Protein AF-A0A1F8S248-F1 (afdb_monomer)

Secondary structure (DSSP, 8-state):
-------------PPPPPP---SSHHHHHHHHHHHHHTT-HHHHHHH--TT-EEEPGGG-EEESHHHHHHHHHHHTSBTTTS-BT-EEEEEEEEEETTEEEEEEEEE-TTBSS-EEEEEEEEEETTEEEEEEE---GGG--B-TTHHHHTT---BEEETTEEE-HHHH-EEEEEE-SB--SS-S-HHHHHH--HHHHHHHHHHHHHHHHHTTEEEEEE---BTTT--HHHHHHHHHHHT--EE-EEEE--TTTSBTTBSTHHHH--HHHHHHHHHHHHSSSS-GGGSSPPPSEEEEE--TT---HHHHHHHHHHHHHHHHH-PPEEEE---HHHHHHHHHHHHHHT--HHHH-EEEETHHHHHHHSS--SSS--SSS--HHHHHHHHHHTTT-EEEE---S-TTTHHHH--HHHHHHHHHHHHHHT-GGGEEE------B-TTS-STT-SPTT---SSHHHHHHHHHHHTT--HHHHHIIIIIHHHHHH-B-

Nearest PDB structures (foldseek):
  4j2m-assembly1_A  TM=8.335E-01  e=1.604E-18  Deinococcus radiodurans
  3tn6-assembly1_A  TM=8.202E-01  e=1.517E-18  Geobacillus kaustophilus HTA426
  6jss-assembly2_D  TM=8.053E-01  e=1.356E-18  Geobacillus kaustophilus HTA426
  3ojg-assembly1_A-2  TM=8.164E-01  e=3.501E-18  Geobacillus kaustophilus
  6jsu-assembly1_B  TM=8.196E-01  e=6.116E-18  Geobacillus kaustophilus HTA426

Mean predicted aligned error: 8.14 Å

pLDDT: mean 87.9, std 15.24, range [23.33, 98.62]

Radius of gyration: 25.92 Å; Cα contacts (8 Å, |Δi|>4): 1021; chains: 1; bounding box: 71×53×78 Å

Solvent-accessible surface area (backbone atoms only — not comparable to full-atom values): 25308 Å² total; per-residue (Å²): 122,72,90,66,76,77,78,77,81,74,89,62,93,72,80,81,64,69,72,55,68,31,97,39,62,67,50,36,52,51,50,41,47,52,19,56,45,66,52,34,57,63,61,39,47,14,29,42,47,73,81,22,39,40,36,42,60,96,80,43,71,43,61,27,50,71,53,47,47,52,53,44,54,46,42,42,28,57,63,82,69,24,49,42,66,41,40,69,42,82,74,48,74,50,75,60,94,48,32,39,39,35,34,32,38,35,41,40,56,48,36,63,54,72,46,79,37,44,35,41,40,32,40,52,92,29,22,43,42,32,36,39,42,58,69,54,81,90,73,62,48,67,28,82,59,19,52,66,66,55,66,54,65,51,29,38,30,21,70,79,44,72,32,43,80,97,65,35,51,32,42,44,60,33,26,37,64,46,39,36,90,80,71,39,51,75,63,41,53,70,62,63,47,46,66,62,52,31,67,72,42,45,66,35,54,53,49,18,45,74,66,50,51,36,23,36,32,38,66,44,20,44,41,33,54,52,48,58,72,36,50,47,47,35,26,65,76,67,72,36,40,29,23,41,37,26,42,45,46,30,77,76,42,42,33,80,88,38,57,34,62,64,78,78,47,53,44,66,59,50,24,52,52,43,52,34,14,49,28,60,70,44,6,32,92,61,69,42,36,28,21,28,32,35,29,38,30,51,40,62,90,43,71,49,75,66,47,49,42,52,50,52,14,49,41,59,41,18,58,75,59,50,27,20,42,34,31,44,35,54,25,46,72,32,49,53,53,50,52,53,48,36,36,65,77,59,41,48,32,72,75,35,40,34,33,42,28,41,46,64,45,12,35,58,66,77,44,71,73,103,69,91,78,84,88,91,71,91,49,64,18,50,56,41,54,51,58,39,42,78,56,41,30,27,42,21,43,28,40,38,59,25,69,64,31,31,92,81,51,42,54,65,70,57,51,50,49,56,53,51,53,38,40,74,73,69,45,57,76,33,35,32,44,16,28,65,25,26,32,39,31,46,54,33,74,68,103,47,21,40,65,87,51,31,51,50,59,39,35,49,49,54,45,49,56,47,40,50,73,76,64,50,54,69,68,58,49,44,29,40,35,31,52,22,46,45,70,56,40,30,26,110

Sequence (492 aa):
MAMVLAIATAAGAVAKTEQVRQPTPAAVVAEHLDALNACDVDRLMAQYPDEIKILLPGGVTVEGRDDVRALFEGFCQPFPAGLAGLQFTELSSSKVQKTVNAQWKAEACFLAEPYLGADAYETWSGLMAAQVTTFDGAELKINPDWRQDCGVELWFQTTAGPLGADEIGNVLAHHHMFVELGDATPEDFLSSTPEEVYEALAPWLAEAKALGAGSFIEFTPFGVGRRPDIVKYVADQADLPTMMVTGIYREPFVTDDMPGWVYGASVDEIADFFRGELSNDPGVGGTGVPAGFIKLSQNDTGMTLTELKILEAACTVAQETDATIASHITSGPTALSVIEALEAFGCDLDRYRFVWIHTQVTARADGAKLEGTWGSGHDPGFDYLLAAAERGAYLSLDGIGSQFWTDFYGGFDLNLGWIMDLVTAGYEDQIIVGSDTGWYDPGYPGEEASWPGSQDYNSILEFADWMAAEGVSPALIEKLMHDNPFAAFSRP

Foldseek 3Di:
DDPPVPLPPPPDPDDQQAADFDPALVRQVVQCLVCLLVLPLSSNSNQEDQFEWEQEPPRDIQGGSVSVSSVSVQQCDPPPSHPHFWHWDWPDWDDDPQKIKTWTWIDGLQAPDIDTWIKIFGDDRRHGRYMYIHDDPVPTHTDLCSCVSVVPFWFQFWLVGTDGQVQQKFEQQAAALAWADPLFDPCLLVVDDLVQSLVLQQVQLLVQVVLIHRAYEHQDEWLTSDDVVSVSSSCVVSVHTYAYEYEYEAPPSCDCVTPVVLVVDALVRLLVRLLCQQALVCHDVRPSGHHLAYEYEADQVAHDPSRLSRLLSRLVNLSVFLHEYEYEYLALVRLVVSLVSSVVSPNQCSRNEYEYAPLLNNLVPVADDPDDDDDDDDRPSLVSVLVCVVSNYAYEAAQAQFPVCCVPRNYLVSSVVSQVVCVVVVSLLRYEYHRHAQYQYSSQPDPPSDPPRRNHSCRVSVSLVVCVVVPNDPVSSCSHRRVSSSVRRITD

Structure (mmCIF, N/CA/C/O backbone):
data_AF-A0A1F8S248-F1
#
_entry.id   AF-A0A1F8S248-F1
#
loop_
_atom_site.group_PDB
_atom_site.id
_atom_site.type_symbol
_atom_site.label_atom_id
_atom_site.label_alt_id
_atom_site.label_comp_id
_atom_site.label_asym_id
_atom_site.label_entity_id
_atom_site.label_seq_id
_atom_site.pdbx_PDB_ins_code
_atom_site.Cartn_x
_atom_site.Cartn_y
_atom_site.Cartn_z
_atom_site.occupancy
_atom_site.B_iso_or_equiv
_atom_site.auth_seq_id
_atom_site.auth_comp_id
_atom_site.auth_asym_id
_atom_site.auth_atom_id
_atom_site.pdbx_PDB_model_num
ATOM 1 N N . MET A 1 1 ? 4.580 6.131 17.767 1.00 37.09 1 MET A N 1
ATOM 2 C CA . MET A 1 1 ? 3.586 5.687 18.780 1.00 37.09 1 MET A CA 1
ATOM 3 C C . MET A 1 1 ? 3.128 6.853 19.662 1.00 37.09 1 MET A C 1
ATOM 5 O O . MET A 1 1 ? 3.627 7.075 20.757 1.00 37.09 1 MET A O 1
ATOM 9 N N . ALA A 1 2 ? 2.189 7.620 19.122 1.00 23.33 2 ALA A N 1
ATOM 10 C CA . ALA A 1 2 ? 1.201 8.438 19.807 1.00 23.33 2 ALA A CA 1
ATOM 11 C C . ALA A 1 2 ? 0.140 8.631 18.726 1.00 23.33 2 ALA A C 1
ATOM 13 O O . ALA A 1 2 ? 0.316 9.470 17.850 1.00 23.33 2 ALA A O 1
ATOM 14 N N . MET A 1 3 ? -0.897 7.793 18.701 1.00 30.84 3 MET A N 1
ATOM 15 C CA . MET A 1 3 ? -2.060 8.079 17.864 1.00 30.84 3 MET A CA 1
ATOM 16 C C . MET A 1 3 ? -2.804 9.215 18.571 1.00 30.84 3 MET A C 1
ATOM 18 O O . MET A 1 3 ? -3.810 9.024 19.245 1.00 30.84 3 MET A O 1
ATOM 22 N N . VAL A 1 4 ? -2.218 10.413 18.529 1.00 29.66 4 VAL A N 1
ATOM 23 C CA . VAL A 1 4 ? -2.975 11.634 18.742 1.00 29.66 4 VAL A CA 1
ATOM 24 C C . VAL A 1 4 ? -3.930 11.625 17.565 1.00 29.66 4 VAL A C 1
ATOM 26 O O . VAL A 1 4 ? -3.486 11.840 16.442 1.00 29.66 4 VAL A O 1
ATOM 29 N N . LEU A 1 5 ? -5.205 11.294 17.796 1.00 35.91 5 LEU A N 1
ATOM 30 C CA . LEU A 1 5 ? -6.259 11.671 16.861 1.00 35.91 5 LEU A CA 1
ATOM 31 C C . LEU A 1 5 ? -5.997 13.145 16.553 1.00 35.91 5 LEU A C 1
ATOM 33 O O . LEU A 1 5 ? -6.164 13.997 17.430 1.00 35.91 5 LEU A O 1
ATOM 37 N N . ALA A 1 6 ? -5.478 13.437 15.364 1.00 31.58 6 ALA A N 1
ATOM 38 C CA . ALA A 1 6 ? -5.320 14.801 14.923 1.00 31.58 6 ALA A CA 1
ATOM 39 C C . ALA A 1 6 ? -6.743 15.346 14.840 1.00 31.58 6 ALA A C 1
ATOM 41 O O . ALA A 1 6 ? -7.520 14.966 13.968 1.00 31.58 6 ALA A O 1
ATOM 42 N N . ILE A 1 7 ? -7.119 16.164 15.824 1.00 36.03 7 ILE A N 1
ATOM 43 C CA . ILE A 1 7 ? -8.403 16.852 15.841 1.00 36.03 7 ILE A CA 1
ATOM 44 C C . ILE A 1 7 ? -8.332 17.864 14.699 1.00 36.03 7 ILE A C 1
ATOM 46 O O . ILE A 1 7 ? -7.877 18.998 14.871 1.00 36.03 7 ILE A O 1
ATOM 50 N N . ALA A 1 8 ? -8.734 17.438 13.504 1.00 33.75 8 ALA A N 1
ATOM 51 C CA . ALA A 1 8 ? -8.985 18.336 12.398 1.00 33.75 8 ALA A CA 1
ATOM 52 C C . ALA A 1 8 ? -10.141 19.247 12.825 1.00 33.75 8 ALA A C 1
ATOM 54 O O . ALA A 1 8 ? -11.296 18.837 12.923 1.00 33.75 8 ALA A O 1
ATOM 55 N N . THR A 1 9 ? -9.818 20.501 13.136 1.00 33.12 9 THR A N 1
ATOM 56 C CA . THR A 1 9 ? -10.803 21.523 13.501 1.00 33.12 9 THR A CA 1
ATOM 57 C C . THR A 1 9 ? -11.507 22.029 12.244 1.00 33.12 9 THR A C 1
ATOM 59 O O . THR A 1 9 ? -11.315 23.157 11.795 1.00 33.12 9 THR A O 1
ATOM 62 N N . ALA A 1 10 ? -12.362 21.193 11.659 1.00 36.62 10 ALA A N 1
ATOM 63 C CA . ALA A 1 10 ? -13.321 21.640 10.662 1.00 36.62 10 ALA A CA 1
ATOM 64 C C . ALA A 1 10 ? -14.457 22.389 11.380 1.00 36.62 10 ALA A C 1
ATOM 66 O O . ALA A 1 10 ? -15.458 21.813 11.800 1.00 36.62 10 ALA A O 1
ATOM 67 N N . ALA A 1 11 ? -14.287 23.702 11.554 1.00 34.62 11 ALA A N 1
ATOM 68 C CA . ALA A 1 11 ? -15.294 24.596 12.120 1.00 34.62 11 ALA A CA 1
ATOM 69 C C . ALA A 1 11 ? -16.473 24.806 11.146 1.00 34.62 11 ALA A C 1
ATOM 71 O O . ALA A 1 11 ? -16.626 25.862 10.531 1.00 34.62 11 ALA A O 1
ATOM 72 N N . GLY A 1 12 ? -17.327 23.791 11.019 1.00 36.47 12 GLY A N 1
ATOM 73 C CA . GLY A 1 12 ? -18.696 23.906 10.526 1.00 36.47 12 GLY A CA 1
ATOM 74 C C . GLY A 1 12 ? -19.661 23.784 11.704 1.00 36.47 12 GLY A C 1
ATOM 75 O O . GLY A 1 12 ? -19.503 22.907 12.545 1.00 36.47 12 GLY A O 1
ATOM 76 N N . ALA A 1 13 ? -20.657 24.666 11.808 1.00 40.47 13 ALA A N 1
ATOM 77 C CA . ALA A 1 13 ? -21.654 24.586 12.875 1.00 40.47 13 ALA A CA 1
ATOM 78 C C . ALA A 1 13 ? -22.553 23.349 12.676 1.00 40.47 13 ALA A C 1
ATOM 80 O O . ALA A 1 13 ? -23.577 23.421 11.995 1.00 40.47 13 ALA A O 1
ATOM 81 N N . VAL A 1 14 ? -22.166 22.214 13.262 1.00 55.53 14 VAL A N 1
ATOM 82 C CA . VAL A 1 14 ? -23.002 21.012 13.342 1.00 55.53 14 VAL A CA 1
ATOM 83 C C . VAL A 1 14 ? -24.202 21.328 14.239 1.00 55.53 14 VAL A C 1
ATOM 85 O O . VAL A 1 14 ? -24.068 21.923 15.312 1.00 55.53 14 VAL A O 1
ATOM 88 N N . ALA A 1 15 ? -25.409 20.982 13.790 1.00 58.75 15 ALA A N 1
ATOM 89 C CA . ALA A 1 15 ? -26.611 21.163 14.595 1.00 58.75 15 ALA A CA 1
ATOM 90 C C . ALA A 1 15 ? -26.490 20.355 15.901 1.00 58.75 15 ALA A C 1
ATOM 92 O O . ALA A 1 15 ? -26.171 19.169 15.877 1.00 58.75 15 ALA A O 1
ATOM 93 N N . LYS A 1 16 ? -26.741 20.988 17.055 1.00 66.94 16 LYS A N 1
ATOM 94 C CA . LYS A 1 16 ? -26.631 20.313 18.357 1.00 66.94 16 LYS A CA 1
ATOM 95 C C . LYS A 1 16 ? -27.653 19.177 18.467 1.00 66.94 16 LYS A C 1
ATOM 97 O O . LYS A 1 16 ? -28.854 19.439 18.484 1.00 66.94 16 LYS A O 1
ATOM 102 N N . THR A 1 17 ? -27.171 17.942 18.607 1.00 81.69 17 THR A N 1
ATOM 103 C CA . THR A 1 17 ? -28.001 16.760 18.889 1.00 81.69 17 THR A CA 1
ATOM 104 C C . THR A 1 17 ? -28.783 16.940 20.193 1.00 81.69 17 THR A C 1
ATOM 106 O O . THR A 1 17 ? -28.201 17.293 21.224 1.00 81.69 17 THR A O 1
ATOM 109 N N . GLU A 1 18 ? -30.094 16.697 20.162 1.00 90.44 18 GLU A N 1
ATOM 110 C CA . GLU A 1 18 ? -30.961 16.783 21.342 1.00 90.44 18 GLU A CA 1
ATOM 111 C C . GLU A 1 18 ? -30.614 15.692 22.373 1.00 90.44 18 GLU A C 1
ATOM 113 O O . GLU A 1 18 ? -30.317 14.554 22.019 1.00 90.44 18 GLU A O 1
ATOM 118 N N . GLN A 1 19 ? -30.644 16.036 23.665 1.00 94.19 19 GLN A N 1
ATOM 119 C CA . GLN A 1 19 ? -30.312 15.100 24.743 1.00 94.19 19 GLN A CA 1
ATOM 120 C C . GLN A 1 19 ? -31.480 14.159 25.064 1.00 94.19 19 GLN A C 1
ATOM 122 O O . GLN A 1 19 ? -32.589 14.610 25.360 1.00 94.19 19 GLN A O 1
ATOM 127 N N . VAL A 1 20 ? -31.206 12.857 25.135 1.00 96.00 20 VAL A N 1
ATOM 128 C CA . VAL A 1 20 ? -32.182 11.813 25.468 1.00 96.00 20 VAL A CA 1
ATOM 129 C C . VAL A 1 20 ? -31.840 11.212 26.827 1.00 96.00 20 VAL A C 1
ATOM 131 O O . VAL A 1 20 ? -30.805 10.577 27.003 1.00 96.00 20 VAL A O 1
ATOM 134 N N . ARG A 1 21 ? -32.719 11.407 27.815 1.00 97.00 21 ARG A N 1
ATOM 135 C CA . ARG A 1 21 ? -32.483 10.956 29.195 1.00 97.00 21 ARG A CA 1
ATOM 136 C C . ARG A 1 21 ? -32.940 9.519 29.406 1.00 97.00 21 ARG A C 1
ATOM 138 O O . ARG A 1 21 ? -34.080 9.180 29.098 1.00 97.00 21 ARG A O 1
ATOM 145 N N . GLN A 1 22 ? -32.094 8.726 30.050 1.00 97.62 22 GLN A N 1
ATOM 146 C CA . GLN A 1 22 ? -32.389 7.343 30.405 1.00 97.62 22 GLN A CA 1
ATOM 147 C C . GLN A 1 22 ? -32.943 7.217 31.834 1.00 97.62 22 GLN A C 1
ATOM 149 O O . GLN A 1 22 ? -32.595 8.004 32.723 1.00 97.62 22 GLN A O 1
ATOM 154 N N . PRO A 1 23 ? -33.800 6.213 32.101 1.00 96.62 23 PRO A N 1
ATOM 155 C CA . PRO A 1 23 ? -34.494 6.083 33.383 1.00 96.62 23 PRO A CA 1
ATOM 156 C C . PRO A 1 23 ? -33.590 5.621 34.534 1.00 96.62 23 PRO A C 1
ATOM 158 O O . PRO A 1 23 ? -33.939 5.802 35.701 1.00 96.62 23 PRO A O 1
ATOM 161 N N . THR A 1 24 ? -32.445 4.996 34.239 1.00 96.38 24 THR A N 1
ATOM 162 C CA . THR A 1 24 ? -31.521 4.465 35.251 1.00 96.38 24 THR A CA 1
ATOM 163 C C . THR A 1 24 ? -30.062 4.620 34.812 1.00 96.38 24 THR A C 1
ATOM 165 O O . THR A 1 24 ? -29.811 4.648 33.611 1.00 96.38 24 THR A O 1
ATOM 168 N N . PRO A 1 25 ? -29.088 4.641 35.747 1.00 96.31 25 PRO A N 1
ATOM 169 C CA . PRO A 1 25 ? -27.667 4.645 35.392 1.00 96.31 25 PRO A CA 1
ATOM 170 C C . PRO A 1 25 ? -27.256 3.476 34.488 1.00 96.31 25 PRO A C 1
ATOM 172 O O . PRO A 1 25 ? -26.505 3.669 33.545 1.00 96.31 25 PRO A O 1
ATOM 175 N N . ALA A 1 26 ? -27.801 2.279 34.729 1.00 95.31 26 ALA A N 1
ATOM 176 C CA . ALA A 1 26 ? -27.528 1.111 33.891 1.00 95.31 26 ALA A CA 1
ATOM 177 C C . ALA A 1 26 ? -28.059 1.287 32.458 1.00 95.31 26 ALA A C 1
ATOM 179 O O . ALA A 1 26 ? -27.410 0.865 31.513 1.00 95.31 26 ALA A O 1
ATOM 180 N N . ALA A 1 27 ? -29.207 1.954 32.290 1.00 96.56 27 ALA A N 1
ATOM 181 C CA . ALA A 1 27 ? -29.752 2.256 30.968 1.00 96.56 27 ALA A CA 1
ATOM 182 C C . ALA A 1 27 ? -28.926 3.313 30.209 1.00 96.56 27 ALA A C 1
ATOM 184 O O . ALA A 1 27 ? -28.857 3.238 28.991 1.00 96.56 27 ALA A O 1
ATOM 185 N N . VAL A 1 28 ? -28.270 4.253 30.909 1.00 97.06 28 VAL A N 1
ATOM 186 C CA . VAL A 1 28 ? -27.297 5.178 30.285 1.00 97.06 28 VAL A CA 1
ATOM 187 C C . VAL A 1 28 ? -26.114 4.400 29.709 1.00 97.06 28 VAL A C 1
ATOM 189 O O . VAL A 1 28 ? -25.748 4.614 28.560 1.00 97.06 28 VAL A O 1
ATOM 192 N N . VAL A 1 29 ? -25.533 3.480 30.488 1.00 96.56 29 VAL A N 1
ATOM 193 C CA . VAL A 1 29 ? -24.384 2.672 30.040 1.00 96.56 29 VAL A CA 1
ATOM 194 C C . VAL A 1 29 ? -24.773 1.718 28.914 1.00 96.56 29 VAL A C 1
ATOM 196 O O . VAL A 1 29 ? -24.043 1.611 27.937 1.00 96.56 29 VAL A O 1
ATOM 199 N N . ALA A 1 30 ? -25.936 1.069 29.011 1.00 96.44 30 ALA A N 1
ATOM 200 C CA . ALA A 1 30 ? -26.423 0.184 27.957 1.00 96.44 30 ALA A CA 1
ATOM 201 C C . ALA A 1 30 ? -26.633 0.931 26.630 1.00 96.44 30 ALA A C 1
ATOM 203 O O . ALA A 1 30 ? -26.204 0.439 25.594 1.00 96.44 30 ALA A O 1
ATOM 204 N N . GLU A 1 31 ? -27.235 2.127 26.664 1.00 97.94 31 GLU A N 1
ATOM 205 C CA . GLU A 1 31 ? -27.380 2.969 25.469 1.00 97.94 31 GLU A CA 1
ATOM 206 C C . GLU A 1 31 ? -26.022 3.418 24.922 1.00 97.94 31 GLU A C 1
ATOM 208 O O . GLU A 1 31 ? -25.826 3.415 23.713 1.00 97.94 31 GLU A O 1
ATOM 213 N N . HIS A 1 32 ? -25.077 3.775 25.797 1.00 97.38 32 HIS A N 1
ATOM 214 C CA . HIS A 1 32 ? -23.724 4.149 25.391 1.00 97.38 32 HIS A CA 1
ATOM 215 C C . HIS A 1 32 ? -23.009 3.008 24.654 1.00 97.38 32 HIS A C 1
ATOM 217 O O . HIS A 1 32 ? -22.505 3.232 23.559 1.00 97.38 32 HIS A O 1
ATOM 223 N N . LEU A 1 33 ? -22.997 1.794 25.214 1.00 96.94 33 LEU A N 1
ATOM 224 C CA . LEU A 1 33 ? -22.349 0.641 24.581 1.00 96.94 33 LEU A CA 1
ATOM 225 C C . LEU A 1 33 ? -23.048 0.232 23.280 1.00 96.94 33 LEU A C 1
ATOM 227 O O . LEU A 1 33 ? -22.374 -0.073 22.303 1.00 96.94 33 LEU A O 1
ATOM 231 N N . ASP A 1 34 ? -24.383 0.260 23.241 1.00 97.88 34 ASP A N 1
ATOM 232 C CA . ASP A 1 34 ? -25.141 -0.056 22.026 1.00 97.88 34 ASP A CA 1
ATOM 233 C C . ASP A 1 34 ? -24.875 0.964 20.908 1.00 97.88 34 ASP A C 1
ATOM 235 O O . ASP A 1 34 ? -24.610 0.582 19.771 1.00 97.88 34 ASP A O 1
ATOM 239 N N . ALA A 1 35 ? -24.872 2.261 21.232 1.00 97.69 35 ALA A N 1
ATOM 240 C CA . ALA A 1 35 ? -24.555 3.317 20.275 1.00 97.69 35 ALA A CA 1
ATOM 241 C C . ALA A 1 35 ? -23.087 3.269 19.813 1.00 97.69 35 ALA A C 1
ATOM 243 O O . ALA A 1 35 ? -22.823 3.473 18.630 1.00 97.69 35 ALA A O 1
ATOM 244 N N . LEU A 1 36 ? -22.146 2.948 20.710 1.00 97.06 36 LEU A N 1
ATOM 245 C CA . LEU A 1 36 ? -20.729 2.770 20.379 1.00 97.06 36 LEU A CA 1
ATOM 246 C C . LEU A 1 36 ? -20.516 1.582 19.430 1.00 97.06 36 LEU A C 1
ATOM 248 O O . LEU A 1 36 ? -19.886 1.739 18.388 1.00 97.06 36 LEU A O 1
ATOM 252 N N . ASN A 1 37 ? -21.109 0.426 19.739 1.00 97.56 37 ASN A N 1
ATOM 253 C CA . ASN A 1 37 ? -21.048 -0.777 18.900 1.00 97.56 37 ASN A CA 1
ATOM 254 C C . ASN A 1 37 ? -21.692 -0.576 17.523 1.00 97.56 37 ASN A C 1
ATOM 256 O O . ASN A 1 37 ? -21.274 -1.201 16.550 1.00 97.56 37 ASN A O 1
ATOM 260 N N . ALA A 1 38 ? -22.715 0.280 17.446 1.00 97.31 38 ALA A N 1
ATOM 261 C CA . ALA A 1 38 ? -23.378 0.658 16.203 1.00 97.31 38 ALA A CA 1
ATOM 262 C C . ALA A 1 38 ? -22.662 1.791 15.445 1.00 97.31 38 ALA A C 1
ATOM 264 O O . ALA A 1 38 ? -23.096 2.134 14.347 1.00 97.31 38 ALA A O 1
ATOM 265 N N . CYS A 1 39 ? -21.608 2.385 16.021 1.00 97.31 39 CYS A N 1
ATOM 266 C CA . CYS A 1 39 ? -20.958 3.593 15.507 1.00 97.31 39 CYS A CA 1
ATOM 267 C C . CYS A 1 39 ? -21.945 4.753 15.247 1.00 97.31 39 CYS A C 1
ATOM 269 O O . CYS A 1 39 ? -21.782 5.544 14.318 1.00 97.31 39 CYS A O 1
ATOM 271 N N . ASP A 1 40 ? -22.983 4.870 16.082 1.00 97.19 40 ASP A N 1
ATOM 272 C CA . ASP A 1 40 ? -23.996 5.923 15.997 1.00 97.19 40 ASP A CA 1
ATOM 273 C C . ASP A 1 40 ? -23.604 7.101 16.899 1.00 97.19 40 ASP A C 1
ATOM 275 O O . ASP A 1 40 ? -23.981 7.200 18.074 1.00 97.19 40 ASP A O 1
ATOM 279 N N . VAL A 1 41 ? -22.806 8.007 16.327 1.00 96.75 41 VAL A N 1
ATOM 280 C CA . VAL A 1 41 ? -22.302 9.202 17.019 1.00 96.75 41 VAL A CA 1
ATOM 281 C C . VAL A 1 41 ? -23.447 10.091 17.506 1.00 96.75 41 VAL A C 1
ATOM 283 O O . VAL A 1 41 ? -23.349 10.686 18.579 1.00 96.75 41 VAL A O 1
ATOM 286 N N . ASP A 1 42 ? -24.561 10.179 16.781 1.00 96.50 42 ASP A N 1
ATOM 287 C CA . ASP A 1 42 ? -25.693 10.998 17.213 1.00 96.50 42 ASP A CA 1
ATOM 288 C C . ASP A 1 42 ? -26.361 10.416 18.464 1.00 96.50 42 ASP A C 1
ATOM 290 O O . ASP A 1 42 ? -26.630 11.155 19.417 1.00 96.50 42 ASP A O 1
ATOM 294 N N . ARG A 1 43 ? -26.558 9.095 18.532 1.00 97.06 43 ARG A N 1
ATOM 295 C CA . ARG A 1 43 ? -27.056 8.431 19.747 1.00 97.06 43 ARG A CA 1
ATOM 296 C C . A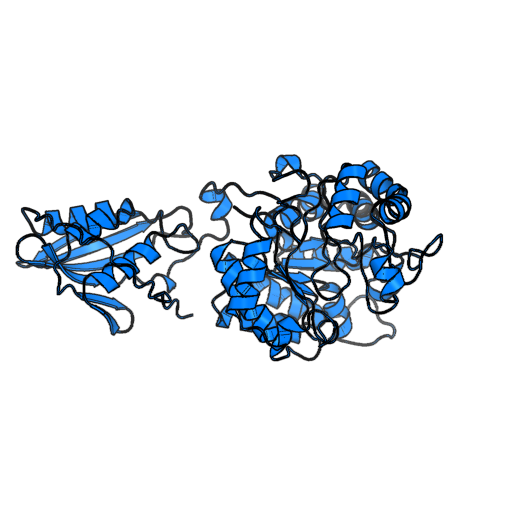RG A 1 43 ? -26.099 8.577 20.923 1.00 97.06 43 ARG A C 1
ATOM 298 O O . ARG A 1 43 ? -26.553 8.880 22.029 1.00 97.06 43 ARG A O 1
ATOM 305 N N . LEU A 1 44 ? -24.790 8.456 20.689 1.00 96.50 44 LEU A N 1
ATOM 306 C CA . LEU A 1 44 ? -23.773 8.744 21.704 1.00 96.50 44 LEU A CA 1
ATOM 307 C C . LEU A 1 44 ? -23.929 10.178 22.219 1.00 96.50 44 LEU A C 1
ATOM 309 O O . LEU A 1 44 ? -24.134 10.401 23.413 1.00 96.50 44 LEU A O 1
ATOM 313 N N . MET A 1 45 ? -23.937 11.163 21.321 1.00 96.69 45 MET A N 1
ATOM 314 C CA . MET A 1 45 ? -24.037 12.578 21.678 1.00 96.69 45 MET A CA 1
ATOM 315 C C . MET A 1 45 ? -25.388 12.967 22.287 1.00 96.69 45 MET A C 1
ATOM 317 O O . MET A 1 45 ? -25.465 13.962 23.014 1.00 96.69 45 MET A O 1
ATOM 321 N N . ALA A 1 46 ? -26.446 12.182 22.089 1.00 96.75 46 ALA A N 1
ATOM 322 C CA . ALA A 1 46 ? -27.703 12.340 22.814 1.00 96.75 46 ALA A CA 1
ATOM 323 C C . ALA A 1 46 ? -27.579 11.986 24.313 1.00 96.75 46 ALA A C 1
ATOM 325 O O . ALA A 1 46 ? -28.371 12.481 25.118 1.00 96.75 46 ALA A O 1
ATOM 326 N N . GLN A 1 47 ? -26.586 11.182 24.715 1.00 95.94 47 GLN A N 1
ATOM 327 C CA . GLN A 1 47 ? -26.365 10.773 26.110 1.00 95.94 47 GLN A CA 1
ATOM 328 C C . GLN A 1 47 ? -25.464 11.722 26.918 1.00 95.94 47 GLN A C 1
ATOM 330 O O . GLN A 1 47 ? -25.462 11.633 28.146 1.00 95.94 47 GLN A O 1
ATOM 335 N N . TYR A 1 48 ? -24.730 12.646 26.289 1.00 96.25 48 TYR A N 1
ATOM 336 C CA . TYR A 1 48 ? -23.735 13.490 26.971 1.00 96.25 48 TYR A CA 1
ATOM 337 C C . TYR A 1 48 ? -24.250 14.910 27.297 1.00 96.25 48 TYR A C 1
ATOM 339 O O . TYR A 1 48 ? -24.858 15.549 26.446 1.00 96.25 48 TYR A O 1
ATOM 347 N N . PRO A 1 49 ? -24.035 15.480 28.495 1.00 95.56 49 PRO A N 1
ATOM 348 C CA . PRO A 1 49 ? -24.314 16.887 28.783 1.00 95.56 49 PRO A CA 1
ATOM 349 C C . PRO A 1 49 ? -23.238 17.812 28.190 1.00 95.56 49 PRO A C 1
ATOM 351 O O . PRO A 1 49 ? -22.188 17.350 27.760 1.00 95.56 49 PRO A O 1
ATOM 354 N N . ASP A 1 50 ? -23.478 19.129 28.206 1.00 93.31 50 ASP A N 1
ATOM 355 C CA . ASP A 1 50 ? -22.523 20.132 27.696 1.00 93.31 50 ASP A CA 1
ATOM 356 C C . ASP A 1 50 ? -21.163 20.097 28.427 1.00 93.31 50 ASP A C 1
ATOM 358 O O . ASP A 1 50 ? -20.133 20.325 27.803 1.00 93.31 50 ASP A O 1
ATOM 362 N N . GLU A 1 51 ? -21.155 19.762 29.722 1.00 93.31 51 GLU A N 1
ATOM 363 C CA . GLU A 1 51 ? -19.965 19.734 30.595 1.00 93.31 51 GLU A CA 1
ATOM 364 C C . GLU A 1 51 ? -19.334 18.327 30.739 1.00 93.31 51 GLU A C 1
ATOM 366 O O . GLU A 1 51 ? -18.710 18.030 31.758 1.00 93.31 51 GLU A O 1
ATOM 371 N N . ILE A 1 52 ? -19.526 17.432 29.760 1.00 96.12 52 ILE A N 1
ATOM 372 C CA . ILE A 1 52 ? -18.950 16.074 29.769 1.00 96.12 52 ILE A CA 1
ATOM 373 C C . ILE A 1 52 ? -17.418 16.089 29.892 1.00 96.12 52 ILE A C 1
ATOM 375 O O . ILE A 1 52 ? -16.743 16.926 29.294 1.00 96.12 52 ILE A O 1
ATOM 379 N N . LYS A 1 53 ? -16.876 15.112 30.627 1.00 96.62 53 LYS A N 1
ATOM 380 C CA . LYS A 1 53 ? -15.453 14.759 30.636 1.00 96.62 53 LYS A CA 1
ATOM 381 C C . LYS A 1 53 ? -15.250 13.265 30.405 1.00 96.62 53 LYS A C 1
ATOM 383 O O . LYS A 1 53 ? -15.859 12.452 31.104 1.00 96.62 53 LYS A O 1
ATOM 388 N N . ILE A 1 54 ? -14.366 12.915 29.478 1.00 97.69 54 ILE A N 1
ATOM 389 C CA . ILE A 1 54 ? -13.867 11.549 29.288 1.00 97.69 54 ILE A CA 1
ATOM 390 C C . ILE A 1 54 ? -12.380 11.543 29.635 1.00 97.69 54 ILE A C 1
ATOM 392 O O . ILE A 1 54 ? -11.587 12.258 29.024 1.00 97.69 54 ILE A O 1
ATOM 396 N N . LEU A 1 55 ? -12.011 10.762 30.647 1.00 97.75 55 LEU A N 1
ATOM 397 C CA . LEU A 1 55 ? -10.633 10.569 31.078 1.00 97.75 55 LEU A CA 1
ATOM 398 C C . LEU A 1 55 ? -10.094 9.306 30.408 1.00 97.75 55 LEU A C 1
ATOM 400 O O . LEU A 1 55 ? -10.614 8.209 30.630 1.00 97.75 55 LEU A O 1
ATOM 404 N N . LEU A 1 56 ? -9.053 9.491 29.606 1.00 96.12 56 LEU A N 1
ATOM 405 C CA . LEU A 1 56 ? -8.363 8.452 28.852 1.00 96.12 56 LEU A CA 1
ATOM 406 C C . LEU A 1 56 ? -7.050 8.061 29.565 1.00 96.12 56 LEU A C 1
ATOM 408 O O . LEU A 1 56 ? -6.583 8.785 30.460 1.00 96.12 56 LEU A O 1
ATOM 412 N N . PRO A 1 57 ? -6.417 6.938 29.178 1.00 93.44 57 PRO A N 1
ATOM 413 C CA . PRO A 1 57 ? -5.075 6.584 29.633 1.00 93.44 57 PRO A CA 1
ATOM 414 C C . PRO A 1 57 ? -4.040 7.708 29.438 1.00 93.44 57 PRO A C 1
ATOM 416 O O . PRO A 1 57 ? -4.227 8.663 28.683 1.00 93.44 57 PRO A O 1
ATOM 419 N N . GLY A 1 58 ? -2.934 7.637 30.185 1.00 91.44 58 GLY A N 1
ATOM 420 C CA . GLY A 1 58 ? -1.849 8.626 30.092 1.00 91.44 58 GLY A CA 1
ATOM 421 C C . GLY A 1 58 ? -2.166 10.016 30.668 1.00 91.44 58 GLY A C 1
ATOM 422 O O . GLY A 1 58 ? -1.355 10.928 30.535 1.00 91.44 58 GLY A O 1
ATOM 423 N N . GLY A 1 59 ? -3.312 10.189 31.339 1.00 91.38 59 GLY A N 1
ATOM 424 C CA . GLY A 1 59 ? -3.725 11.469 31.928 1.00 91.38 59 GLY A CA 1
ATOM 425 C C . GLY A 1 59 ? -4.375 12.432 30.931 1.00 91.38 59 GLY A C 1
ATOM 426 O O . GLY A 1 59 ? -4.531 13.614 31.240 1.00 91.38 59 GLY A O 1
ATOM 427 N N . VAL A 1 60 ? -4.757 11.941 29.750 1.00 93.69 60 VAL A N 1
ATOM 428 C CA . VAL A 1 60 ? -5.474 12.715 28.735 1.00 93.69 60 VAL A CA 1
ATOM 429 C C . VAL A 1 60 ? -6.933 12.890 29.158 1.00 93.69 60 VAL A C 1
ATOM 431 O O . VAL A 1 60 ? -7.566 11.971 29.676 1.00 93.69 60 VAL A O 1
ATOM 434 N N . THR A 1 61 ? -7.480 14.088 28.961 1.00 96.44 61 THR A N 1
ATOM 435 C CA . THR A 1 61 ? -8.895 14.382 29.223 1.00 96.44 61 THR A CA 1
ATOM 436 C C . THR A 1 61 ? -9.503 15.066 28.008 1.00 96.44 61 THR A C 1
ATOM 438 O O . THR A 1 61 ? -8.960 16.060 27.532 1.00 96.44 61 THR A O 1
ATOM 441 N N . VAL A 1 62 ? -10.632 14.541 27.536 1.00 96.44 62 VAL A N 1
ATOM 442 C CA . VAL A 1 62 ? -11.469 15.145 26.495 1.00 96.44 62 VAL A CA 1
ATOM 443 C C . VAL A 1 62 ? -12.647 15.821 27.188 1.00 96.44 62 VAL A C 1
ATOM 445 O O . VAL A 1 62 ? -13.375 15.171 27.945 1.00 96.44 62 VAL A O 1
ATOM 448 N N . GLU A 1 63 ? -12.811 17.128 26.989 1.00 96.06 63 GLU A N 1
ATOM 449 C CA . GLU A 1 63 ? -13.797 17.935 27.713 1.00 96.06 63 GLU A CA 1
ATOM 450 C C . GLU A 1 63 ? -14.754 18.649 26.761 1.00 96.06 63 GLU A C 1
ATOM 452 O O . GLU A 1 63 ? -14.351 19.273 25.788 1.00 96.06 63 GLU A O 1
ATOM 457 N N . GLY A 1 64 ? -16.040 18.624 27.099 1.00 95.31 64 GLY A N 1
ATOM 458 C CA . GLY A 1 64 ? -17.076 19.269 26.306 1.00 95.31 64 GLY A CA 1
ATOM 459 C C . GLY A 1 64 ? -17.563 18.417 25.136 1.00 95.31 64 GLY A C 1
ATOM 460 O O . GLY A 1 64 ? -16.932 17.462 24.689 1.00 95.31 64 GLY A O 1
ATOM 461 N N . ARG A 1 65 ? -18.764 18.745 24.658 1.00 94.00 65 ARG A N 1
ATOM 462 C CA . ARG A 1 65 ? -19.460 17.927 23.655 1.00 94.00 65 ARG A CA 1
ATOM 463 C C . ARG A 1 65 ? -18.786 17.904 22.292 1.00 94.00 65 ARG A C 1
ATOM 465 O O . ARG A 1 65 ? -18.866 16.877 21.634 1.00 94.00 65 ARG A O 1
ATOM 472 N N . ASP A 1 66 ? -18.196 19.012 21.865 1.00 94.06 66 ASP A N 1
ATOM 473 C CA . ASP A 1 66 ? -17.637 19.109 20.515 1.00 94.06 66 ASP A CA 1
ATOM 474 C C . ASP A 1 66 ? -16.385 18.222 20.397 1.00 94.06 66 ASP A C 1
ATOM 476 O O . ASP A 1 66 ? -16.296 17.412 19.477 1.00 94.06 66 ASP A O 1
ATOM 480 N N . ASP A 1 67 ? -15.504 18.250 21.402 1.00 95.38 67 ASP A N 1
ATOM 481 C CA . ASP A 1 67 ? -14.309 17.398 21.444 1.00 95.38 67 ASP A CA 1
ATOM 482 C C . ASP A 1 67 ? -14.665 15.916 21.659 1.00 95.38 67 ASP A C 1
ATOM 484 O O . ASP A 1 67 ? -14.070 15.033 21.043 1.00 95.38 67 ASP A O 1
ATOM 488 N N . VAL A 1 68 ? -15.676 15.616 22.488 1.00 96.12 68 VAL A N 1
ATOM 489 C CA . VAL A 1 68 ? -16.180 14.239 22.661 1.00 96.12 68 VAL A CA 1
ATOM 490 C C . VAL A 1 68 ? -16.832 13.711 21.379 1.00 96.12 68 VAL A C 1
ATOM 492 O O . VAL A 1 68 ? -16.665 12.539 21.049 1.00 96.12 68 VAL A O 1
ATOM 495 N N . ARG A 1 69 ? -17.541 14.559 20.625 1.00 96.81 69 ARG A N 1
ATOM 496 C CA . ARG A 1 69 ? -18.058 14.191 19.303 1.00 96.81 69 ARG A CA 1
ATOM 497 C C . ARG A 1 69 ? -16.907 13.866 18.357 1.00 96.81 69 ARG A C 1
ATOM 499 O O . ARG A 1 69 ? -16.938 12.795 17.767 1.00 96.81 69 ARG A O 1
ATOM 506 N N . ALA A 1 70 ? -15.897 14.731 18.262 1.00 95.62 70 ALA A N 1
ATOM 507 C CA . ALA A 1 70 ? -14.738 14.502 17.400 1.00 95.62 70 ALA A CA 1
ATOM 508 C C . ALA A 1 70 ? -14.002 13.195 17.753 1.00 95.62 70 ALA A C 1
ATOM 510 O O . ALA A 1 70 ? -13.625 12.438 16.860 1.00 95.62 70 ALA A O 1
ATOM 511 N N . LEU A 1 71 ? -13.868 12.883 19.051 1.00 95.62 71 LEU A N 1
ATOM 512 C CA . LEU A 1 71 ? -13.332 11.602 19.523 1.00 95.62 71 LEU A CA 1
ATOM 513 C C . LEU A 1 71 ? -14.123 10.414 18.954 1.00 95.62 71 LEU A C 1
ATOM 515 O O . LEU A 1 71 ? -13.525 9.482 18.421 1.00 95.62 71 LEU A O 1
ATOM 519 N N . PHE A 1 72 ? -15.456 10.439 19.055 1.00 96.81 72 PHE A N 1
ATOM 520 C CA . PHE A 1 72 ? -16.289 9.347 18.548 1.00 96.81 72 PHE A CA 1
ATOM 521 C C . PHE A 1 72 ? -16.379 9.314 17.023 1.00 96.81 72 PHE A C 1
ATOM 523 O O . PHE A 1 72 ? -16.431 8.226 16.465 1.00 96.81 72 PHE A O 1
ATOM 530 N N . GLU A 1 73 ? -16.351 10.454 16.336 1.00 96.31 73 GLU A N 1
ATOM 531 C CA . GLU A 1 73 ? -16.298 10.510 14.870 1.00 96.31 73 GLU A CA 1
ATOM 532 C C . GLU A 1 73 ? -15.006 9.893 14.335 1.00 96.31 73 GLU A C 1
ATOM 534 O O . GLU A 1 73 ? -15.058 9.169 13.344 1.00 96.31 73 GLU A O 1
ATOM 539 N N . GLY A 1 74 ? -13.875 10.113 15.015 1.00 93.38 74 GLY A N 1
ATOM 540 C CA . GLY A 1 74 ? -12.616 9.434 14.713 1.00 93.38 74 GLY A CA 1
ATOM 541 C C . GLY A 1 74 ? -12.659 7.941 15.051 1.00 93.38 74 GLY A C 1
ATOM 542 O O . GLY A 1 74 ? -12.289 7.114 14.224 1.00 93.38 74 GLY A O 1
ATOM 543 N N . PHE A 1 75 ? -13.185 7.572 16.225 1.00 95.12 75 PHE A N 1
ATOM 544 C CA . PHE A 1 75 ? -13.374 6.164 16.603 1.00 95.12 75 PHE A CA 1
ATOM 545 C C . PHE A 1 75 ? -14.241 5.404 15.586 1.00 95.12 75 PHE A C 1
ATOM 547 O O . PHE A 1 75 ? -13.932 4.269 15.237 1.00 95.12 75 PHE A O 1
ATOM 554 N N . CYS A 1 76 ? -15.308 6.035 15.095 1.00 95.69 76 CYS A N 1
ATOM 555 C CA . CYS A 1 76 ? -16.286 5.439 14.187 1.00 95.69 76 CYS A CA 1
ATOM 556 C C . CYS A 1 76 ? -15.876 5.494 12.706 1.00 95.69 76 CYS A C 1
ATOM 558 O O . CYS A 1 76 ? -16.677 5.104 11.855 1.00 95.69 76 CYS A O 1
ATOM 560 N N . GLN A 1 77 ? -14.669 5.961 12.367 1.00 90.81 77 GLN A N 1
ATOM 561 C CA . GLN A 1 77 ? -14.153 5.769 11.011 1.00 90.81 77 GLN A CA 1
ATOM 562 C C . GLN A 1 77 ? -13.913 4.272 10.740 1.00 90.81 77 GLN A C 1
ATOM 564 O O . GLN A 1 77 ? -13.588 3.524 11.673 1.00 90.81 77 GLN A O 1
ATOM 569 N N . PRO A 1 78 ? -14.053 3.816 9.481 1.00 87.38 78 PRO A N 1
ATOM 570 C CA . PRO A 1 78 ? -13.677 2.461 9.091 1.00 87.38 78 PRO A CA 1
ATOM 571 C C . PRO A 1 78 ? -12.244 2.140 9.517 1.00 87.38 78 PRO A C 1
ATOM 573 O O . PRO A 1 78 ? -11.359 2.990 9.411 1.00 87.38 78 PRO A O 1
ATOM 576 N N . PHE A 1 79 ? -11.994 0.919 9.984 1.00 85.56 79 PHE A N 1
ATOM 577 C CA . PHE A 1 79 ? -10.620 0.447 10.138 1.00 85.56 79 PHE A CA 1
ATOM 578 C C . PHE A 1 79 ? -9.944 0.428 8.749 1.00 85.56 79 PHE A C 1
ATOM 580 O O . PHE A 1 79 ? -10.574 -0.048 7.805 1.00 85.56 79 PHE A O 1
ATOM 587 N N . PRO A 1 80 ? -8.708 0.937 8.583 1.00 78.81 80 PRO A N 1
ATOM 588 C CA . PRO A 1 80 ? -7.771 1.347 9.628 1.00 78.81 80 PRO A CA 1
ATOM 589 C C . PRO A 1 80 ? -7.832 2.820 10.098 1.00 78.81 80 PRO A C 1
ATOM 591 O O . PRO A 1 80 ? -7.232 3.167 11.118 1.00 78.81 80 PRO A O 1
ATOM 594 N N . ALA A 1 81 ? -8.554 3.708 9.426 1.00 79.06 81 ALA A N 1
ATOM 595 C CA . ALA A 1 81 ? -8.626 5.114 9.844 1.00 79.06 81 ALA A CA 1
ATOM 596 C C . ALA A 1 81 ? -9.262 5.301 11.242 1.00 79.06 81 ALA A C 1
ATOM 598 O O . ALA A 1 81 ? -8.912 6.225 11.976 1.00 79.06 81 ALA A O 1
ATOM 599 N N . GLY A 1 82 ? -10.162 4.395 11.631 1.00 89.12 82 GLY A N 1
ATOM 600 C CA . GLY A 1 82 ? -10.747 4.304 12.966 1.00 89.12 82 GLY A CA 1
ATOM 601 C C . GLY A 1 82 ? -10.859 2.861 13.448 1.00 89.12 82 GLY A C 1
ATOM 602 O O . GLY A 1 82 ? -10.045 2.003 13.109 1.00 89.12 82 GLY A O 1
ATOM 603 N N . LEU A 1 83 ? -11.860 2.601 14.283 1.00 93.94 83 LEU A N 1
ATOM 604 C CA . LEU A 1 83 ? -12.092 1.319 14.949 1.00 93.94 83 LEU A CA 1
ATOM 605 C C . LEU A 1 83 ? -13.545 0.843 14.803 1.00 93.94 83 LEU A C 1
ATOM 607 O O . LEU A 1 83 ? -14.018 0.012 15.589 1.00 93.94 83 LEU A O 1
ATOM 611 N N . ALA A 1 84 ? -14.259 1.355 13.794 1.00 93.31 84 ALA A N 1
ATOM 612 C CA . ALA A 1 84 ? -15.592 0.877 13.470 1.00 93.31 84 ALA A CA 1
ATOM 613 C C . ALA A 1 84 ? -15.571 -0.637 13.229 1.00 93.31 84 ALA A C 1
ATOM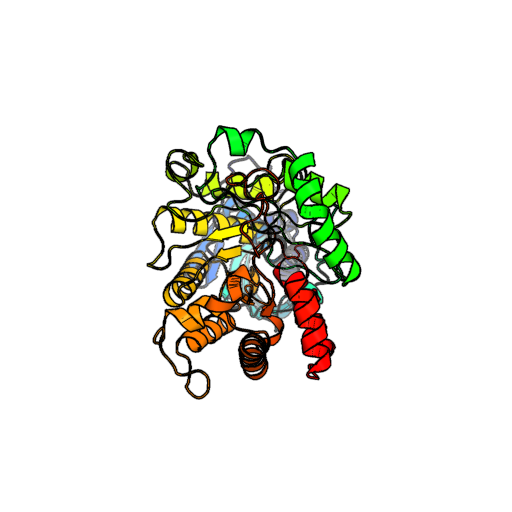 615 O O . ALA A 1 84 ? -14.744 -1.152 12.479 1.00 93.31 84 ALA A O 1
ATOM 616 N N . GLY A 1 85 ? -16.483 -1.349 13.891 1.00 92.75 85 GLY A N 1
ATOM 617 C CA . GLY A 1 85 ? -16.517 -2.811 13.914 1.00 92.75 85 GLY A CA 1
ATOM 618 C C . GLY A 1 85 ? -16.118 -3.427 15.257 1.00 92.75 85 GLY A C 1
ATOM 619 O O . GLY A 1 85 ? -16.490 -4.575 15.498 1.00 92.75 85 GLY A O 1
ATOM 620 N N . LEU A 1 86 ? -15.469 -2.684 16.169 1.00 96.44 86 LEU A N 1
ATOM 621 C CA . LEU A 1 86 ? -15.295 -3.142 17.554 1.00 96.44 86 LEU A CA 1
ATOM 622 C C . LEU A 1 86 ? -16.646 -3.364 18.239 1.00 96.44 86 LEU A C 1
ATOM 624 O O . LEU A 1 86 ? -17.516 -2.495 18.242 1.00 96.44 86 LEU A O 1
ATOM 628 N N . GLN A 1 87 ? -16.788 -4.531 18.860 1.00 97.56 87 GLN A N 1
ATOM 629 C CA . GLN A 1 87 ? -17.955 -4.929 19.633 1.00 97.56 87 GLN A CA 1
ATOM 630 C C . GLN A 1 87 ? -17.590 -5.054 21.108 1.00 97.56 87 GLN A C 1
ATOM 632 O O . GLN A 1 87 ? -16.939 -6.010 21.532 1.00 97.56 87 GLN A O 1
ATOM 637 N N . PHE A 1 88 ? -18.047 -4.095 21.905 1.00 97.69 88 PHE A N 1
ATOM 638 C CA . PHE A 1 88 ? -17.924 -4.087 23.353 1.00 97.69 88 PHE A CA 1
ATOM 639 C C . PHE A 1 88 ? -19.031 -4.937 23.977 1.00 97.69 88 PHE A C 1
ATOM 641 O O . PHE A 1 88 ? -20.223 -4.673 23.807 1.00 97.69 88 PHE A O 1
ATOM 648 N N . THR A 1 89 ? -18.636 -5.951 24.740 1.00 97.62 89 THR A N 1
ATOM 649 C CA . THR A 1 89 ? -19.532 -6.816 25.511 1.00 97.62 89 THR A CA 1
ATOM 650 C C . THR A 1 89 ? -19.242 -6.657 26.998 1.00 97.62 89 THR A C 1
ATOM 652 O O . THR A 1 89 ? -18.131 -6.941 27.449 1.00 97.62 89 THR A O 1
ATOM 655 N N . GLU A 1 90 ? -20.245 -6.249 27.780 1.00 97.06 90 GLU A N 1
ATOM 656 C CA . GLU A 1 90 ? -20.134 -6.206 29.241 1.00 97.06 90 GLU A CA 1
ATOM 657 C C . GLU A 1 90 ? -19.900 -7.621 29.800 1.00 97.06 90 GLU A C 1
ATOM 659 O O . GLU A 1 90 ? -20.670 -8.549 29.549 1.00 97.06 90 GLU A O 1
ATOM 664 N N . LEU A 1 91 ? -18.837 -7.777 30.587 1.00 97.31 91 LEU A N 1
ATOM 665 C CA . LEU A 1 91 ? -18.519 -9.004 31.316 1.00 97.31 91 LEU A CA 1
ATOM 666 C C . LEU A 1 91 ? -19.103 -8.974 32.727 1.00 97.31 91 LEU A C 1
ATOM 668 O O . LEU A 1 91 ? -19.629 -9.973 33.219 1.00 97.31 91 LEU A O 1
ATOM 672 N N . SER A 1 92 ? -18.988 -7.829 33.401 1.00 96.75 92 SER A N 1
ATOM 673 C CA . SER A 1 92 ? -19.609 -7.599 34.700 1.00 96.75 92 SER A CA 1
ATOM 674 C C . SER A 1 92 ? -19.780 -6.109 34.964 1.00 96.75 92 SER A C 1
ATOM 676 O O . SER A 1 92 ? -18.970 -5.301 34.516 1.00 96.75 92 SER A O 1
ATOM 678 N N . SER A 1 93 ? -20.796 -5.740 35.740 1.00 96.50 93 SER A N 1
ATOM 679 C CA . SER A 1 93 ? -20.970 -4.367 36.199 1.00 96.50 93 SER A CA 1
ATOM 680 C C . SER A 1 93 ? -21.426 -4.290 37.651 1.00 96.50 93 SER A C 1
ATOM 682 O O . SER A 1 93 ? -22.052 -5.195 38.210 1.00 96.50 93 SER A O 1
ATOM 684 N N . SER A 1 94 ? -21.089 -3.180 38.300 1.00 96.19 94 SER A N 1
ATOM 685 C CA . SER A 1 94 ? -21.534 -2.859 39.650 1.00 96.19 94 SER A CA 1
ATOM 686 C C . SER A 1 94 ? -21.862 -1.377 39.770 1.00 96.19 94 SER A C 1
ATOM 688 O O . SER A 1 94 ? -21.153 -0.510 39.263 1.00 96.19 94 SER A O 1
ATOM 690 N N . LYS A 1 95 ? -22.956 -1.071 40.469 1.00 96.31 95 LYS A N 1
ATOM 691 C CA . LYS A 1 95 ? -23.411 0.306 40.667 1.00 96.31 95 LYS A CA 1
ATOM 692 C C . LYS A 1 95 ? -23.108 0.783 42.079 1.00 96.31 95 LYS A C 1
ATOM 694 O O . LYS A 1 95 ? -23.567 0.180 43.050 1.00 96.31 95 LYS A O 1
ATOM 699 N N . VAL A 1 96 ? -22.465 1.941 42.184 1.00 94.06 96 VAL A N 1
ATOM 700 C CA . VAL A 1 96 ? -22.282 2.679 43.435 1.00 94.06 96 VAL A CA 1
ATOM 701 C C . VAL A 1 96 ? -22.940 4.046 43.284 1.00 94.06 96 VAL A C 1
ATOM 703 O O . VAL A 1 96 ? -22.438 4.930 42.601 1.00 94.06 96 VAL A O 1
ATOM 706 N N . GLN A 1 97 ? -24.107 4.218 43.912 1.00 93.38 97 GLN A N 1
ATOM 707 C CA . GLN A 1 97 ? -24.958 5.404 43.749 1.00 93.38 97 GLN A CA 1
ATOM 708 C C . GLN A 1 97 ? -25.285 5.705 42.273 1.00 93.38 97 GLN A C 1
ATOM 710 O O . GLN A 1 97 ? -26.153 5.045 41.697 1.00 93.38 97 GLN A O 1
ATOM 715 N N . LYS A 1 98 ? -24.626 6.717 41.698 1.00 92.94 98 LYS A N 1
ATOM 716 C CA . LYS A 1 98 ? -24.815 7.211 40.330 1.00 92.94 98 LYS A CA 1
ATOM 717 C C . LYS A 1 98 ? -23.695 6.790 39.375 1.00 92.94 98 LYS A C 1
ATOM 719 O O . LYS A 1 98 ? -23.778 7.112 38.194 1.00 92.94 98 LYS A O 1
ATOM 724 N N . THR A 1 99 ? -22.704 6.060 39.874 1.00 96.75 99 THR A N 1
ATOM 725 C CA . THR A 1 99 ? -21.584 5.542 39.090 1.00 96.75 99 THR A CA 1
ATOM 726 C C . THR A 1 99 ? -21.805 4.066 38.791 1.00 96.75 99 THR A C 1
ATOM 728 O O . THR A 1 99 ? -22.196 3.298 39.679 1.00 96.75 99 THR A O 1
ATOM 731 N N . VAL A 1 100 ? -21.563 3.666 37.548 1.00 97.88 100 VAL A N 1
ATOM 732 C CA . VAL A 1 100 ? -21.532 2.271 37.104 1.00 97.88 100 VAL A CA 1
ATOM 733 C C . VAL A 1 100 ? -20.088 1.933 36.762 1.00 97.88 100 VAL A C 1
ATOM 735 O O . VAL A 1 100 ? -19.500 2.581 35.911 1.00 97.88 100 VAL A O 1
ATOM 738 N N . ASN A 1 101 ? -19.522 0.937 37.434 1.00 98.12 101 ASN A N 1
ATOM 739 C CA . ASN A 1 101 ? -18.213 0.389 37.096 1.00 98.12 101 ASN A CA 1
ATOM 740 C C . ASN A 1 101 ? -18.453 -0.885 36.295 1.00 98.12 101 ASN A C 1
ATOM 742 O O . ASN A 1 101 ? -19.133 -1.778 36.809 1.00 98.12 101 ASN A O 1
ATOM 746 N N . ALA A 1 102 ? -17.926 -0.967 35.082 1.00 97.38 102 ALA A N 1
ATOM 747 C CA . ALA A 1 102 ? -18.092 -2.113 34.203 1.00 97.38 102 ALA A CA 1
ATOM 748 C C . ALA A 1 102 ? -16.731 -2.662 33.778 1.00 97.38 102 ALA A C 1
ATOM 750 O O . ALA A 1 102 ? -15.801 -1.905 33.528 1.00 97.38 102 ALA A O 1
ATOM 751 N N . GLN A 1 103 ? -16.632 -3.981 33.689 1.00 97.94 103 GLN A N 1
ATOM 752 C CA . GLN A 1 103 ? -15.600 -4.668 32.926 1.00 97.94 103 GLN A CA 1
ATOM 753 C C . GLN A 1 103 ? -16.227 -5.153 31.631 1.00 97.94 103 GLN A C 1
ATOM 755 O O . GLN A 1 103 ? -17.355 -5.653 31.636 1.00 97.94 103 GLN A O 1
ATOM 760 N N . TRP A 1 104 ? -15.491 -5.049 30.541 1.00 97.94 104 TRP A N 1
ATOM 761 C CA . TRP A 1 104 ? -15.961 -5.411 29.216 1.00 97.94 104 TRP A CA 1
ATOM 762 C C . TRP A 1 104 ? -14.831 -6.068 28.424 1.00 97.94 104 TRP A C 1
ATOM 764 O O . TRP A 1 104 ? -13.651 -5.951 28.762 1.00 97.94 104 TRP A O 1
ATOM 774 N N . LYS A 1 105 ? -15.208 -6.796 27.378 1.00 98.06 105 LYS A N 1
ATOM 775 C CA . LYS A 1 105 ? -14.291 -7.220 26.321 1.00 98.06 105 LYS A CA 1
ATOM 776 C C . LYS A 1 105 ? -14.664 -6.518 25.023 1.00 98.06 105 LYS A C 1
ATOM 778 O O . LYS A 1 105 ? -15.853 -6.312 24.792 1.00 98.06 105 LYS A O 1
ATOM 783 N N . ALA A 1 106 ? -13.681 -6.161 24.212 1.00 98.12 106 ALA A N 1
ATOM 784 C CA . ALA A 1 106 ? -13.881 -5.675 22.857 1.00 98.12 106 ALA A CA 1
ATOM 785 C C . ALA A 1 106 ? -13.325 -6.697 21.862 1.00 98.12 106 ALA A C 1
ATOM 787 O O . ALA A 1 106 ? -12.229 -7.226 22.048 1.00 98.12 106 ALA A O 1
ATOM 788 N N . GLU A 1 107 ? -14.104 -6.992 20.829 1.00 97.75 107 GLU A N 1
ATOM 789 C CA . GLU A 1 107 ? -13.778 -7.970 19.790 1.00 97.75 107 GLU A CA 1
ATOM 790 C C . GLU A 1 107 ? -14.052 -7.362 18.411 1.00 97.75 107 GLU A C 1
ATOM 792 O O . GLU A 1 107 ? -15.021 -6.625 18.244 1.00 97.75 107 GLU A O 1
ATOM 797 N N . ALA A 1 108 ? -13.216 -7.677 17.424 1.00 96.12 108 ALA A N 1
ATOM 798 C CA . ALA A 1 108 ? -13.435 -7.369 16.011 1.00 96.12 108 ALA A CA 1
ATOM 799 C C . ALA A 1 108 ?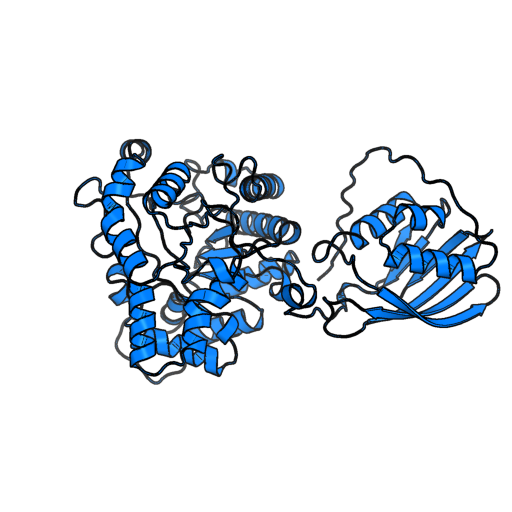 -12.671 -8.381 15.148 1.00 96.12 108 ALA A C 1
ATOM 801 O O . ALA A 1 108 ? -11.730 -9.007 15.630 1.00 96.12 108 ALA A O 1
ATOM 802 N N . CYS A 1 109 ? -13.037 -8.505 13.872 1.00 94.19 109 CYS A N 1
ATOM 803 C CA . CYS A 1 109 ? -12.312 -9.339 12.903 1.00 94.19 109 CYS A CA 1
ATOM 804 C C . CYS A 1 109 ? -10.851 -8.890 12.698 1.00 94.19 109 CYS A C 1
ATOM 806 O O . CYS A 1 109 ? -9.987 -9.711 12.408 1.00 94.19 109 CYS A O 1
ATOM 808 N N . PHE A 1 110 ? -10.564 -7.599 12.906 1.00 91.75 110 PHE A N 1
ATOM 809 C CA . PHE A 1 110 ? -9.219 -7.037 12.785 1.00 91.75 110 PHE A CA 1
ATOM 810 C C . PHE A 1 110 ? -8.365 -7.169 14.051 1.00 91.75 110 PHE A C 1
ATOM 812 O O . PHE A 1 110 ? -7.240 -6.677 14.075 1.00 91.75 110 PHE A O 1
ATOM 819 N N . LEU A 1 111 ? -8.865 -7.819 15.107 1.00 94.44 111 LEU A N 1
ATOM 820 C CA . LEU A 1 111 ? -8.081 -8.108 16.305 1.00 94.44 111 LEU A CA 1
ATOM 821 C C . LEU A 1 111 ? -7.603 -9.560 16.312 1.00 94.44 111 LEU A C 1
ATOM 823 O O . LEU A 1 111 ? -8.396 -10.481 16.140 1.00 94.44 111 LEU A O 1
ATOM 827 N N . ALA A 1 112 ? -6.318 -9.758 16.600 1.00 92.94 112 ALA A N 1
ATOM 828 C CA . ALA A 1 112 ? -5.723 -11.075 16.814 1.00 92.94 112 ALA A CA 1
ATOM 829 C C . ALA A 1 112 ? -6.232 -11.736 18.110 1.00 92.94 112 ALA A C 1
ATOM 831 O O . ALA A 1 112 ? -6.276 -12.961 18.220 1.00 92.94 112 ALA A O 1
ATOM 832 N N . GLU A 1 113 ? -6.634 -10.931 19.099 1.00 95.44 113 GLU A N 1
ATOM 833 C CA . GLU A 1 113 ? -7.228 -11.396 20.353 1.00 95.44 113 GLU A CA 1
ATOM 834 C C . GLU A 1 113 ? -8.210 -10.368 20.951 1.00 95.44 113 GLU A C 1
ATOM 836 O O . GLU A 1 113 ? -8.095 -9.171 20.677 1.00 95.44 113 GLU A O 1
ATOM 841 N N . PRO A 1 114 ? -9.179 -10.797 21.787 1.00 97.44 114 PRO A N 1
ATOM 842 C CA . PRO A 1 114 ? -10.074 -9.873 22.478 1.00 97.44 114 PRO A CA 1
ATOM 843 C C . PRO A 1 114 ? -9.322 -8.914 23.411 1.00 97.44 114 PRO A C 1
ATOM 845 O O . PRO A 1 114 ? -8.526 -9.349 24.244 1.00 97.44 114 PRO A O 1
ATOM 848 N N . TYR A 1 115 ? -9.654 -7.624 23.360 1.00 98.06 115 TYR A N 1
ATOM 849 C CA . TYR A 1 115 ? -9.141 -6.629 24.304 1.00 98.06 115 TYR A CA 1
ATOM 850 C C . TYR A 1 115 ? -9.997 -6.605 25.573 1.00 98.06 115 TYR A C 1
ATOM 852 O O . TYR A 1 115 ? -11.226 -6.576 25.498 1.00 98.06 115 TYR A O 1
ATOM 860 N N . LEU A 1 116 ? -9.373 -6.588 26.751 1.00 98.06 116 LEU A N 1
ATOM 861 C CA . LEU A 1 116 ? -10.074 -6.520 28.035 1.00 98.06 116 LEU A CA 1
ATOM 862 C C . LEU A 1 116 ? -9.909 -5.138 28.657 1.00 98.06 116 LEU A C 1
ATOM 864 O O . LEU A 1 116 ? -8.790 -4.689 28.882 1.00 98.06 116 LEU A O 1
ATOM 868 N N . GLY A 1 117 ? -11.026 -4.504 29.004 1.00 97.38 117 GLY A N 1
ATOM 869 C CA . GLY A 1 117 ? -11.025 -3.175 29.600 1.00 97.38 117 GLY A CA 1
ATOM 870 C C . GLY A 1 117 ? -12.003 -3.027 30.757 1.00 97.38 117 GLY A C 1
ATOM 871 O O . GLY A 1 117 ? -12.797 -3.919 31.082 1.00 97.38 117 GLY A O 1
ATOM 872 N N . ALA A 1 118 ? -11.911 -1.879 31.416 1.00 97.88 118 ALA A N 1
ATOM 873 C CA . ALA A 1 118 ? -12.816 -1.480 32.470 1.00 97.88 118 ALA A CA 1
ATOM 874 C C . ALA A 1 118 ? -13.080 0.023 32.421 1.00 97.88 118 ALA A C 1
ATOM 876 O O . ALA A 1 118 ? -12.171 0.828 32.226 1.00 97.88 118 ALA A O 1
ATOM 877 N N . ASP A 1 119 ? -14.324 0.389 32.697 1.00 98.19 119 ASP A N 1
ATOM 878 C CA . ASP A 1 119 ? -14.781 1.768 32.681 1.00 98.19 119 ASP A CA 1
ATOM 879 C C . ASP A 1 119 ? -15.544 2.105 33.962 1.00 98.19 119 ASP A C 1
ATOM 881 O O . ASP A 1 119 ? -16.240 1.269 34.549 1.00 98.19 119 ASP A O 1
ATOM 885 N N . ALA A 1 120 ? -15.452 3.366 34.372 1.00 98.12 120 ALA A N 1
ATOM 886 C CA . ALA A 1 120 ? -16.343 3.977 35.344 1.00 98.12 120 ALA A CA 1
ATOM 887 C C . ALA A 1 120 ? -17.179 5.057 34.650 1.00 98.12 120 ALA A C 1
ATOM 889 O O . ALA A 1 120 ? -16.652 6.053 34.162 1.00 98.12 120 ALA A O 1
ATOM 890 N N . TYR A 1 121 ? -18.493 4.865 34.649 1.00 97.88 121 TYR A N 1
ATOM 891 C CA . TYR A 1 121 ? -19.477 5.758 34.050 1.00 97.88 121 TYR A CA 1
ATOM 892 C C . TYR A 1 121 ? -20.223 6.513 35.148 1.00 97.88 121 TYR A C 1
ATOM 894 O O . TYR A 1 121 ? -21.006 5.924 35.902 1.00 97.88 121 TYR A O 1
ATOM 902 N N . GLU A 1 122 ? -20.007 7.818 35.264 1.00 97.81 122 GLU A N 1
ATOM 903 C CA . GLU A 1 122 ? -20.749 8.673 36.184 1.00 97.81 122 GLU A CA 1
ATOM 904 C C . GLU A 1 122 ? -21.980 9.243 35.494 1.00 97.81 122 GLU A C 1
ATOM 906 O O . GLU A 1 122 ? -21.890 9.877 34.447 1.00 97.81 122 GLU A O 1
ATOM 911 N N . THR A 1 123 ? -23.153 9.059 36.097 1.00 96.50 123 THR A N 1
ATOM 912 C CA . THR A 1 123 ? -24.415 9.512 35.504 1.00 96.50 123 THR A CA 1
ATOM 913 C C . THR A 1 123 ? -25.058 10.635 36.311 1.00 96.50 123 THR A C 1
ATOM 915 O O . THR A 1 123 ? -25.064 10.639 37.545 1.00 96.50 123 THR A O 1
ATOM 918 N N . TRP A 1 124 ? -25.679 11.596 35.630 1.00 95.12 124 TRP A N 1
ATOM 919 C CA . TRP A 1 124 ? -26.453 12.649 36.283 1.00 95.12 124 TRP A CA 1
ATOM 920 C C . TRP A 1 124 ? -27.707 12.991 35.487 1.00 95.12 124 TRP A C 1
ATOM 922 O O . TRP A 1 124 ? -27.658 13.271 34.295 1.00 95.12 124 TRP A O 1
ATOM 932 N N . SER A 1 125 ? -28.860 12.989 36.163 1.00 95.00 125 SER A N 1
ATOM 933 C CA . SER A 1 125 ? -30.161 13.313 35.554 1.00 95.00 125 SER A CA 1
ATOM 934 C C . SER A 1 125 ? -30.470 12.503 34.281 1.00 95.00 125 SER A C 1
ATOM 936 O O . SER A 1 125 ? -31.054 13.031 33.337 1.00 95.00 125 SER A O 1
ATOM 938 N N . GLY A 1 126 ? -30.073 11.225 34.258 1.00 95.56 126 GLY A N 1
ATOM 939 C CA . GLY A 1 126 ? -30.305 10.317 33.129 1.00 95.56 126 GLY A CA 1
ATOM 940 C C . GLY A 1 126 ? -29.359 10.503 31.940 1.00 95.56 126 GLY A C 1
ATOM 941 O O . GLY A 1 126 ? -29.701 10.047 30.860 1.00 95.56 126 GLY A O 1
ATOM 942 N N . LEU A 1 127 ? -28.222 11.181 32.121 1.00 97.31 127 LEU A N 1
ATOM 943 C CA . LEU A 1 127 ? -27.177 11.387 31.110 1.00 97.31 127 LEU A CA 1
ATOM 944 C C . LEU A 1 127 ? -25.817 10.895 31.627 1.00 97.31 127 LEU A C 1
ATOM 946 O O . LEU A 1 127 ? -25.633 10.775 32.843 1.00 97.31 127 LEU A O 1
ATOM 950 N N . MET A 1 128 ? -24.877 10.658 30.714 1.00 97.19 128 MET A N 1
ATOM 951 C CA . MET A 1 128 ? -23.479 10.315 30.980 1.00 97.19 128 MET A CA 1
ATOM 952 C C . MET A 1 128 ? -22.706 11.584 31.348 1.00 97.19 128 MET A C 1
ATOM 954 O O . MET A 1 128 ? -22.373 12.364 30.472 1.00 97.19 128 MET A O 1
ATOM 958 N N . ALA A 1 129 ? -22.475 11.841 32.633 1.00 95.94 129 ALA A N 1
ATOM 959 C CA . ALA A 1 129 ? -21.853 13.075 33.120 1.00 95.94 129 ALA A CA 1
ATOM 960 C C . ALA A 1 129 ? -20.319 13.047 33.068 1.00 95.94 129 ALA A C 1
ATOM 962 O O . ALA A 1 129 ? -19.705 14.077 32.800 1.00 95.94 129 ALA A O 1
ATOM 963 N N . ALA A 1 130 ? -19.715 11.884 33.311 1.00 97.44 130 ALA A N 1
ATOM 964 C CA . ALA A 1 130 ? -18.285 11.655 33.148 1.00 97.44 130 ALA A CA 1
ATOM 965 C C . ALA A 1 130 ? -18.006 10.179 32.844 1.00 97.44 130 ALA A C 1
ATOM 967 O O . ALA A 1 130 ? -18.798 9.305 33.201 1.00 97.44 130 ALA A O 1
ATOM 968 N N . GLN A 1 131 ? -16.868 9.910 32.216 1.00 97.81 131 GLN A N 1
ATOM 969 C CA . GLN A 1 131 ? -16.366 8.564 31.963 1.00 97.81 131 GLN A CA 1
ATOM 970 C C . GLN A 1 131 ? -14.874 8.514 32.281 1.00 97.81 131 GLN A C 1
ATOM 972 O O . GLN A 1 131 ? -14.128 9.432 31.948 1.00 97.81 131 GLN A O 1
ATOM 977 N N . VAL A 1 132 ? -14.439 7.432 32.911 1.00 97.88 132 VAL A N 1
ATOM 978 C CA . VAL A 1 132 ? -13.029 7.042 32.986 1.00 97.88 132 VAL A CA 1
ATOM 979 C C . VAL A 1 132 ? -12.925 5.693 32.302 1.00 97.88 132 VAL A C 1
ATOM 981 O O . VAL A 1 132 ? -13.666 4.786 32.675 1.00 97.88 132 VAL A O 1
ATOM 984 N N . THR A 1 133 ? -12.039 5.558 31.323 1.00 97.50 133 THR A N 1
ATOM 985 C CA . THR A 1 133 ? -11.839 4.300 30.597 1.00 97.50 133 THR A CA 1
ATOM 986 C C . THR A 1 133 ? -10.390 3.849 30.684 1.00 97.50 133 THR A C 1
ATOM 988 O O . THR A 1 133 ? -9.470 4.669 30.710 1.00 97.50 133 THR A O 1
ATOM 991 N N . THR A 1 134 ? -10.183 2.535 30.748 1.00 97.38 134 THR A N 1
ATOM 992 C CA . THR A 1 134 ? -8.857 1.937 30.558 1.00 97.38 134 THR A CA 1
ATOM 993 C C . THR A 1 134 ? -8.560 1.621 29.096 1.00 97.38 134 THR A C 1
ATOM 995 O O . THR A 1 134 ? -7.488 1.093 28.839 1.00 97.38 134 THR A O 1
ATOM 998 N N . PHE A 1 135 ? -9.483 1.866 28.160 1.00 96.69 135 PHE A N 1
ATOM 999 C CA . PHE A 1 135 ? -9.267 1.554 26.750 1.00 96.69 135 PHE A CA 1
ATOM 1000 C C . PHE A 1 135 ? -8.094 2.355 26.186 1.00 96.69 135 PHE A C 1
ATOM 1002 O O . PHE A 1 135 ? -8.142 3.586 26.136 1.00 96.69 135 PHE A O 1
ATOM 1009 N N . ASP A 1 136 ? -7.072 1.638 25.732 1.00 93.62 136 ASP A N 1
ATOM 1010 C CA . ASP A 1 136 ? -5.958 2.184 24.972 1.00 93.62 136 ASP A CA 1
ATOM 1011 C C . ASP A 1 136 ? -5.909 1.515 23.594 1.00 93.62 136 ASP A C 1
ATOM 1013 O O . ASP A 1 136 ? -5.550 0.344 23.461 1.00 93.62 136 ASP A O 1
ATOM 1017 N N . GLY A 1 137 ? -6.277 2.268 22.555 1.00 88.88 137 GLY A N 1
ATOM 1018 C CA . GLY A 1 137 ? -6.241 1.779 21.176 1.00 88.88 137 GLY A CA 1
ATOM 1019 C C . GLY A 1 137 ? -4.835 1.370 20.719 1.00 88.88 137 GLY A C 1
ATOM 1020 O O . GLY A 1 137 ? -4.712 0.520 19.843 1.00 88.88 137 GLY A O 1
ATOM 1021 N N . ALA A 1 138 ? -3.778 1.915 21.332 1.00 85.00 138 ALA A N 1
ATOM 1022 C CA . ALA A 1 138 ? -2.395 1.572 21.006 1.00 85.00 138 ALA A CA 1
ATOM 1023 C C . ALA A 1 138 ? -1.961 0.203 21.561 1.00 85.00 138 ALA A C 1
ATOM 1025 O O . ALA A 1 138 ? -0.913 -0.312 21.175 1.00 85.00 138 ALA A O 1
ATOM 1026 N N . GLU A 1 139 ? -2.742 -0.392 22.465 1.00 90.50 139 GLU A N 1
ATOM 1027 C CA . GLU A 1 139 ? -2.485 -1.726 23.014 1.00 90.50 139 GLU A CA 1
ATOM 1028 C C . GLU A 1 139 ? -3.200 -2.844 22.238 1.00 90.50 139 GLU A C 1
ATOM 1030 O O . GLU A 1 139 ? -2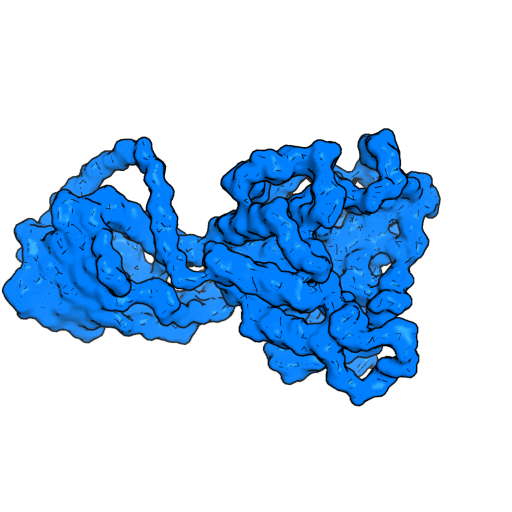.973 -4.025 22.522 1.00 90.50 139 GLU A O 1
ATOM 1035 N N . LEU A 1 140 ? -4.042 -2.498 21.255 1.00 91.62 140 LEU A N 1
ATOM 1036 C CA . LEU A 1 140 ? -4.725 -3.472 20.409 1.00 91.62 140 LEU A CA 1
ATOM 1037 C C . LEU A 1 140 ? -3.714 -4.344 19.656 1.00 91.62 140 LEU A C 1
ATOM 1039 O O . LEU A 1 140 ? -2.746 -3.857 19.074 1.00 91.62 140 LEU A O 1
ATOM 1043 N N . LYS A 1 141 ? -3.961 -5.654 19.651 1.00 90.19 141 LYS A N 1
ATOM 1044 C CA . LYS A 1 141 ? -3.208 -6.614 18.841 1.00 90.19 141 LYS A CA 1
ATOM 1045 C C . LYS A 1 141 ? -3.942 -6.807 17.530 1.00 90.19 141 LYS A C 1
ATOM 1047 O O . LYS A 1 141 ? -4.977 -7.469 17.503 1.00 90.19 141 LYS A O 1
ATOM 1052 N N . ILE A 1 142 ? -3.440 -6.176 16.475 1.00 86.62 142 ILE A N 1
ATOM 1053 C CA . ILE A 1 142 ? -4.046 -6.247 15.148 1.00 86.62 142 ILE A CA 1
ATOM 1054 C C . ILE A 1 142 ? -3.764 -7.621 14.537 1.00 86.62 142 ILE A C 1
ATOM 1056 O O . ILE A 1 142 ? -2.668 -8.159 14.672 1.00 86.62 142 ILE A O 1
ATOM 1060 N N . ASN A 1 143 ? -4.786 -8.204 13.917 1.00 85.00 143 ASN A N 1
ATOM 1061 C CA . ASN A 1 143 ? -4.648 -9.405 13.107 1.00 85.00 143 ASN A CA 1
ATOM 1062 C C . ASN A 1 143 ? -3.930 -9.029 11.797 1.00 85.00 143 ASN A C 1
ATOM 1064 O O . ASN A 1 143 ? -4.473 -8.190 11.078 1.00 85.00 143 ASN A O 1
ATOM 1068 N N . PRO A 1 144 ? -2.759 -9.598 11.460 1.00 74.12 144 PRO A N 1
ATOM 1069 C CA . PRO A 1 144 ? -2.079 -9.284 10.198 1.00 74.12 144 PRO A CA 1
ATOM 1070 C C . PRO A 1 144 ? -2.949 -9.605 8.970 1.00 74.12 144 PRO A C 1
ATOM 1072 O O . PRO A 1 144 ? -2.927 -8.864 7.989 1.00 74.12 144 PRO A O 1
ATOM 1075 N N . ASP A 1 145 ? -3.823 -10.610 9.075 1.00 76.69 145 ASP A N 1
ATOM 1076 C CA . ASP A 1 145 ? -4.705 -11.068 7.996 1.00 76.69 145 ASP A CA 1
ATOM 1077 C C . ASP A 1 145 ? -6.091 -10.399 8.030 1.00 76.69 145 ASP A C 1
ATOM 1079 O O . ASP A 1 145 ? -7.053 -10.865 7.412 1.00 76.69 145 ASP A O 1
ATOM 1083 N N . TRP A 1 146 ? -6.228 -9.277 8.749 1.00 84.44 146 TRP A N 1
ATOM 1084 C CA . TRP A 1 146 ? -7.524 -8.642 8.996 1.00 84.44 146 TRP A CA 1
ATOM 1085 C C . TRP A 1 146 ? -8.305 -8.306 7.725 1.00 84.44 146 TRP A C 1
ATOM 1087 O O . TRP A 1 146 ? -9.527 -8.347 7.761 1.00 84.44 146 TRP A O 1
ATOM 1097 N N . ARG A 1 147 ? -7.647 -7.969 6.608 1.00 81.69 147 ARG A N 1
ATOM 1098 C CA . ARG A 1 147 ? -8.344 -7.656 5.347 1.00 81.69 147 ARG A CA 1
ATOM 1099 C C . ARG A 1 147 ? -9.154 -8.858 4.876 1.00 81.69 147 ARG A C 1
ATOM 1101 O O . ARG A 1 147 ? -10.345 -8.730 4.603 1.00 81.69 147 ARG A O 1
ATOM 1108 N N . GLN A 1 148 ? -8.528 -10.031 4.872 1.00 80.88 148 GLN A N 1
ATOM 1109 C CA . GLN A 1 148 ? -9.180 -11.283 4.517 1.00 80.88 148 GLN A CA 1
ATOM 1110 C C . GLN A 1 148 ? -10.243 -11.664 5.554 1.00 80.88 148 GLN A C 1
ATOM 1112 O O . GLN A 1 148 ? -11.394 -11.918 5.196 1.00 80.88 148 GLN A O 1
ATOM 1117 N N . ASP A 1 149 ? -9.889 -11.649 6.840 1.00 85.12 149 ASP A N 1
ATOM 1118 C CA . ASP A 1 149 ? -10.770 -12.111 7.919 1.00 85.12 149 ASP A CA 1
ATOM 1119 C C . ASP A 1 149 ? -11.964 -11.179 8.178 1.00 85.12 149 ASP A C 1
ATOM 1121 O O . ASP A 1 149 ? -13.025 -11.622 8.630 1.00 85.12 149 ASP A O 1
ATOM 1125 N N . CYS A 1 150 ? -11.829 -9.890 7.864 1.00 87.94 150 CYS A N 1
ATOM 1126 C CA . CYS A 1 150 ? -12.925 -8.925 7.870 1.00 87.94 150 CYS A CA 1
ATOM 1127 C C . CYS A 1 150 ? -13.757 -8.940 6.582 1.00 87.94 150 CYS A C 1
ATOM 1129 O O . CYS A 1 150 ? -14.764 -8.234 6.520 1.00 87.94 150 CYS A O 1
ATOM 1131 N N . GLY A 1 151 ? -13.374 -9.723 5.568 1.00 86.12 151 GLY A N 1
ATOM 1132 C CA . GLY A 1 151 ? -14.055 -9.753 4.274 1.00 86.12 151 GLY A CA 1
ATOM 1133 C C . GLY A 1 151 ? -13.946 -8.432 3.510 1.00 86.12 151 GLY A C 1
ATOM 1134 O O . GLY A 1 151 ? -14.894 -8.045 2.830 1.00 86.12 151 GLY A O 1
ATOM 1135 N N . VAL A 1 152 ? -12.824 -7.723 3.658 1.00 84.44 152 VAL A N 1
ATOM 1136 C CA . VAL A 1 152 ? -12.503 -6.550 2.844 1.00 84.44 152 VAL A CA 1
ATOM 1137 C C . VAL A 1 152 ? -12.201 -7.040 1.436 1.00 84.44 152 VAL A C 1
ATOM 1139 O O . VAL A 1 152 ? -11.266 -7.811 1.225 1.00 84.44 152 VAL A O 1
ATOM 1142 N N . GLU A 1 153 ? -13.010 -6.611 0.475 1.00 88.25 153 GLU A N 1
ATOM 1143 C CA . GLU A 1 153 ? -12.709 -6.848 -0.932 1.00 88.25 153 GLU A CA 1
ATOM 1144 C C . GLU A 1 153 ? -11.491 -6.012 -1.310 1.00 88.25 153 GLU A C 1
ATOM 1146 O O . GLU A 1 153 ? -11.459 -4.814 -1.050 1.00 88.25 153 GLU A O 1
ATOM 1151 N N . LEU A 1 154 ? -10.481 -6.655 -1.889 1.00 90.56 154 LEU A N 1
ATOM 1152 C CA . LEU A 1 154 ? -9.282 -5.983 -2.362 1.00 90.56 154 LEU A CA 1
ATOM 1153 C C . LEU A 1 154 ? -9.283 -5.959 -3.881 1.00 90.56 154 LEU A C 1
ATOM 1155 O O . LEU A 1 154 ? -9.588 -6.956 -4.536 1.00 90.56 154 LEU A O 1
ATOM 1159 N N . TRP A 1 155 ? -8.906 -4.811 -4.424 1.00 95.00 155 TRP A N 1
ATOM 1160 C CA . TRP A 1 155 ? -8.955 -4.532 -5.845 1.00 95.00 155 TRP A CA 1
ATOM 1161 C C . TRP A 1 155 ? -7.593 -4.093 -6.351 1.00 95.00 155 TRP A C 1
ATOM 1163 O O . TRP A 1 155 ? -6.990 -3.133 -5.859 1.00 95.00 155 TRP A O 1
ATOM 1173 N N . PHE A 1 156 ? -7.128 -4.777 -7.386 1.00 96.69 156 PHE A N 1
ATOM 1174 C CA . PHE A 1 156 ? -5.962 -4.389 -8.156 1.00 96.69 156 PHE A CA 1
ATOM 1175 C C . PHE A 1 156 ? -6.391 -3.326 -9.174 1.00 96.69 156 PHE A C 1
ATOM 1177 O O . PHE A 1 156 ? -7.084 -3.619 -10.148 1.00 96.69 156 PHE A O 1
ATOM 1184 N N . GLN A 1 157 ? -6.064 -2.062 -8.906 1.00 97.44 157 GLN A N 1
ATOM 1185 C CA . GLN A 1 157 ? -6.512 -0.932 -9.724 1.00 97.44 157 GLN A CA 1
ATOM 1186 C C . GLN A 1 157 ? -5.744 -0.889 -11.050 1.00 97.44 157 GLN A C 1
ATOM 1188 O O . GLN A 1 157 ? -4.522 -0.742 -11.043 1.00 97.44 157 GLN A O 1
ATOM 1193 N N . THR A 1 158 ? -6.440 -0.996 -12.188 1.00 98.31 158 THR A N 1
ATOM 1194 C CA . THR A 1 158 ? -5.802 -1.007 -13.516 1.00 98.31 158 THR A CA 1
ATOM 1195 C C . THR A 1 158 ? -6.483 -0.094 -14.535 1.00 98.31 158 THR A C 1
ATOM 1197 O O . THR A 1 158 ? -7.605 0.379 -14.342 1.00 98.31 158 THR A O 1
ATOM 1200 N N . THR A 1 159 ? -5.828 0.096 -15.681 1.00 98.12 159 THR A N 1
ATOM 1201 C CA . THR A 1 159 ? -6.373 0.730 -16.893 1.00 98.12 159 THR A CA 1
ATOM 1202 C C . THR A 1 159 ? -7.660 0.087 -17.416 1.00 98.12 159 THR A C 1
ATOM 1204 O O . THR A 1 159 ? -8.442 0.780 -18.071 1.00 98.12 159 THR A O 1
ATOM 1207 N N . ALA A 1 160 ? -7.902 -1.195 -17.116 1.00 97.19 160 ALA A N 1
ATOM 1208 C CA . ALA A 1 160 ? -9.106 -1.941 -17.487 1.00 97.19 160 ALA A CA 1
ATOM 1209 C C . ALA A 1 160 ? -10.215 -1.887 -16.413 1.00 97.19 160 ALA A C 1
ATOM 1211 O O . ALA A 1 160 ? -11.296 -2.442 -16.613 1.00 97.19 160 ALA A O 1
ATOM 1212 N N . GLY A 1 161 ? -9.969 -1.195 -15.295 1.00 96.75 161 GLY A N 1
ATOM 1213 C CA . GLY A 1 161 ? -10.807 -1.207 -14.098 1.00 96.75 161 GLY A CA 1
ATOM 1214 C C . GLY A 1 161 ? -10.193 -2.030 -12.957 1.00 96.75 161 GLY A C 1
ATOM 1215 O O . GLY A 1 161 ? -9.091 -2.566 -13.099 1.00 96.75 161 GLY A O 1
ATOM 1216 N N . PRO A 1 162 ? -10.867 -2.095 -11.798 1.00 96.88 162 PRO A N 1
ATOM 1217 C CA . PRO A 1 162 ? -10.431 -2.932 -10.686 1.00 96.88 162 PRO A CA 1
ATOM 1218 C C . PRO A 1 162 ? -10.547 -4.417 -11.051 1.00 96.88 162 PRO A C 1
ATOM 1220 O O . PRO A 1 162 ? -11.567 -4.834 -11.597 1.00 96.88 162 PRO A O 1
ATOM 1223 N N . LEU A 1 163 ? -9.517 -5.196 -10.724 1.00 98.00 163 LEU A N 1
ATOM 1224 C CA . LEU A 1 163 ? -9.487 -6.652 -10.877 1.00 98.00 163 LEU A CA 1
ATOM 1225 C C . LEU A 1 163 ? -9.366 -7.319 -9.503 1.00 98.00 163 LEU A C 1
ATOM 1227 O O . LEU A 1 163 ? -8.577 -6.873 -8.664 1.00 98.00 163 LEU A O 1
ATOM 1231 N N . GLY A 1 164 ? -10.147 -8.370 -9.266 1.00 96.31 164 GLY A N 1
ATOM 1232 C CA . GLY A 1 164 ? -9.990 -9.237 -8.100 1.00 96.31 164 GLY A CA 1
ATOM 1233 C C . GLY A 1 164 ? -8.833 -10.227 -8.269 1.00 96.31 164 GLY A C 1
ATOM 1234 O O . GLY A 1 164 ? -8.278 -10.368 -9.358 1.00 96.31 164 GLY A O 1
ATOM 1235 N N . ALA A 1 165 ? -8.497 -10.951 -7.197 1.00 94.38 165 ALA A N 1
ATOM 1236 C CA . ALA A 1 165 ? -7.417 -11.945 -7.210 1.00 94.38 165 ALA A CA 1
ATOM 1237 C C . ALA A 1 165 ? -7.581 -12.958 -8.360 1.00 94.38 165 ALA A C 1
ATOM 1239 O O . ALA A 1 165 ? -6.674 -13.147 -9.153 1.00 94.38 165 ALA A O 1
ATOM 1240 N N . ASP A 1 166 ? -8.783 -13.506 -8.556 1.00 95.50 166 ASP A N 1
ATOM 1241 C CA . ASP A 1 166 ? -9.041 -14.503 -9.607 1.00 95.50 166 ASP A CA 1
ATOM 1242 C C . ASP A 1 166 ? -8.941 -13.954 -11.054 1.00 95.50 166 ASP A C 1
ATOM 1244 O O . ASP A 1 166 ? -9.057 -14.719 -12.016 1.00 95.50 166 ASP A O 1
ATOM 1248 N N . GLU A 1 167 ? -8.767 -12.639 -11.235 1.00 97.06 167 GLU A N 1
ATOM 1249 C CA . GLU A 1 167 ? -8.794 -11.959 -12.538 1.00 97.06 167 GLU A CA 1
ATOM 1250 C C . GLU A 1 167 ? -7.421 -11.437 -12.996 1.00 97.06 167 GLU A C 1
ATOM 1252 O O . GLU A 1 167 ? -7.234 -11.214 -14.193 1.00 97.06 167 GLU A O 1
ATOM 1257 N N . ILE A 1 168 ? -6.459 -11.236 -12.088 1.00 96.88 168 ILE A N 1
ATOM 1258 C CA . ILE A 1 168 ? -5.195 -10.534 -12.392 1.00 96.88 168 ILE A CA 1
ATOM 1259 C C . ILE A 1 168 ? -4.153 -11.375 -13.146 1.00 96.88 168 ILE A C 1
ATOM 1261 O O . ILE A 1 168 ? -3.296 -10.804 -13.826 1.00 96.88 168 ILE A O 1
ATOM 1265 N N . GLY A 1 169 ? -4.208 -12.709 -13.040 1.00 97.06 169 GLY A N 1
ATOM 1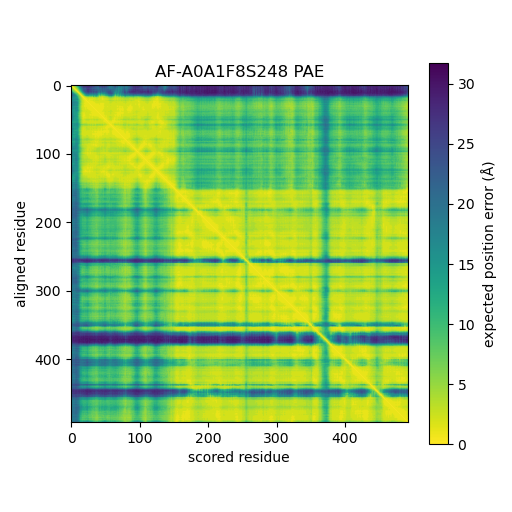266 C CA . GLY A 1 169 ? -3.199 -13.621 -13.599 1.00 97.06 169 GLY A CA 1
ATOM 1267 C C . GLY A 1 169 ? -1.768 -13.330 -13.114 1.00 97.06 169 GLY A C 1
ATOM 1268 O O . GLY A 1 169 ? -1.576 -12.677 -12.092 1.00 97.06 169 GLY A O 1
ATOM 1269 N N . ASN A 1 170 ? -0.747 -13.800 -13.844 1.00 98.00 170 ASN A N 1
ATOM 1270 C CA . ASN A 1 170 ? 0.644 -13.511 -13.471 1.00 98.00 170 ASN A CA 1
ATOM 1271 C C . ASN A 1 170 ? 0.930 -12.009 -13.600 1.00 98.00 170 ASN A C 1
ATOM 1273 O O . ASN A 1 170 ? 0.674 -11.408 -14.650 1.00 98.00 170 ASN A O 1
ATOM 1277 N N . VAL A 1 171 ? 1.496 -11.427 -12.550 1.00 98.19 171 VAL A N 1
ATOM 1278 C CA . VAL A 1 171 ? 1.762 -9.997 -12.423 1.00 98.19 171 VAL A CA 1
ATOM 1279 C C . VAL A 1 171 ? 3.209 -9.703 -12.802 1.00 98.19 171 VAL A C 1
ATOM 1281 O O . VAL A 1 171 ? 4.151 -10.200 -12.187 1.00 98.19 171 VAL A O 1
ATOM 1284 N N . LEU A 1 172 ? 3.403 -8.821 -13.779 1.00 96.94 172 LEU A N 1
ATOM 1285 C CA . LEU A 1 172 ? 4.704 -8.219 -14.063 1.00 96.94 172 LEU A CA 1
ATOM 1286 C C . LEU A 1 172 ? 4.966 -7.100 -13.041 1.00 96.94 172 LEU A C 1
ATOM 1288 O O . LEU A 1 172 ? 4.700 -5.928 -13.300 1.00 96.94 172 LEU A O 1
ATOM 1292 N N . ALA A 1 173 ? 5.442 -7.485 -11.853 1.00 94.75 173 ALA A N 1
ATOM 1293 C CA . ALA A 1 173 ? 5.330 -6.690 -10.626 1.00 94.75 173 ALA A CA 1
ATOM 1294 C C . ALA A 1 173 ? 6.384 -5.587 -10.412 1.00 94.75 173 ALA A C 1
ATOM 1296 O O . ALA A 1 173 ? 6.319 -4.912 -9.392 1.00 94.75 173 ALA A O 1
ATOM 1297 N N . HIS A 1 174 ? 7.322 -5.384 -11.344 1.00 95.31 174 HIS A N 1
ATOM 1298 C CA . HIS A 1 174 ? 8.142 -4.168 -11.448 1.00 95.31 174 HIS A CA 1
ATOM 1299 C C . HIS A 1 174 ? 8.739 -4.060 -12.857 1.00 95.31 174 HIS A C 1
ATOM 1301 O O . HIS A 1 174 ? 9.730 -4.723 -13.165 1.00 95.31 174 HIS A O 1
ATOM 1307 N N . HIS A 1 175 ? 8.089 -3.277 -13.718 1.00 92.75 175 HIS A N 1
ATOM 1308 C CA . HIS A 1 175 ? 8.501 -3.015 -15.097 1.00 92.75 175 HIS A CA 1
ATOM 1309 C C . HIS A 1 175 ? 8.106 -1.592 -15.507 1.00 92.75 175 HIS A C 1
ATOM 1311 O O . HIS A 1 175 ? 7.429 -0.865 -14.771 1.00 92.75 175 HIS A O 1
ATOM 1317 N N . HIS A 1 176 ? 8.532 -1.217 -16.709 1.00 94.06 176 HIS A N 1
ATOM 1318 C CA . HIS A 1 176 ? 8.341 0.110 -17.262 1.00 94.06 176 HIS A CA 1
ATOM 1319 C C . HIS A 1 176 ? 7.937 0.054 -18.740 1.00 94.06 176 HIS A C 1
ATOM 1321 O O . HIS A 1 176 ? 8.447 -0.751 -19.516 1.00 94.06 176 HIS A O 1
ATOM 1327 N N . MET A 1 177 ? 7.029 0.932 -19.152 1.00 93.38 177 MET A N 1
ATOM 1328 C CA . MET A 1 177 ? 6.648 1.167 -20.546 1.00 93.38 177 MET A CA 1
ATOM 1329 C C . MET A 1 177 ? 7.309 2.432 -21.089 1.00 93.38 177 MET A C 1
ATOM 1331 O O . MET A 1 177 ? 7.718 2.470 -22.244 1.00 93.38 177 MET A O 1
ATOM 1335 N N . PHE A 1 178 ? 7.448 3.475 -20.271 1.00 92.38 178 PHE A N 1
ATOM 1336 C CA . PHE A 1 178 ? 8.015 4.747 -20.708 1.00 92.38 178 PHE A CA 1
ATOM 1337 C C . PHE A 1 178 ? 8.765 5.416 -19.562 1.00 92.38 178 PHE A C 1
ATOM 1339 O O . PHE A 1 178 ? 8.157 5.771 -18.553 1.00 92.38 178 PHE A O 1
ATOM 1346 N N . VAL A 1 179 ? 10.070 5.611 -19.735 1.00 89.19 179 VAL A N 1
ATOM 1347 C CA . VAL A 1 179 ? 10.962 6.195 -18.728 1.00 89.19 179 VAL A CA 1
ATOM 1348 C C . VAL A 1 179 ? 11.894 7.187 -19.411 1.00 89.19 179 VAL A C 1
ATOM 1350 O O . VAL A 1 179 ? 12.334 6.966 -20.533 1.00 89.19 179 VAL A O 1
ATOM 1353 N N . GLU A 1 180 ? 12.207 8.276 -18.715 1.00 86.44 180 GLU A N 1
ATOM 1354 C CA . GLU A 1 180 ? 13.210 9.255 -19.131 1.00 86.44 180 GLU A CA 1
ATOM 1355 C C . GLU A 1 180 ? 14.130 9.541 -17.935 1.00 86.44 180 GLU A C 1
ATOM 1357 O O . GLU A 1 180 ? 13.655 9.938 -16.870 1.00 86.44 180 GLU A O 1
ATOM 1362 N N . LEU A 1 181 ? 15.434 9.275 -18.087 1.00 82.62 181 LEU A N 1
ATOM 1363 C CA . LEU A 1 181 ? 16.437 9.385 -17.012 1.00 82.62 181 LEU A CA 1
ATOM 1364 C C . LEU A 1 181 ? 17.478 10.495 -17.252 1.00 82.62 181 LEU A C 1
ATOM 1366 O O . LEU A 1 181 ? 18.551 10.478 -16.647 1.00 82.62 181 LEU A O 1
ATOM 1370 N N . GLY A 1 182 ? 17.160 11.481 -18.090 1.00 78.19 182 GLY A N 1
ATOM 1371 C CA . GLY A 1 182 ? 17.977 12.662 -18.381 1.00 78.19 182 GLY A CA 1
ATOM 1372 C C . GLY A 1 182 ? 18.701 12.647 -19.733 1.00 78.19 182 GLY A C 1
ATOM 1373 O O . GLY A 1 182 ? 19.449 13.586 -20.015 1.00 78.19 182 GLY A O 1
ATOM 1374 N N . ASP A 1 183 ? 18.504 11.614 -20.554 1.00 78.75 183 ASP A N 1
ATOM 1375 C CA . ASP A 1 183 ? 19.141 11.475 -21.870 1.00 78.75 183 ASP A CA 1
ATOM 1376 C C . ASP A 1 183 ? 18.349 12.176 -22.991 1.00 78.75 183 ASP A C 1
ATOM 1378 O O . ASP A 1 183 ? 18.923 12.524 -24.029 1.00 78.75 183 ASP A O 1
ATOM 1382 N N . ALA A 1 184 ? 17.051 12.433 -22.799 1.00 82.31 184 ALA A N 1
ATOM 1383 C CA . ALA A 1 184 ? 16.202 13.020 -23.829 1.00 82.31 184 ALA A CA 1
ATOM 1384 C C . ALA A 1 184 ? 16.256 14.550 -23.837 1.00 82.31 184 ALA A C 1
ATOM 1386 O O . ALA A 1 184 ? 16.257 15.219 -22.800 1.00 82.31 184 ALA A O 1
ATOM 1387 N N . THR A 1 185 ? 16.210 15.152 -25.030 1.00 85.25 185 THR A N 1
ATOM 1388 C CA . THR A 1 185 ? 15.903 16.584 -25.105 1.00 85.25 185 THR A CA 1
ATOM 1389 C C . THR A 1 185 ? 14.425 16.819 -24.759 1.00 85.25 185 THR A C 1
ATOM 1391 O O . THR A 1 185 ? 13.588 15.943 -24.990 1.00 85.25 185 THR A O 1
ATOM 1394 N N . PRO A 1 186 ? 14.039 18.020 -24.279 1.00 84.38 186 PRO A N 1
ATOM 1395 C CA . PRO A 1 186 ? 12.626 18.337 -24.075 1.00 84.38 186 PRO A CA 1
ATOM 1396 C C . PRO A 1 186 ? 11.771 18.169 -25.340 1.00 84.38 186 PRO A C 1
ATOM 1398 O O . PRO A 1 186 ? 10.584 17.881 -25.237 1.00 84.38 186 PRO A O 1
ATOM 1401 N N . GLU A 1 187 ? 12.352 18.355 -26.530 1.00 87.06 187 GLU A N 1
ATOM 1402 C CA . GLU A 1 187 ? 11.656 18.145 -27.802 1.00 87.06 187 GLU A CA 1
ATOM 1403 C C . GLU A 1 187 ? 11.398 16.655 -28.060 1.00 87.06 187 GLU A C 1
ATOM 1405 O O . GLU A 1 187 ? 10.269 16.294 -28.390 1.00 87.06 187 GLU A O 1
ATOM 1410 N N . ASP A 1 188 ? 12.386 15.787 -27.837 1.00 85.44 188 ASP A N 1
ATOM 1411 C CA . ASP A 1 188 ? 12.242 14.335 -28.027 1.00 85.44 188 ASP A CA 1
ATOM 1412 C C . ASP A 1 188 ? 11.245 13.732 -27.020 1.00 85.44 188 ASP A C 1
ATOM 1414 O O . ASP A 1 188 ? 10.340 12.975 -27.384 1.00 85.44 188 ASP A O 1
ATOM 1418 N N . PHE A 1 189 ? 11.320 14.164 -25.757 1.00 87.50 189 PHE A N 1
ATOM 1419 C CA . PHE A 1 189 ? 10.359 13.771 -24.726 1.00 87.50 189 PHE A CA 1
ATOM 1420 C C . PHE A 1 189 ? 8.918 14.179 -25.083 1.00 87.50 189 PHE A C 1
ATOM 1422 O O . PHE A 1 189 ? 7.990 13.373 -24.982 1.00 87.50 189 PHE A O 1
ATOM 1429 N N . LEU A 1 190 ? 8.711 15.433 -25.507 1.00 87.44 190 LEU A N 1
ATOM 1430 C CA . LEU A 1 190 ? 7.377 15.959 -25.822 1.00 87.44 190 LEU A CA 1
ATOM 1431 C C . LEU A 1 190 ? 6.822 15.450 -27.156 1.00 87.44 190 LEU A C 1
ATOM 1433 O O . LEU A 1 190 ? 5.603 15.433 -27.330 1.00 87.44 190 LEU A O 1
ATOM 1437 N N . SER A 1 191 ? 7.688 15.077 -28.097 1.00 89.88 191 SER A N 1
ATOM 1438 C CA . SER A 1 191 ? 7.278 14.585 -29.415 1.00 89.88 191 SER A CA 1
ATOM 1439 C C . SER A 1 191 ? 6.946 13.096 -29.434 1.00 89.88 191 SER A C 1
ATOM 1441 O O . SER A 1 191 ? 6.231 12.678 -30.340 1.00 89.88 191 SER A O 1
ATOM 1443 N N . SER A 1 192 ? 7.374 12.330 -28.425 1.00 90.19 192 SER A N 1
ATOM 1444 C CA . SER A 1 192 ? 7.042 10.908 -28.296 1.00 90.19 192 SER A CA 1
ATOM 1445 C C . SER A 1 192 ? 5.526 10.685 -28.267 1.00 90.19 192 SER A C 1
ATOM 1447 O O . SER A 1 192 ? 4.822 11.184 -27.372 1.00 90.19 192 SER A O 1
ATOM 1449 N N . THR A 1 193 ? 5.029 9.937 -29.255 1.00 93.50 193 THR A N 1
ATOM 1450 C CA . THR A 1 193 ? 3.601 9.635 -29.419 1.00 93.50 193 THR A CA 1
ATOM 1451 C C . THR A 1 193 ? 3.221 8.274 -28.822 1.00 93.50 193 THR A C 1
ATOM 1453 O O . THR A 1 193 ? 4.043 7.356 -28.813 1.00 93.50 193 THR A O 1
ATOM 1456 N N . PRO A 1 194 ? 1.974 8.097 -28.339 1.00 95.50 194 PRO A N 1
ATOM 1457 C CA . PRO A 1 194 ? 1.506 6.798 -27.858 1.00 95.50 194 PRO A CA 1
ATOM 1458 C C . PRO A 1 194 ? 1.628 5.668 -28.893 1.00 95.50 194 PRO A C 1
ATOM 1460 O O . PRO A 1 194 ? 1.948 4.535 -28.534 1.00 95.50 194 PRO A O 1
ATOM 1463 N N . GLU A 1 195 ? 1.396 5.968 -30.172 1.00 94.94 195 GLU A N 1
ATOM 1464 C CA . GLU A 1 195 ? 1.488 5.012 -31.274 1.00 94.94 195 GLU A CA 1
ATOM 1465 C C . GLU A 1 195 ? 2.918 4.507 -31.492 1.00 94.94 195 GLU A C 1
ATOM 1467 O O . GLU A 1 195 ? 3.116 3.298 -31.571 1.00 94.94 195 GLU A O 1
ATOM 1472 N N . GLU A 1 196 ? 3.907 5.405 -31.542 1.00 91.94 196 GLU A N 1
ATOM 1473 C CA . GLU A 1 196 ? 5.321 5.033 -31.713 1.00 91.94 196 GLU A CA 1
ATOM 1474 C C . GLU A 1 196 ? 5.816 4.162 -30.559 1.00 91.94 196 GLU A C 1
ATOM 1476 O O . GLU A 1 196 ? 6.481 3.148 -30.779 1.00 91.94 196 GLU A O 1
ATOM 1481 N N . VAL A 1 197 ? 5.450 4.524 -29.326 1.00 91.81 197 VAL A N 1
ATOM 1482 C CA . VAL A 1 197 ? 5.820 3.745 -28.141 1.00 91.81 197 VAL A CA 1
ATOM 1483 C C . VAL A 1 197 ? 5.176 2.361 -28.191 1.00 91.81 197 VAL A C 1
ATOM 1485 O O . VAL A 1 197 ? 5.856 1.362 -27.967 1.00 91.81 197 VAL A O 1
ATOM 1488 N N . TYR A 1 198 ? 3.890 2.264 -28.542 1.00 93.50 198 TYR A N 1
ATOM 1489 C CA . TYR A 1 198 ? 3.247 0.961 -28.704 1.00 93.50 198 TYR A CA 1
ATOM 1490 C C . TYR A 1 198 ? 3.915 0.120 -29.798 1.00 93.50 198 TYR A C 1
ATOM 1492 O O . TYR A 1 198 ? 4.171 -1.057 -29.570 1.00 93.50 198 TYR A O 1
ATOM 1500 N N . GLU A 1 199 ? 4.233 0.692 -30.961 1.00 91.50 199 GLU A N 1
ATOM 1501 C CA . GLU A 1 199 ? 4.899 -0.038 -32.048 1.00 91.50 199 GLU A CA 1
ATOM 1502 C C . GLU A 1 199 ? 6.253 -0.622 -31.616 1.00 91.50 199 GLU A C 1
ATOM 1504 O O . GLU A 1 199 ? 6.576 -1.750 -31.997 1.00 91.50 199 GLU A O 1
ATOM 1509 N N . ALA A 1 200 ? 7.009 0.100 -30.784 1.00 88.62 200 ALA A N 1
ATOM 1510 C CA . ALA A 1 200 ? 8.280 -0.370 -30.237 1.00 88.62 200 ALA A CA 1
ATOM 1511 C C . ALA A 1 200 ? 8.109 -1.515 -29.220 1.00 88.62 200 ALA A C 1
ATOM 1513 O O . ALA A 1 200 ? 8.884 -2.472 -29.223 1.00 88.62 200 ALA A O 1
ATOM 1514 N N . LEU A 1 201 ? 7.089 -1.437 -28.361 1.00 90.81 201 LEU A N 1
ATOM 1515 C CA . LEU A 1 201 ? 6.896 -2.373 -27.247 1.00 90.81 201 LEU A CA 1
ATOM 1516 C C . LEU A 1 201 ? 6.021 -3.585 -27.595 1.00 90.81 201 LEU A C 1
ATOM 1518 O O . LEU A 1 201 ? 6.101 -4.619 -26.930 1.00 90.81 201 LEU A O 1
ATOM 1522 N N . ALA A 1 202 ? 5.188 -3.488 -28.634 1.00 92.12 202 ALA A N 1
ATOM 1523 C CA . ALA A 1 202 ? 4.178 -4.489 -28.971 1.00 92.12 202 ALA A CA 1
ATOM 1524 C C . ALA A 1 202 ? 4.720 -5.925 -29.120 1.00 92.12 202 ALA A C 1
ATOM 1526 O O . ALA A 1 202 ? 4.054 -6.834 -28.619 1.00 92.12 202 ALA A O 1
ATOM 1527 N N . PRO A 1 203 ? 5.884 -6.185 -29.756 1.00 91.00 203 PRO A N 1
ATOM 1528 C CA . PRO A 1 203 ? 6.419 -7.544 -29.854 1.00 91.00 203 PRO A CA 1
ATOM 1529 C C . PRO A 1 203 ? 6.694 -8.173 -28.484 1.00 91.00 203 PRO A C 1
ATOM 1531 O O . PRO A 1 203 ? 6.310 -9.317 -28.248 1.00 91.00 203 PRO A O 1
ATOM 1534 N N . TRP A 1 204 ? 7.284 -7.400 -27.573 1.00 90.81 204 TRP A N 1
ATOM 1535 C CA . TRP A 1 204 ? 7.672 -7.838 -26.235 1.00 90.81 204 TRP A CA 1
ATOM 1536 C C . TRP A 1 204 ? 6.457 -8.039 -25.326 1.00 90.81 204 TRP A C 1
ATOM 1538 O O . TRP A 1 204 ? 6.363 -9.033 -24.610 1.00 90.81 204 TRP A O 1
ATOM 1548 N N . LEU A 1 205 ? 5.470 -7.142 -25.407 1.00 93.19 205 LEU A N 1
ATOM 1549 C CA . LEU A 1 205 ? 4.202 -7.285 -24.684 1.00 93.19 205 LEU A CA 1
ATOM 1550 C C . LEU A 1 205 ? 3.406 -8.503 -25.177 1.00 93.19 205 LEU A C 1
ATOM 1552 O O . LEU A 1 205 ? 2.825 -9.238 -24.377 1.00 93.19 205 LEU A O 1
ATOM 1556 N N . ALA A 1 206 ? 3.391 -8.747 -26.492 1.00 94.12 206 ALA A N 1
ATOM 1557 C CA . ALA A 1 206 ? 2.743 -9.921 -27.069 1.00 94.12 206 ALA A CA 1
ATOM 1558 C C . ALA A 1 206 ? 3.425 -11.226 -26.630 1.00 94.12 206 ALA A C 1
ATOM 1560 O O . ALA A 1 206 ? 2.739 -12.216 -26.367 1.00 94.12 206 ALA A O 1
ATOM 1561 N N . GLU A 1 207 ? 4.754 -11.225 -26.528 1.00 93.19 207 GLU A N 1
ATOM 1562 C CA . GLU A 1 207 ? 5.530 -12.349 -26.010 1.00 93.19 207 GLU A CA 1
ATOM 1563 C C . GLU A 1 207 ? 5.235 -12.614 -24.530 1.00 93.19 207 GLU A C 1
ATOM 1565 O O . GLU A 1 207 ? 4.890 -13.742 -24.175 1.00 93.19 207 GLU A O 1
ATOM 1570 N N . ALA A 1 208 ? 5.253 -11.582 -23.683 1.00 93.94 208 ALA A N 1
ATOM 1571 C CA . ALA A 1 208 ? 4.906 -11.716 -22.271 1.00 93.94 208 ALA A CA 1
ATOM 1572 C C . ALA A 1 208 ? 3.485 -12.274 -22.076 1.00 93.94 208 ALA A C 1
ATOM 1574 O O . ALA A 1 208 ? 3.274 -13.199 -21.291 1.00 93.94 208 ALA A O 1
ATOM 1575 N N . LYS A 1 209 ? 2.501 -11.798 -22.853 1.00 95.50 209 LYS A N 1
ATOM 1576 C CA . LYS A 1 209 ? 1.140 -12.367 -22.845 1.00 95.50 209 LYS A CA 1
ATOM 1577 C C . LYS A 1 209 ? 1.116 -13.832 -23.278 1.00 95.50 209 LYS A C 1
ATOM 1579 O O . LYS A 1 209 ? 0.394 -14.631 -22.687 1.00 95.50 209 LYS A O 1
ATOM 1584 N N . ALA A 1 210 ? 1.895 -14.207 -24.294 1.00 95.19 210 ALA A N 1
ATOM 1585 C CA . ALA A 1 210 ? 1.987 -15.596 -24.744 1.00 95.19 210 ALA A CA 1
ATOM 1586 C C . ALA A 1 210 ? 2.602 -16.526 -23.681 1.00 95.19 210 ALA A C 1
ATOM 1588 O O . ALA A 1 210 ? 2.256 -17.707 -23.642 1.00 95.19 210 ALA A O 1
ATOM 1589 N N . LEU A 1 211 ? 3.458 -15.984 -22.811 1.00 94.81 211 LEU A N 1
ATOM 1590 C CA . LEU A 1 211 ? 4.056 -16.659 -21.655 1.00 94.81 211 LEU A CA 1
ATOM 1591 C C . LEU A 1 211 ? 3.201 -16.565 -20.378 1.00 94.81 211 LEU A C 1
ATOM 1593 O O . LEU A 1 211 ? 3.591 -17.070 -19.329 1.00 94.81 211 LEU A O 1
ATOM 1597 N N . GLY A 1 212 ? 2.008 -15.972 -20.462 1.00 95.00 212 GLY A N 1
ATOM 1598 C CA . GLY A 1 212 ? 1.019 -15.994 -19.386 1.00 95.00 212 GLY A CA 1
ATOM 1599 C C . GLY A 1 212 ? 0.968 -14.748 -18.506 1.00 95.00 212 GLY A C 1
ATOM 1600 O O . GLY A 1 212 ? 0.339 -14.816 -17.452 1.00 95.00 212 GLY A O 1
ATOM 1601 N N . ALA A 1 213 ? 1.570 -13.621 -18.907 1.00 97.19 213 ALA A N 1
ATOM 1602 C CA . ALA A 1 213 ? 1.315 -12.338 -18.247 1.00 97.19 213 ALA A CA 1
ATOM 1603 C C . ALA A 1 213 ? -0.189 -12.016 -18.261 1.00 97.19 213 ALA A C 1
ATOM 1605 O O . ALA A 1 213 ? -0.811 -11.974 -19.327 1.00 97.19 213 ALA A O 1
ATOM 1606 N N . GLY A 1 214 ? -0.759 -11.790 -17.077 1.00 97.69 214 GLY A N 1
ATOM 1607 C CA . GLY A 1 214 ? -2.155 -11.397 -16.890 1.00 97.69 214 GLY A CA 1
ATOM 1608 C C . GLY A 1 214 ? -2.314 -9.907 -16.609 1.00 97.69 214 GLY A C 1
ATOM 1609 O O . GLY A 1 214 ? -3.268 -9.292 -17.081 1.00 97.69 214 GLY A O 1
ATOM 1610 N N . SER A 1 215 ? -1.355 -9.308 -15.904 1.00 98.12 215 SER A N 1
ATOM 1611 C CA . SER A 1 215 ? -1.367 -7.886 -15.572 1.00 98.12 215 SER A CA 1
ATOM 1612 C C . SER A 1 215 ? 0.044 -7.315 -15.438 1.00 98.12 215 SER A C 1
ATOM 1614 O O . SER A 1 215 ? 1.040 -8.034 -15.333 1.00 98.12 215 SER A O 1
ATOM 1616 N N . PHE A 1 216 ? 0.125 -5.990 -15.486 1.00 97.94 216 PHE A N 1
ATOM 1617 C CA . PHE A 1 216 ? 1.368 -5.232 -15.490 1.00 97.94 216 PHE A CA 1
ATOM 1618 C C . PHE A 1 216 ? 1.330 -4.140 -14.430 1.00 97.94 216 PHE A C 1
ATOM 1620 O O . PHE A 1 216 ? 0.293 -3.501 -14.244 1.00 97.94 216 PHE A O 1
ATOM 1627 N N . ILE A 1 217 ? 2.457 -3.873 -13.779 1.00 97.94 217 ILE A N 1
ATOM 1628 C CA . ILE A 1 217 ? 2.595 -2.707 -12.913 1.00 97.94 217 ILE A CA 1
ATOM 1629 C C . ILE A 1 217 ? 3.612 -1.742 -13.519 1.00 97.94 217 ILE A C 1
ATOM 1631 O O . ILE A 1 217 ? 4.783 -2.079 -13.665 1.00 97.94 217 ILE A O 1
ATOM 1635 N N . GLU A 1 218 ? 3.151 -0.534 -13.842 1.00 96.50 218 GLU A N 1
ATOM 1636 C CA . GLU A 1 218 ? 3.970 0.558 -14.361 1.00 96.50 218 GLU A CA 1
ATOM 1637 C C . GLU A 1 218 ? 4.557 1.376 -13.212 1.00 96.50 218 GLU A C 1
ATOM 1639 O O . GLU A 1 218 ? 3.840 2.113 -12.533 1.00 96.50 218 GLU A O 1
ATOM 1644 N N . PHE A 1 219 ? 5.869 1.279 -13.010 1.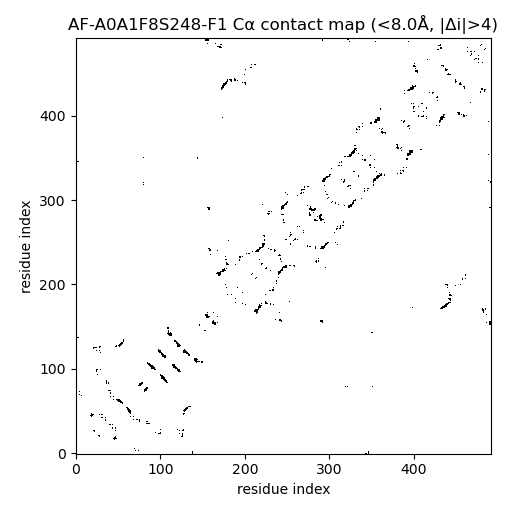00 95.62 219 PHE A N 1
ATOM 1645 C CA . PHE A 1 219 ? 6.538 1.822 -11.827 1.00 95.62 219 PHE A CA 1
ATOM 1646 C C . PHE A 1 219 ? 7.081 3.243 -11.970 1.00 95.62 219 PHE A C 1
ATOM 1648 O O . PHE A 1 219 ? 7.805 3.684 -11.082 1.00 95.62 219 PHE A O 1
ATOM 1655 N N . THR A 1 220 ? 6.775 3.974 -13.042 1.00 95.50 220 THR A N 1
ATOM 1656 C CA . THR A 1 220 ? 7.355 5.306 -13.295 1.00 95.50 220 THR A CA 1
ATOM 1657 C C . THR A 1 220 ? 6.607 6.417 -12.535 1.00 95.50 220 THR A C 1
ATOM 1659 O O . THR A 1 220 ? 5.489 6.757 -12.930 1.00 95.50 220 THR A O 1
ATOM 1662 N N . PRO A 1 221 ? 7.173 7.038 -11.472 1.00 94.94 221 PRO A N 1
ATOM 1663 C CA . PRO A 1 221 ? 6.574 8.188 -10.785 1.00 94.94 221 PRO A CA 1
ATOM 1664 C C . PRO A 1 221 ? 6.944 9.521 -11.462 1.00 94.94 221 PRO A C 1
ATOM 1666 O O . PRO A 1 221 ? 7.704 9.570 -12.431 1.00 94.94 221 PRO A O 1
ATOM 1669 N N . PHE A 1 222 ? 6.464 10.645 -10.920 1.00 91.50 222 PHE A N 1
ATOM 1670 C CA . PHE A 1 222 ? 6.984 11.960 -11.315 1.00 91.50 222 PHE A CA 1
ATOM 1671 C C . PHE A 1 222 ? 8.503 12.066 -11.087 1.00 91.50 222 PHE A C 1
ATOM 1673 O O . PHE A 1 222 ? 9.012 11.609 -10.067 1.00 91.50 222 PHE A O 1
ATOM 1680 N N . GLY A 1 223 ? 9.206 12.731 -12.009 1.00 88.44 223 GLY A N 1
ATOM 1681 C CA . GLY A 1 223 ? 10.658 12.970 -11.954 1.00 88.44 223 GLY A CA 1
ATOM 1682 C C . GLY A 1 223 ? 11.477 12.126 -12.937 1.00 88.44 223 GLY A C 1
ATOM 1683 O O . GLY A 1 223 ? 12.579 12.521 -13.283 1.00 88.44 223 GLY A O 1
ATOM 1684 N N . VAL A 1 224 ? 10.925 11.018 -13.444 1.00 89.62 224 VAL A N 1
ATOM 1685 C CA . VAL A 1 224 ? 11.621 10.101 -14.374 1.00 89.62 224 VAL A CA 1
ATOM 1686 C C . VAL A 1 224 ? 10.812 9.837 -15.652 1.00 89.62 224 VAL A C 1
ATOM 1688 O O . VAL A 1 224 ? 10.674 8.712 -16.123 1.00 89.62 224 VAL A O 1
ATOM 1691 N N . GLY A 1 225 ? 10.209 10.898 -16.197 1.00 87.88 225 GLY A N 1
ATOM 1692 C CA . GLY A 1 225 ? 9.570 10.853 -17.516 1.00 87.88 225 GLY A CA 1
ATOM 1693 C C . GLY A 1 225 ? 8.134 10.323 -17.582 1.00 87.88 225 GLY A C 1
ATOM 1694 O O . GLY A 1 225 ? 7.667 9.999 -18.668 1.00 87.88 225 GLY A O 1
ATOM 1695 N N . ARG A 1 226 ? 7.400 10.246 -16.464 1.00 92.69 226 ARG A N 1
ATOM 1696 C CA . ARG A 1 226 ? 6.042 9.664 -16.421 1.00 92.69 226 ARG A CA 1
ATOM 1697 C C . ARG A 1 226 ? 5.079 10.234 -17.479 1.00 92.69 226 ARG A C 1
ATOM 1699 O O . ARG A 1 226 ? 4.756 11.424 -17.458 1.00 92.69 226 ARG A O 1
ATOM 1706 N N . ARG A 1 227 ? 4.539 9.350 -18.331 1.00 94.88 227 ARG A N 1
ATOM 1707 C CA . ARG A 1 227 ? 3.555 9.642 -19.396 1.00 94.88 227 ARG A CA 1
ATOM 1708 C C . ARG A 1 227 ? 2.321 8.729 -19.301 1.00 94.88 227 ARG A C 1
ATOM 1710 O O . ARG A 1 227 ? 2.230 7.737 -20.023 1.00 94.88 227 ARG A O 1
ATOM 1717 N N . PRO A 1 228 ? 1.353 9.032 -18.412 1.00 96.75 228 PRO A N 1
ATOM 1718 C CA . PRO A 1 228 ? 0.200 8.156 -18.182 1.00 96.75 228 PRO A CA 1
ATOM 1719 C C . PRO A 1 228 ? -0.745 8.071 -19.390 1.00 96.75 228 PRO A C 1
ATOM 1721 O O . PRO A 1 228 ? -1.458 7.085 -19.548 1.00 96.75 228 PRO A O 1
ATOM 1724 N N . ASP A 1 229 ? -0.728 9.073 -20.271 1.00 96.69 229 ASP A N 1
ATOM 1725 C CA . ASP A 1 229 ? -1.424 9.050 -21.558 1.00 96.69 229 ASP A CA 1
ATOM 1726 C C . ASP A 1 229 ? -0.880 7.954 -22.488 1.00 96.69 229 ASP A C 1
ATOM 1728 O O . ASP A 1 229 ? -1.661 7.216 -23.089 1.00 96.69 229 ASP A O 1
ATOM 1732 N N . ILE A 1 230 ? 0.448 7.806 -22.550 1.00 97.12 230 ILE A N 1
ATOM 1733 C CA . ILE A 1 230 ? 1.121 6.754 -23.321 1.00 97.12 230 ILE A CA 1
ATOM 1734 C C . ILE A 1 230 ? 0.894 5.395 -22.665 1.00 97.12 230 ILE A C 1
ATOM 1736 O O . ILE A 1 230 ? 0.452 4.470 -23.338 1.00 97.12 230 ILE A O 1
ATOM 1740 N N . VAL A 1 231 ? 1.135 5.279 -21.355 1.00 97.62 231 VAL A N 1
ATOM 1741 C CA . VAL A 1 231 ? 0.962 4.017 -20.611 1.00 97.62 231 VAL A CA 1
ATOM 1742 C C . VAL A 1 231 ? -0.454 3.477 -20.787 1.00 97.62 231 VAL A C 1
ATOM 1744 O O . VAL A 1 231 ? -0.632 2.311 -21.131 1.00 97.62 231 VAL A O 1
ATOM 1747 N N . LYS A 1 232 ? -1.476 4.329 -20.623 1.00 98.12 232 LYS A N 1
ATOM 1748 C CA . LYS A 1 232 ? -2.865 3.914 -20.825 1.00 98.12 232 LYS A CA 1
ATOM 1749 C C . LYS A 1 232 ? -3.112 3.429 -22.253 1.00 98.12 232 LYS A C 1
ATOM 1751 O O . LYS A 1 232 ? -3.759 2.402 -22.437 1.00 98.12 232 LYS A O 1
ATOM 1756 N N . TYR A 1 233 ? -2.613 4.152 -23.253 1.00 98.44 233 TYR A N 1
ATOM 1757 C CA . TYR A 1 233 ? -2.769 3.757 -24.649 1.00 98.44 233 TYR A CA 1
ATOM 1758 C C . TYR A 1 233 ? -2.105 2.405 -24.939 1.00 98.44 233 TYR A C 1
ATOM 1760 O O . TYR A 1 233 ? -2.737 1.532 -25.531 1.00 98.44 233 TYR A O 1
ATOM 1768 N N . VAL A 1 234 ? -0.863 2.209 -24.487 1.00 97.56 234 VAL A N 1
ATOM 1769 C CA . VAL A 1 234 ? -0.113 0.956 -24.657 1.00 97.56 234 VAL A CA 1
ATOM 1770 C C . VAL A 1 234 ? -0.844 -0.203 -23.982 1.00 97.56 234 VAL A C 1
ATOM 1772 O O . VAL A 1 234 ? -1.047 -1.232 -24.622 1.00 97.56 234 VAL A O 1
ATOM 1775 N N . ALA A 1 235 ? -1.310 -0.022 -22.743 1.00 98.06 235 ALA A N 1
ATOM 1776 C CA . ALA A 1 235 ? -2.093 -1.020 -22.018 1.00 98.06 235 ALA A CA 1
ATOM 1777 C C . ALA A 1 235 ? -3.377 -1.415 -22.772 1.00 98.06 235 ALA A C 1
ATOM 1779 O O . ALA A 1 235 ? -3.660 -2.603 -22.945 1.00 98.06 235 ALA A O 1
ATOM 1780 N N . ASP A 1 236 ? -4.120 -0.424 -23.282 1.00 98.12 236 ASP A N 1
ATOM 1781 C CA . ASP A 1 236 ? -5.355 -0.641 -24.041 1.00 98.12 236 ASP A CA 1
ATOM 1782 C C . ASP A 1 236 ? -5.086 -1.374 -25.374 1.00 98.12 236 ASP A C 1
ATOM 1784 O O . ASP A 1 236 ? -5.839 -2.273 -25.748 1.00 98.12 236 ASP A O 1
ATOM 1788 N N . GLN A 1 237 ? -4.015 -1.023 -26.101 1.00 98.38 237 GLN A N 1
ATOM 1789 C CA . GLN A 1 237 ? -3.658 -1.673 -27.373 1.00 98.38 237 GLN A CA 1
ATOM 1790 C C . GLN A 1 237 ? -3.062 -3.075 -27.186 1.00 98.38 237 GLN A C 1
ATOM 1792 O O . GLN A 1 237 ? -3.263 -3.956 -28.025 1.00 98.38 237 GLN A O 1
ATOM 1797 N N . ALA A 1 238 ? -2.315 -3.296 -26.104 1.00 96.75 238 ALA A N 1
ATOM 1798 C CA . ALA A 1 238 ? -1.757 -4.599 -25.761 1.00 96.75 238 ALA A CA 1
ATOM 1799 C C . ALA A 1 238 ? -2.802 -5.541 -25.145 1.00 96.75 238 ALA A C 1
ATOM 1801 O O . ALA A 1 238 ? -2.560 -6.750 -25.078 1.00 96.75 238 ALA A O 1
ATOM 1802 N N . ASP A 1 239 ? -3.961 -5.015 -24.724 1.00 97.25 239 ASP A N 1
ATOM 1803 C CA . ASP A 1 239 ? -4.971 -5.747 -23.953 1.00 97.25 239 ASP A CA 1
ATOM 1804 C C . ASP A 1 239 ? -4.331 -6.374 -22.698 1.00 97.25 239 ASP A C 1
ATOM 1806 O O . ASP A 1 239 ? -4.482 -7.557 -22.402 1.00 97.25 239 ASP A O 1
ATOM 1810 N N . LEU A 1 240 ? -3.503 -5.585 -22.011 1.00 97.56 240 LEU A N 1
ATOM 1811 C CA . LEU A 1 240 ? -2.795 -5.980 -20.798 1.00 97.56 240 LEU A CA 1
ATOM 1812 C C . LEU A 1 240 ? -3.187 -4.996 -19.691 1.00 97.56 240 LEU A C 1
ATOM 1814 O O . LEU A 1 240 ? -2.734 -3.851 -19.725 1.00 97.56 240 LEU A O 1
ATOM 1818 N N . PRO A 1 241 ? -4.044 -5.393 -18.735 1.00 98.38 241 PRO A N 1
ATOM 1819 C CA . PRO A 1 241 ? -4.410 -4.549 -17.606 1.00 98.38 241 PRO A CA 1
ATOM 1820 C C . PRO A 1 241 ? -3.170 -4.019 -16.882 1.00 98.38 241 PRO A C 1
ATOM 1822 O O . PRO A 1 241 ? -2.332 -4.790 -16.415 1.00 98.38 241 PRO A O 1
ATOM 1825 N N . THR A 1 242 ? -3.045 -2.694 -16.800 1.00 98.50 242 THR A N 1
ATOM 1826 C CA . THR A 1 242 ? -1.867 -2.033 -16.229 1.00 98.50 242 THR A CA 1
ATOM 1827 C C . THR A 1 242 ? -2.243 -1.194 -15.021 1.00 98.50 242 THR A C 1
ATOM 1829 O O . THR A 1 242 ? -3.072 -0.289 -15.118 1.00 98.50 242 THR A O 1
ATOM 1832 N N . MET A 1 243 ? -1.614 -1.465 -13.885 1.00 98.62 243 MET A N 1
ATOM 1833 C CA . MET A 1 243 ? -1.636 -0.594 -12.717 1.00 98.62 243 MET A CA 1
ATOM 1834 C C . MET A 1 243 ? -0.669 0.571 -12.928 1.00 98.62 243 MET A C 1
ATOM 1836 O O . MET A 1 243 ? 0.502 0.358 -13.226 1.00 98.62 243 MET A O 1
ATOM 1840 N N . MET A 1 244 ? -1.158 1.799 -12.756 1.00 98.19 244 MET A N 1
ATOM 1841 C CA . MET A 1 244 ? -0.340 3.016 -12.775 1.00 98.19 244 MET A CA 1
ATOM 1842 C C . MET A 1 244 ? -0.049 3.511 -11.357 1.00 98.19 244 MET A C 1
ATOM 1844 O O . MET A 1 244 ? -0.745 3.158 -10.401 1.00 98.19 244 MET A O 1
ATOM 1848 N N . VAL A 1 245 ? 0.960 4.374 -11.235 1.00 97.06 245 VAL A N 1
ATOM 1849 C CA . VAL A 1 245 ? 1.423 4.914 -9.952 1.00 97.06 245 VAL A CA 1
ATOM 1850 C C . VAL A 1 245 ? 1.230 6.413 -9.839 1.00 97.06 245 VAL A C 1
ATOM 1852 O O . VAL A 1 245 ? 1.394 7.166 -10.804 1.00 97.06 245 VAL A O 1
ATOM 1855 N N . THR A 1 246 ? 0.968 6.851 -8.612 1.00 98.00 246 THR A N 1
ATOM 1856 C CA . THR A 1 246 ? 1.316 8.205 -8.181 1.00 98.00 246 THR A CA 1
ATOM 1857 C C . THR A 1 246 ? 2.686 8.189 -7.502 1.00 98.00 246 THR A C 1
ATOM 1859 O O . THR A 1 246 ? 3.341 7.151 -7.420 1.00 98.00 246 THR A O 1
ATOM 1862 N N . GLY A 1 247 ? 3.131 9.335 -7.004 1.00 96.75 247 GLY A N 1
ATOM 1863 C CA . GLY A 1 247 ? 4.398 9.453 -6.298 1.00 96.75 247 GLY A CA 1
ATOM 1864 C C . GLY A 1 247 ? 5.436 10.279 -7.045 1.00 96.75 247 GLY A C 1
ATOM 1865 O O . GLY A 1 247 ? 5.198 10.788 -8.145 1.00 96.75 247 GLY A O 1
ATOM 1866 N N . ILE A 1 248 ? 6.578 10.467 -6.389 1.00 95.31 248 ILE A N 1
ATOM 1867 C CA . ILE A 1 248 ? 7.645 11.391 -6.780 1.00 95.31 248 ILE A CA 1
ATOM 1868 C C . ILE A 1 248 ? 8.996 10.704 -6.531 1.00 95.31 248 ILE A C 1
ATOM 1870 O O . ILE A 1 248 ? 9.205 10.100 -5.479 1.00 95.31 248 ILE A O 1
ATOM 1874 N N . TYR A 1 249 ? 9.906 10.792 -7.501 1.00 93.25 249 TYR A N 1
ATOM 1875 C CA . TYR A 1 249 ? 11.262 10.245 -7.414 1.00 93.25 249 TYR A CA 1
ATOM 1876 C C . TYR A 1 249 ? 12.198 11.106 -6.538 1.00 93.25 249 TYR A C 1
ATOM 1878 O O . TYR A 1 249 ? 11.797 12.139 -6.008 1.00 93.25 249 TYR A O 1
ATOM 1886 N N . ARG A 1 250 ? 13.457 10.687 -6.367 1.00 90.25 250 ARG A N 1
ATOM 1887 C CA . ARG A 1 250 ? 14.443 11.369 -5.509 1.00 90.25 250 ARG A CA 1
ATOM 1888 C C . ARG A 1 250 ? 15.155 12.533 -6.191 1.00 90.25 250 ARG A C 1
ATOM 1890 O O . ARG A 1 250 ? 15.147 12.665 -7.415 1.00 90.25 250 ARG A O 1
ATOM 1897 N N . GLU A 1 251 ? 15.876 13.335 -5.414 1.00 84.31 251 GLU A N 1
ATOM 1898 C CA . GLU A 1 251 ? 16.850 14.285 -5.967 1.00 84.31 251 GLU A CA 1
ATOM 1899 C C . GLU A 1 251 ? 18.042 13.527 -6.597 1.00 84.31 251 GLU A C 1
ATOM 1901 O O . GLU A 1 251 ? 18.482 12.523 -6.030 1.00 84.31 251 GLU A O 1
ATOM 1906 N N . PRO A 1 252 ? 18.607 13.981 -7.738 1.00 79.00 252 PRO A N 1
ATOM 1907 C CA . PRO A 1 252 ? 18.333 15.231 -8.457 1.00 79.00 252 PRO A CA 1
ATOM 1908 C C . PRO A 1 252 ? 17.288 15.107 -9.585 1.00 79.00 252 PRO A C 1
ATOM 1910 O O . PRO A 1 252 ? 17.173 16.009 -10.404 1.00 79.00 252 PRO A O 1
ATOM 1913 N N . PHE A 1 253 ? 16.534 14.011 -9.681 1.00 79.31 253 PHE A N 1
ATOM 1914 C CA . PHE A 1 253 ? 15.484 13.865 -10.707 1.00 79.31 253 PHE A CA 1
ATOM 1915 C C . PHE A 1 253 ? 14.254 14.733 -10.413 1.00 79.31 253 PHE A C 1
ATOM 1917 O O . PHE A 1 253 ? 13.460 15.045 -11.293 1.00 79.31 253 PHE A O 1
ATOM 1924 N N . VAL A 1 254 ? 14.127 15.164 -9.163 1.00 68.25 254 VAL A N 1
ATOM 1925 C CA . VAL A 1 254 ? 13.307 16.299 -8.753 1.00 68.25 254 VAL A CA 1
ATOM 1926 C C . VAL A 1 254 ? 14.243 17.501 -8.683 1.00 68.25 254 VAL A C 1
ATOM 1928 O O . VAL A 1 254 ? 15.002 17.615 -7.731 1.00 68.25 254 VAL A O 1
ATOM 1931 N N . THR A 1 255 ? 14.247 18.362 -9.703 1.00 58.06 255 THR A N 1
ATOM 1932 C CA . THR A 1 255 ? 14.979 19.653 -9.723 1.00 58.06 255 THR A CA 1
ATOM 1933 C C . THR A 1 255 ? 14.005 20.820 -9.896 1.00 58.06 255 THR A C 1
ATOM 1935 O O . THR A 1 255 ? 12.811 20.612 -10.121 1.00 58.06 255 THR A O 1
ATOM 1938 N N . ASP A 1 256 ? 14.508 22.058 -9.811 1.00 49.22 256 ASP A N 1
ATOM 1939 C CA . ASP A 1 256 ? 13.746 23.287 -10.090 1.00 49.22 256 ASP A CA 1
ATOM 1940 C C . ASP A 1 256 ? 12.995 23.240 -11.439 1.00 49.22 256 ASP A C 1
ATOM 1942 O O . ASP A 1 256 ? 11.949 23.877 -11.578 1.00 49.22 256 ASP A O 1
ATOM 1946 N N . ASP A 1 257 ? 13.490 22.464 -12.410 1.00 49.62 257 ASP A N 1
ATOM 1947 C CA . ASP A 1 257 ? 12.916 22.389 -13.751 1.00 49.62 257 ASP A CA 1
ATOM 1948 C C . ASP A 1 257 ? 11.796 21.348 -13.885 1.00 49.62 257 ASP A C 1
ATOM 1950 O O . ASP A 1 257 ? 10.878 21.608 -14.657 1.00 49.62 257 ASP A O 1
ATOM 1954 N N . MET A 1 258 ? 11.787 20.243 -13.116 1.00 55.56 258 MET A N 1
ATOM 1955 C CA . MET A 1 258 ? 10.638 19.329 -12.976 1.00 55.56 258 MET A CA 1
ATOM 1956 C C . MET A 1 258 ? 10.785 18.342 -11.795 1.00 55.56 258 MET A C 1
ATOM 1958 O O . MET A 1 258 ? 11.854 17.770 -11.606 1.00 55.56 258 MET A O 1
ATOM 1962 N N . PRO A 1 259 ? 9.703 18.072 -11.038 1.00 60.69 259 PRO A N 1
ATOM 1963 C CA . PRO A 1 259 ? 8.571 18.953 -10.788 1.00 60.69 259 PRO A CA 1
ATOM 1964 C C . PRO A 1 259 ? 8.999 20.012 -9.756 1.00 60.69 259 PRO A C 1
ATOM 1966 O O . PRO A 1 259 ? 8.869 19.804 -8.552 1.00 60.69 259 PRO A O 1
ATOM 1969 N N . GLY A 1 260 ? 9.485 21.174 -10.212 1.00 70.50 260 GLY A N 1
ATOM 1970 C CA . GLY A 1 260 ? 10.009 22.230 -9.330 1.00 70.50 260 GLY A CA 1
ATOM 1971 C C . GLY A 1 260 ? 9.030 22.732 -8.258 1.00 70.50 260 GLY A C 1
ATOM 1972 O O . GLY A 1 260 ? 9.444 23.301 -7.248 1.00 70.50 260 GLY A O 1
ATOM 1973 N N . TRP A 1 261 ? 7.727 22.469 -8.420 1.00 87.00 261 TRP A N 1
ATOM 1974 C CA . TRP A 1 261 ? 6.715 22.756 -7.401 1.00 87.00 261 TRP A CA 1
ATOM 1975 C C . TRP A 1 261 ? 6.942 21.969 -6.101 1.00 87.00 261 TRP A C 1
ATOM 1977 O O . TRP A 1 261 ? 6.669 22.497 -5.025 1.00 87.00 261 TRP A O 1
ATOM 1987 N N . VAL A 1 262 ? 7.499 20.753 -6.177 1.00 88.88 262 VAL A N 1
ATOM 1988 C CA . VAL A 1 262 ? 7.682 19.854 -5.026 1.00 88.88 262 VAL A CA 1
ATOM 1989 C C . VAL A 1 262 ? 8.624 20.456 -3.988 1.00 88.88 262 VAL A C 1
ATOM 1991 O O . VAL A 1 262 ? 8.387 20.312 -2.789 1.00 88.88 262 VAL A O 1
ATOM 1994 N N . TYR A 1 263 ? 9.656 21.196 -4.404 1.00 86.31 263 TYR A N 1
ATOM 1995 C CA . TYR A 1 263 ? 10.557 21.876 -3.469 1.00 86.31 263 TYR A CA 1
ATOM 1996 C C . TYR A 1 263 ? 9.824 22.901 -2.601 1.00 86.31 263 TYR A C 1
ATOM 1998 O O . TYR A 1 263 ? 10.014 22.922 -1.383 1.00 86.31 263 TYR A O 1
ATOM 2006 N N . GLY A 1 264 ? 8.967 23.716 -3.221 1.00 87.81 264 GLY A N 1
ATOM 2007 C CA . GLY A 1 264 ? 8.198 24.764 -2.548 1.00 87.81 264 GLY A CA 1
ATOM 2008 C C . GLY A 1 264 ? 6.932 24.275 -1.842 1.00 87.81 264 GLY A C 1
ATOM 2009 O O . GLY A 1 264 ? 6.431 24.984 -0.973 1.00 87.81 264 GLY A O 1
ATOM 2010 N N . ALA A 1 265 ? 6.437 23.088 -2.195 1.00 92.19 265 ALA A N 1
ATOM 2011 C CA . ALA A 1 265 ? 5.206 22.529 -1.653 1.00 92.19 265 ALA A CA 1
ATOM 2012 C C . ALA A 1 265 ? 5.319 22.165 -0.171 1.00 92.19 265 ALA A C 1
ATOM 2014 O O . ALA A 1 265 ? 6.368 21.731 0.313 1.00 92.19 265 ALA A O 1
ATOM 2015 N N . SER A 1 266 ? 4.213 22.300 0.540 1.00 96.00 266 SER A N 1
ATOM 2016 C CA . SER A 1 266 ? 3.984 21.709 1.854 1.00 96.00 266 SER A CA 1
ATOM 2017 C C . SER A 1 266 ? 3.730 20.199 1.759 1.00 96.00 266 SER A C 1
ATOM 2019 O O . SER A 1 266 ? 3.470 19.664 0.681 1.00 96.00 266 SER A O 1
ATOM 2021 N N . VAL A 1 267 ? 3.798 19.510 2.903 1.00 96.94 267 VAL A N 1
ATOM 2022 C CA . VAL A 1 267 ? 3.380 18.101 3.029 1.00 96.94 267 VAL A CA 1
ATOM 2023 C C . VAL A 1 267 ? 1.938 17.931 2.545 1.00 96.94 267 VAL A C 1
ATOM 2025 O O . VAL A 1 267 ? 1.673 17.042 1.743 1.00 96.94 267 VAL A O 1
ATOM 2028 N N . ASP A 1 268 ? 1.038 18.828 2.959 1.00 97.69 268 ASP A N 1
ATOM 2029 C CA . ASP A 1 268 ? -0.383 18.780 2.598 1.00 97.69 268 ASP A CA 1
ATOM 2030 C C . ASP A 1 268 ? -0.605 18.928 1.087 1.00 97.69 268 ASP A C 1
ATOM 2032 O O . ASP A 1 268 ? -1.386 18.182 0.512 1.00 97.69 268 ASP A O 1
ATOM 2036 N N . GLU A 1 269 ? 0.120 19.824 0.410 1.00 97.19 269 GLU A N 1
ATOM 2037 C CA . GLU A 1 269 ? 0.015 19.983 -1.050 1.00 97.19 269 GLU A CA 1
ATOM 2038 C C . GLU A 1 269 ? 0.507 18.741 -1.812 1.00 97.19 269 GLU A C 1
ATOM 2040 O O . GLU A 1 269 ? -0.055 18.381 -2.847 1.00 97.19 269 GLU A O 1
ATOM 2045 N N . ILE A 1 270 ? 1.539 18.060 -1.303 1.00 97.56 270 ILE A N 1
ATOM 2046 C CA . ILE A 1 270 ? 2.019 16.794 -1.878 1.00 97.56 270 ILE A CA 1
ATOM 2047 C C . ILE A 1 270 ? 1.014 15.665 -1.598 1.00 97.56 270 ILE A C 1
ATOM 2049 O O . ILE A 1 270 ? 0.722 14.865 -2.486 1.00 97.56 270 ILE A O 1
ATOM 2053 N N . ALA A 1 271 ? 0.438 15.624 -0.396 1.00 97.81 271 ALA A N 1
ATOM 2054 C CA . ALA A 1 271 ? -0.595 14.662 -0.028 1.00 97.81 271 ALA A CA 1
ATOM 2055 C C . ALA A 1 271 ? -1.873 14.854 -0.867 1.00 97.81 271 ALA A C 1
ATOM 2057 O O . ALA A 1 271 ? -2.444 13.883 -1.357 1.00 97.81 271 ALA A O 1
ATOM 2058 N N . ASP A 1 272 ? -2.289 16.100 -1.106 1.00 97.56 272 ASP A N 1
ATOM 2059 C CA . ASP A 1 272 ? -3.401 16.451 -1.995 1.00 97.56 272 ASP A CA 1
ATOM 2060 C C . ASP A 1 272 ? -3.161 15.941 -3.419 1.00 97.56 272 ASP A C 1
ATOM 2062 O O . ASP A 1 272 ? -4.069 15.381 -4.039 1.00 97.56 272 ASP A O 1
ATOM 2066 N N . PHE A 1 273 ? -1.930 16.081 -3.919 1.00 97.06 273 PHE A N 1
ATOM 2067 C CA . PHE A 1 273 ? -1.533 15.540 -5.213 1.00 97.06 273 PHE A CA 1
ATOM 2068 C C . PHE A 1 273 ? -1.668 14.005 -5.259 1.00 97.06 273 PHE A C 1
ATOM 2070 O O . PHE A 1 273 ? -2.330 13.485 -6.159 1.00 97.06 273 PHE A O 1
ATOM 2077 N N . PHE A 1 274 ? -1.134 13.279 -4.270 1.00 98.12 274 PHE A N 1
ATOM 2078 C CA . PHE A 1 274 ? -1.268 11.816 -4.212 1.00 98.12 274 PHE A CA 1
ATOM 2079 C C . PHE A 1 274 ? -2.729 11.371 -4.091 1.00 98.12 274 PHE A C 1
ATOM 2081 O O . PHE A 1 274 ? -3.156 10.475 -4.819 1.00 98.12 274 PHE A O 1
ATOM 2088 N N . ARG A 1 275 ? -3.528 12.023 -3.234 1.00 97.50 275 ARG A N 1
ATOM 2089 C CA . ARG A 1 275 ? -4.962 11.724 -3.074 1.00 97.50 275 ARG A CA 1
ATOM 2090 C C . ARG A 1 275 ? -5.739 11.899 -4.371 1.00 97.50 275 ARG A C 1
ATOM 2092 O O . ARG A 1 275 ? -6.575 11.058 -4.691 1.00 97.50 275 ARG A O 1
ATOM 2099 N N . GLY A 1 276 ? -5.463 12.969 -5.116 1.00 97.38 276 GLY A N 1
ATOM 2100 C CA . GLY A 1 276 ? -6.112 13.223 -6.401 1.00 97.38 276 GLY A CA 1
ATOM 2101 C C . GLY A 1 276 ? -5.809 12.147 -7.447 1.00 97.38 276 GLY A C 1
ATOM 2102 O O . GLY A 1 276 ? -6.677 11.794 -8.237 1.00 97.38 276 GLY A O 1
ATOM 2103 N N . GLU A 1 277 ? -4.601 11.588 -7.451 1.00 97.94 277 GLU A N 1
ATOM 2104 C CA . GLU A 1 277 ? -4.245 10.532 -8.406 1.00 97.94 277 GLU A CA 1
ATOM 2105 C C . GLU A 1 277 ? -4.663 9.133 -7.958 1.00 97.94 277 GLU A C 1
ATOM 2107 O O . GLU A 1 277 ? -4.881 8.263 -8.798 1.00 97.94 277 GLU A O 1
ATOM 2112 N N . LEU A 1 278 ? -4.806 8.908 -6.652 1.00 97.25 278 LEU A N 1
ATOM 2113 C CA . LEU A 1 278 ? -5.366 7.676 -6.098 1.00 97.25 278 LEU A CA 1
ATOM 2114 C C . LEU A 1 278 ? -6.887 7.593 -6.284 1.00 97.25 278 LEU A C 1
ATOM 2116 O O . LEU A 1 278 ? -7.439 6.501 -6.162 1.00 97.25 278 LEU A O 1
ATOM 2120 N N . SER A 1 279 ? -7.581 8.695 -6.569 1.00 94.31 279 SER A N 1
ATOM 2121 C CA . SER A 1 279 ? -9.009 8.681 -6.898 1.00 94.31 279 SER A CA 1
ATOM 2122 C C . SER A 1 279 ? -9.243 8.364 -8.384 1.00 94.31 279 SER A C 1
ATOM 2124 O O . SER A 1 279 ? -8.322 8.319 -9.192 1.00 94.31 279 SER A O 1
ATOM 2126 N N . ASN A 1 280 ? -10.497 8.145 -8.771 1.00 88.56 280 ASN A N 1
ATOM 2127 C CA . ASN A 1 280 ? -10.897 8.013 -10.177 1.00 88.56 280 ASN A CA 1
ATOM 2128 C C . ASN A 1 280 ? -11.161 9.366 -10.873 1.00 88.56 280 ASN A C 1
ATOM 2130 O O . ASN A 1 280 ? -11.454 9.390 -12.066 1.00 88.56 280 ASN A O 1
ATOM 2134 N N . ASP A 1 281 ? -11.085 10.481 -10.143 1.00 93.00 281 ASP A N 1
ATOM 2135 C CA . ASP A 1 281 ? -11.218 11.842 -10.668 1.00 93.00 281 ASP A CA 1
ATOM 2136 C C . ASP A 1 281 ? -10.331 12.794 -9.838 1.00 93.00 281 ASP A C 1
ATOM 2138 O O . ASP A 1 281 ? -10.649 13.064 -8.671 1.00 93.00 281 ASP A O 1
ATOM 2142 N N . PRO A 1 282 ? -9.205 13.281 -10.393 1.00 94.38 282 PRO A N 1
ATOM 2143 C CA . PRO A 1 282 ? -8.798 13.150 -11.799 1.00 94.38 282 PRO A CA 1
ATOM 2144 C C . PRO A 1 282 ? -8.155 11.802 -12.188 1.00 94.38 282 PRO A C 1
ATOM 2146 O O . PRO A 1 282 ? -8.050 11.514 -13.385 1.00 94.38 282 PRO A O 1
ATOM 2149 N N . GLY A 1 283 ? -7.697 10.986 -11.231 1.00 96.94 283 GLY A N 1
ATOM 2150 C CA . GLY A 1 283 ? -6.827 9.836 -11.513 1.00 96.94 283 GLY A CA 1
ATOM 2151 C C . GLY A 1 283 ? -5.436 10.247 -12.007 1.00 96.94 283 GLY A C 1
ATOM 2152 O O . GLY A 1 283 ? -5.117 11.435 -12.117 1.00 96.94 283 GLY A O 1
ATOM 2153 N N . VAL A 1 284 ? -4.582 9.268 -12.312 1.00 97.81 284 VAL A N 1
ATOM 2154 C CA . VAL A 1 284 ? -3.175 9.499 -12.680 1.00 97.81 284 VAL A CA 1
ATOM 2155 C C . VAL A 1 284 ? -3.089 10.396 -13.910 1.00 97.81 284 VAL A C 1
ATOM 2157 O O . VAL A 1 284 ? -3.592 10.044 -14.978 1.00 97.81 284 VAL A O 1
ATOM 2160 N N . GLY A 1 285 ? -2.474 11.573 -13.763 1.00 94.50 285 GLY A N 1
ATOM 2161 C CA . GLY A 1 285 ? -2.329 12.557 -14.839 1.00 94.50 285 GLY A CA 1
ATOM 2162 C C . GLY A 1 285 ? -3.635 12.997 -15.515 1.00 94.50 285 GLY A C 1
ATOM 2163 O O . GLY A 1 285 ? -3.589 13.451 -16.656 1.00 94.50 285 GLY A O 1
ATOM 2164 N N . GLY A 1 286 ? -4.796 12.851 -14.864 1.00 95.75 286 GLY A N 1
ATOM 2165 C CA . GLY A 1 286 ? -6.096 13.189 -15.461 1.00 95.75 286 GLY A CA 1
ATOM 2166 C C . GLY A 1 286 ? -6.673 12.133 -16.406 1.00 95.75 286 GLY A C 1
ATOM 2167 O O . GLY A 1 286 ? -7.580 12.436 -17.179 1.00 95.75 286 GLY A O 1
ATOM 2168 N N . THR A 1 287 ? -6.158 10.903 -16.373 1.00 96.69 287 THR A N 1
ATOM 2169 C CA . THR A 1 287 ? -6.650 9.795 -17.213 1.00 96.69 287 THR A CA 1
ATOM 2170 C C . THR A 1 287 ? -7.961 9.176 -16.718 1.00 96.69 287 THR A C 1
ATOM 2172 O O . THR A 1 287 ? -8.566 8.384 -17.442 1.00 96.69 287 THR A O 1
ATOM 2175 N N . GLY A 1 288 ? -8.395 9.494 -15.494 1.00 96.88 288 GLY A N 1
ATOM 2176 C CA . GLY A 1 288 ? -9.505 8.827 -14.809 1.00 96.88 288 GLY A CA 1
ATOM 2177 C C . GLY A 1 288 ? -9.171 7.426 -14.281 1.00 96.88 288 GLY A C 1
ATOM 2178 O O . GLY A 1 288 ? -10.039 6.764 -13.715 1.00 96.88 288 GLY A O 1
ATOM 2179 N N . VAL A 1 289 ? -7.930 6.956 -14.456 1.00 97.81 289 VAL A N 1
ATOM 2180 C CA . VAL A 1 289 ? -7.457 5.687 -13.892 1.00 97.81 289 VAL A CA 1
ATOM 2181 C C . VAL A 1 289 ? -6.834 5.971 -12.522 1.00 97.81 289 VAL A C 1
ATOM 2183 O O . VAL A 1 289 ? -5.880 6.750 -12.463 1.00 97.81 289 VAL A O 1
ATOM 2186 N N . PRO A 1 290 ? -7.339 5.378 -11.427 1.00 97.94 290 PRO A N 1
ATOM 2187 C CA . PRO A 1 290 ? -6.738 5.548 -10.110 1.00 97.94 290 PRO A CA 1
ATOM 2188 C C . PRO A 1 290 ? -5.362 4.880 -10.045 1.00 97.94 290 PRO A C 1
ATOM 2190 O O . PRO A 1 290 ? -5.171 3.776 -10.557 1.00 97.94 290 PRO A O 1
ATOM 2193 N N . ALA A 1 291 ? -4.412 5.531 -9.377 1.00 98.19 291 ALA A N 1
ATOM 2194 C CA . ALA A 1 291 ? -3.158 4.893 -9.005 1.00 98.19 291 ALA A CA 1
ATOM 2195 C C . ALA A 1 291 ? -3.424 3.700 -8.073 1.00 98.19 291 ALA A C 1
ATOM 2197 O O . ALA A 1 291 ? -4.298 3.762 -7.203 1.00 98.19 291 ALA A O 1
ATOM 2198 N N . GLY A 1 292 ? -2.638 2.634 -8.221 1.00 96.88 292 GLY A N 1
ATOM 2199 C CA . GLY A 1 292 ? -2.664 1.507 -7.287 1.00 96.88 292 GLY A CA 1
ATOM 2200 C C . GLY A 1 292 ? -1.896 1.794 -5.996 1.00 96.88 292 GLY A C 1
ATOM 2201 O O . GLY A 1 292 ? -2.339 1.418 -4.915 1.00 96.88 292 GLY A O 1
ATOM 2202 N N . PHE A 1 293 ? -0.770 2.506 -6.099 1.00 97.75 293 PHE A N 1
ATOM 2203 C CA . PHE A 1 293 ? 0.141 2.768 -4.983 1.00 97.75 293 PHE A CA 1
ATOM 2204 C C . PHE A 1 293 ? 0.944 4.063 -5.175 1.00 97.75 293 PHE A C 1
ATOM 2206 O O . PHE A 1 293 ? 0.890 4.707 -6.231 1.00 97.75 293 PHE A O 1
ATOM 2213 N N . ILE A 1 294 ? 1.692 4.441 -4.135 1.00 98.31 294 ILE A N 1
ATOM 2214 C CA . ILE A 1 294 ? 2.568 5.615 -4.105 1.00 98.31 294 ILE A CA 1
ATOM 2215 C C . ILE A 1 294 ? 4.016 5.148 -4.291 1.00 98.31 294 ILE A C 1
ATOM 2217 O O . ILE A 1 294 ? 4.601 4.531 -3.399 1.00 98.31 294 ILE A O 1
ATOM 2221 N N . LYS A 1 295 ? 4.611 5.446 -5.449 1.00 98.00 295 LYS A N 1
ATOM 2222 C CA . LYS A 1 295 ? 6.008 5.114 -5.750 1.00 98.00 295 LYS A CA 1
ATOM 2223 C C . LYS A 1 295 ? 6.939 6.264 -5.374 1.00 98.00 295 LYS A C 1
ATOM 2225 O O . LYS A 1 295 ? 6.807 7.376 -5.879 1.00 98.00 295 LYS A O 1
ATOM 2230 N N . LEU A 1 296 ? 7.921 5.975 -4.534 1.00 96.94 296 LEU A N 1
ATOM 2231 C CA . LEU A 1 296 ? 8.953 6.908 -4.097 1.00 96.94 296 LEU A CA 1
ATOM 2232 C C . LEU A 1 296 ? 10.349 6.429 -4.517 1.00 96.94 296 LEU A C 1
ATOM 2234 O O . LEU A 1 296 ? 10.536 5.354 -5.097 1.00 96.94 296 LEU A O 1
ATOM 2238 N N . SER A 1 297 ? 11.352 7.235 -4.203 1.00 94.50 297 SER A N 1
ATOM 2239 C CA . SER A 1 297 ? 12.761 6.862 -4.262 1.00 94.50 297 SER A CA 1
ATOM 2240 C C . SER A 1 297 ? 13.515 7.651 -3.215 1.00 94.50 297 SER A C 1
ATOM 2242 O O . SER A 1 297 ? 13.143 8.798 -2.996 1.00 94.50 297 SER A O 1
ATOM 2244 N N . GLN A 1 298 ? 14.553 7.064 -2.613 1.00 92.06 298 GLN A N 1
ATOM 2245 C CA . GLN A 1 298 ? 15.386 7.740 -1.618 1.00 92.06 298 GLN A CA 1
ATOM 2246 C C . GLN A 1 298 ? 16.868 7.658 -1.931 1.00 92.06 298 GLN A C 1
ATOM 2248 O O . GLN A 1 298 ? 17.347 6.699 -2.539 1.00 92.06 298 GLN A O 1
ATOM 2253 N N . ASN A 1 299 ? 17.601 8.683 -1.500 1.00 86.88 299 ASN A N 1
ATOM 2254 C CA . ASN A 1 299 ? 19.032 8.744 -1.720 1.00 86.88 299 ASN A CA 1
ATOM 2255 C C . ASN A 1 299 ? 19.800 7.675 -0.929 1.00 86.88 299 ASN A C 1
ATOM 2257 O O . ASN A 1 299 ? 19.608 7.466 0.271 1.00 86.88 299 ASN A O 1
ATOM 2261 N N . ASP A 1 300 ? 20.763 7.041 -1.595 1.00 79.12 300 ASP A N 1
ATOM 2262 C CA . ASP A 1 300 ? 21.532 5.920 -1.032 1.00 79.12 300 ASP A CA 1
ATOM 2263 C C . ASP A 1 300 ? 22.462 6.349 0.114 1.00 79.12 300 ASP A C 1
ATOM 2265 O O . ASP A 1 300 ? 22.892 5.532 0.927 1.00 79.12 300 ASP A O 1
ATOM 2269 N N . THR A 1 301 ? 22.744 7.652 0.209 1.00 81.94 301 THR A N 1
ATOM 2270 C CA . THR A 1 301 ? 23.545 8.271 1.274 1.00 81.94 301 THR A CA 1
ATOM 2271 C C . THR A 1 301 ? 22.705 8.856 2.414 1.00 81.94 301 THR A C 1
ATOM 2273 O O . THR A 1 301 ? 23.244 9.565 3.266 1.00 81.94 301 THR A O 1
ATOM 2276 N N . GLY A 1 302 ? 21.400 8.582 2.423 1.00 81.56 302 GLY A N 1
ATOM 2277 C CA . GLY A 1 302 ? 20.432 9.086 3.392 1.00 81.56 302 GLY A CA 1
ATOM 2278 C C . GLY A 1 302 ? 19.465 10.104 2.789 1.00 81.56 302 GLY A C 1
ATOM 2279 O O . GLY A 1 302 ? 19.781 10.768 1.801 1.00 81.56 302 GLY A O 1
ATOM 2280 N N . MET A 1 303 ? 18.293 10.221 3.419 1.00 91.12 303 MET A N 1
ATOM 2281 C CA . MET A 1 303 ? 17.197 11.057 2.930 1.00 91.12 303 MET A CA 1
ATOM 2282 C C . MET A 1 303 ? 17.502 12.553 3.034 1.00 91.12 303 MET A C 1
ATOM 2284 O O . MET A 1 303 ? 17.976 13.046 4.064 1.00 91.12 303 MET A O 1
ATOM 2288 N N . THR A 1 304 ? 17.157 13.297 1.987 1.00 92.31 304 THR A N 1
ATOM 2289 C CA . THR A 1 304 ? 17.142 14.764 2.027 1.00 92.31 304 THR A CA 1
ATOM 2290 C C . THR A 1 304 ? 15.906 15.296 2.763 1.00 92.31 304 THR A C 1
ATOM 2292 O O . THR A 1 304 ? 14.977 14.561 3.095 1.00 92.31 304 THR A O 1
ATOM 2295 N N . LEU A 1 305 ? 15.858 16.610 3.021 1.00 91.62 305 LEU A N 1
ATOM 2296 C CA . LEU A 1 305 ? 14.658 17.233 3.596 1.00 91.62 305 LEU A CA 1
ATOM 2297 C C . LEU A 1 305 ? 13.457 17.169 2.641 1.00 91.62 305 LEU A C 1
ATOM 2299 O O . LEU A 1 305 ? 12.322 17.053 3.098 1.00 91.62 305 LEU A O 1
ATOM 2303 N N . THR A 1 306 ? 13.699 17.245 1.331 1.00 91.19 306 THR A N 1
ATOM 2304 C CA . THR A 1 306 ? 12.650 17.113 0.313 1.00 91.19 306 THR A CA 1
ATOM 2305 C C . THR A 1 306 ? 12.104 15.689 0.301 1.00 91.19 306 THR A C 1
ATOM 2307 O O . THR A 1 306 ? 10.893 15.498 0.334 1.00 91.19 306 THR A O 1
ATOM 2310 N N . GLU A 1 307 ? 12.988 14.697 0.347 1.00 94.06 307 GLU A N 1
ATOM 2311 C CA . GLU A 1 307 ? 12.647 13.274 0.416 1.00 94.06 307 GLU A CA 1
ATOM 2312 C C . GLU A 1 307 ? 11.870 12.903 1.684 1.00 94.06 307 GLU A C 1
ATOM 2314 O O . GLU A 1 307 ? 10.862 12.202 1.601 1.00 94.06 307 GLU A O 1
ATOM 2319 N N . LEU A 1 308 ? 12.268 13.435 2.847 1.00 94.81 308 LEU A N 1
ATOM 2320 C CA . LEU A 1 308 ? 11.527 13.263 4.102 1.00 94.81 308 LEU A CA 1
ATOM 2321 C C . LEU A 1 308 ? 10.118 13.860 4.026 1.00 94.81 308 LEU A C 1
ATOM 2323 O O . LEU A 1 308 ? 9.163 13.231 4.468 1.00 94.81 308 LEU A O 1
ATOM 2327 N N . LYS A 1 309 ? 9.980 15.050 3.433 1.00 94.75 309 LYS A N 1
ATOM 2328 C CA . LYS A 1 309 ? 8.685 15.717 3.238 1.00 94.75 309 LYS A CA 1
ATOM 2329 C C . LYS A 1 309 ? 7.761 14.917 2.312 1.00 94.75 309 LYS A C 1
ATOM 2331 O O . LYS A 1 309 ? 6.569 14.805 2.579 1.00 94.75 309 LYS A O 1
ATOM 2336 N N . ILE A 1 310 ? 8.309 14.358 1.232 1.00 96.25 310 ILE A N 1
ATOM 2337 C CA . ILE A 1 310 ? 7.575 13.479 0.311 1.00 96.25 310 ILE A CA 1
ATOM 2338 C C . ILE A 1 310 ? 7.143 12.194 1.031 1.00 96.25 310 ILE A C 1
ATOM 2340 O O . ILE A 1 310 ? 6.004 11.759 0.871 1.00 96.25 310 ILE A O 1
ATOM 2344 N N . LEU A 1 311 ? 8.030 11.607 1.839 1.00 96.81 311 LEU A N 1
ATOM 2345 C CA . LEU A 1 311 ? 7.744 10.399 2.611 1.00 96.81 311 LEU A CA 1
ATOM 2346 C C . LEU A 1 311 ? 6.640 10.629 3.654 1.00 96.81 311 LEU A C 1
ATOM 2348 O O . LEU A 1 311 ? 5.751 9.793 3.788 1.00 96.81 311 LEU A O 1
ATOM 2352 N N . GLU A 1 312 ? 6.664 11.766 4.351 1.00 96.94 312 GLU A N 1
ATOM 2353 C CA . GLU A 1 312 ? 5.612 12.168 5.293 1.00 96.94 312 GLU A CA 1
ATOM 2354 C C . GLU A 1 312 ? 4.259 12.312 4.581 1.00 96.94 312 GLU A C 1
ATOM 2356 O O . GLU A 1 312 ? 3.263 11.749 5.029 1.00 96.94 312 GLU A O 1
ATOM 2361 N N . ALA A 1 313 ? 4.228 12.976 3.421 1.00 97.38 313 ALA A N 1
ATOM 2362 C CA . ALA A 1 313 ? 3.010 13.113 2.623 1.00 97.38 313 ALA A CA 1
ATOM 2363 C C . ALA A 1 313 ? 2.472 11.755 2.145 1.00 97.38 313 ALA A C 1
ATOM 2365 O O . ALA A 1 313 ? 1.269 11.506 2.216 1.00 97.38 313 ALA A O 1
ATOM 2366 N N . ALA A 1 314 ? 3.353 10.860 1.691 1.00 96.94 314 ALA A N 1
ATOM 2367 C CA . ALA A 1 314 ? 2.973 9.508 1.297 1.00 96.94 314 ALA A CA 1
ATOM 2368 C C . ALA A 1 314 ? 2.395 8.720 2.478 1.00 96.94 314 ALA A C 1
ATOM 2370 O O . ALA A 1 314 ? 1.387 8.041 2.308 1.00 96.94 314 ALA A O 1
ATOM 2371 N N . CYS A 1 315 ? 2.986 8.856 3.669 1.00 95.44 315 CYS A N 1
ATOM 2372 C CA . CYS A 1 315 ? 2.484 8.219 4.880 1.00 95.44 315 CYS A CA 1
ATOM 2373 C C . CYS A 1 315 ? 1.062 8.678 5.226 1.00 95.44 315 CYS A C 1
ATOM 2375 O O . CYS A 1 315 ? 0.173 7.841 5.382 1.00 95.44 315 CYS A O 1
ATOM 2377 N N . THR A 1 316 ? 0.821 9.992 5.261 1.00 92.56 316 THR A N 1
ATOM 2378 C CA . THR A 1 316 ? -0.513 10.557 5.515 1.00 92.56 316 THR A CA 1
ATOM 2379 C C . THR A 1 316 ? -1.557 9.962 4.571 1.00 92.56 316 THR A C 1
ATOM 2381 O O . THR A 1 316 ? -2.614 9.510 5.002 1.00 92.56 316 THR A O 1
ATOM 2384 N N . VAL A 1 317 ? -1.245 9.892 3.276 1.00 94.25 317 VAL A N 1
ATOM 2385 C CA . VAL A 1 317 ? -2.195 9.398 2.273 1.00 94.25 317 VAL A CA 1
ATOM 2386 C C . VAL A 1 317 ? -2.366 7.881 2.327 1.00 94.25 317 VAL A C 1
ATOM 2388 O O . VAL A 1 317 ? -3.483 7.392 2.161 1.00 94.25 317 VAL A O 1
ATOM 2391 N N . ALA A 1 318 ? -1.304 7.122 2.598 1.00 91.81 318 ALA A N 1
ATOM 2392 C CA . ALA A 1 318 ? -1.386 5.675 2.792 1.00 91.81 318 ALA A CA 1
ATOM 2393 C C . ALA A 1 318 ? -2.313 5.316 3.965 1.00 91.81 318 ALA A C 1
ATOM 2395 O O . ALA A 1 318 ? -3.134 4.409 3.843 1.00 91.81 318 ALA A O 1
ATOM 2396 N N . GLN A 1 319 ? -2.265 6.080 5.062 1.00 85.88 319 GLN A N 1
ATOM 2397 C CA . GLN A 1 319 ? -3.165 5.896 6.208 1.00 85.88 319 GLN A CA 1
ATOM 2398 C C . GLN A 1 319 ? -4.641 6.146 5.868 1.00 85.88 319 GLN A C 1
ATOM 2400 O O . GLN A 1 319 ? -5.526 5.514 6.444 1.00 85.88 319 GLN A O 1
ATOM 2405 N N . GLU A 1 320 ? -4.908 7.066 4.942 1.00 86.00 320 GLU A N 1
ATOM 2406 C CA . GLU A 1 320 ? -6.259 7.446 4.519 1.00 86.00 320 GLU A CA 1
ATOM 2407 C C . GLU A 1 320 ? -6.842 6.506 3.457 1.00 86.00 320 GLU A C 1
ATOM 2409 O O . GLU A 1 320 ? -8.058 6.328 3.388 1.00 86.00 320 GLU A O 1
ATOM 2414 N N . THR A 1 321 ? -5.988 5.938 2.602 1.00 87.44 321 THR A N 1
ATOM 2415 C CA . THR A 1 321 ? -6.403 5.266 1.356 1.00 87.44 321 THR A CA 1
ATOM 2416 C C . THR A 1 321 ? -6.026 3.792 1.281 1.00 87.44 321 THR A C 1
ATOM 2418 O O . THR A 1 321 ? -6.386 3.126 0.312 1.00 87.44 321 THR A O 1
ATOM 2421 N N . ASP A 1 322 ? -5.290 3.288 2.273 1.00 87.25 322 ASP A N 1
ATOM 2422 C CA . ASP A 1 322 ? -4.711 1.941 2.293 1.00 87.25 322 ASP A CA 1
ATOM 2423 C C . ASP A 1 322 ? -3.738 1.656 1.129 1.00 87.25 322 ASP A C 1
ATOM 2425 O O . ASP A 1 322 ? -3.408 0.505 0.827 1.00 87.25 322 ASP A O 1
ATOM 2429 N N . ALA A 1 323 ? -3.281 2.714 0.452 1.00 92.50 323 ALA A N 1
ATOM 2430 C CA . ALA A 1 323 ? -2.333 2.622 -0.643 1.00 92.50 323 ALA A CA 1
ATOM 2431 C C . ALA A 1 323 ? -0.941 2.255 -0.126 1.00 92.50 323 ALA A C 1
ATOM 2433 O O . ALA A 1 323 ? -0.417 2.876 0.797 1.00 92.50 323 ALA A O 1
ATOM 2434 N N . THR A 1 324 ? -0.318 1.288 -0.787 1.00 95.25 324 THR A N 1
ATOM 2435 C CA . THR A 1 324 ? 1.054 0.869 -0.501 1.00 95.25 324 THR A CA 1
ATOM 2436 C C . THR A 1 324 ? 2.045 1.982 -0.817 1.00 95.25 324 THR A C 1
ATOM 2438 O O . THR A 1 324 ? 1.885 2.729 -1.787 1.00 95.25 324 THR A O 1
ATOM 2441 N N . ILE A 1 325 ? 3.110 2.069 -0.024 1.00 97.44 325 ILE A N 1
ATOM 2442 C CA . ILE A 1 325 ? 4.271 2.905 -0.338 1.00 97.44 325 ILE A CA 1
ATOM 2443 C C . ILE A 1 325 ? 5.368 1.987 -0.858 1.00 97.44 325 ILE A C 1
ATOM 2445 O O . ILE A 1 325 ? 5.817 1.091 -0.152 1.00 97.44 325 ILE A O 1
ATOM 2449 N N . ALA A 1 326 ? 5.830 2.211 -2.082 1.00 97.62 326 ALA A N 1
ATOM 2450 C CA . ALA A 1 326 ? 6.883 1.404 -2.685 1.00 97.62 326 ALA A CA 1
ATOM 2451 C C . ALA A 1 326 ? 8.059 2.308 -3.053 1.00 97.62 326 ALA A C 1
ATOM 2453 O O . ALA A 1 326 ? 7.872 3.280 -3.778 1.00 97.62 326 ALA A O 1
ATOM 2454 N N . SER A 1 327 ? 9.264 2.043 -2.552 1.00 96.69 327 SER A N 1
ATOM 2455 C CA . SER A 1 327 ? 10.375 2.998 -2.662 1.00 96.69 327 SER A CA 1
ATOM 2456 C C . SER A 1 327 ? 11.633 2.382 -3.255 1.00 96.69 327 SER A C 1
ATOM 2458 O O . SER A 1 327 ? 12.145 1.401 -2.718 1.00 96.69 327 SER A O 1
ATOM 2460 N N . HIS A 1 328 ? 12.147 2.986 -4.336 1.00 94.94 328 HIS A N 1
ATOM 2461 C CA . HIS A 1 328 ? 13.472 2.689 -4.902 1.00 94.94 328 HIS A CA 1
ATOM 2462 C C . HIS A 1 328 ? 14.553 3.058 -3.888 1.00 94.94 328 HIS A C 1
ATOM 2464 O O . HIS A 1 328 ? 14.732 4.242 -3.585 1.00 94.94 328 HIS A O 1
ATOM 2470 N N . ILE A 1 329 ? 15.270 2.057 -3.378 1.00 91.62 329 ILE A N 1
ATOM 2471 C CA . ILE A 1 329 ? 16.350 2.249 -2.411 1.00 91.62 329 ILE A CA 1
ATOM 2472 C C . ILE A 1 329 ? 17.424 1.196 -2.672 1.00 91.62 329 ILE A C 1
ATOM 2474 O O . ILE A 1 329 ? 17.152 0.005 -2.571 1.00 91.62 329 ILE A O 1
ATOM 2478 N N . THR A 1 330 ? 18.661 1.616 -2.934 1.00 87.81 330 THR A N 1
ATOM 2479 C CA . THR A 1 330 ? 19.760 0.667 -3.195 1.00 87.81 330 THR A CA 1
ATOM 2480 C C . THR A 1 330 ? 20.712 0.486 -2.005 1.00 87.81 330 THR A C 1
ATOM 2482 O O . THR A 1 330 ? 21.676 -0.274 -2.082 1.00 87.81 330 THR A O 1
ATOM 2485 N N . SER A 1 331 ? 20.400 1.122 -0.869 1.00 86.81 331 SER A N 1
ATOM 2486 C CA . SER A 1 331 ? 21.170 1.117 0.384 1.00 86.81 331 SER A CA 1
ATOM 2487 C C . SER A 1 331 ? 20.341 0.582 1.555 1.00 86.81 331 SER A C 1
ATOM 2489 O O . SER A 1 331 ? 19.266 1.102 1.863 1.00 86.81 331 SER A O 1
ATOM 2491 N N . GLY A 1 332 ? 20.860 -0.424 2.254 1.00 87.56 332 GLY A N 1
ATOM 2492 C CA . GLY A 1 332 ? 20.207 -1.071 3.394 1.00 87.56 332 GLY A CA 1
ATOM 2493 C C . GLY A 1 332 ? 20.050 -0.164 4.602 1.00 87.56 332 GLY A C 1
ATOM 2494 O O . GLY A 1 332 ? 18.942 -0.057 5.134 1.00 87.56 332 GLY A O 1
ATOM 2495 N N . PRO A 1 333 ? 21.102 0.566 5.013 1.00 89.44 333 PRO A N 1
ATOM 2496 C CA . PRO A 1 333 ? 20.975 1.611 6.018 1.00 89.44 333 PRO A CA 1
ATOM 2497 C C . PRO A 1 333 ? 19.903 2.647 5.666 1.00 89.44 333 PRO A C 1
ATOM 2499 O O . PRO A 1 333 ? 19.132 3.039 6.543 1.00 89.44 333 PRO A O 1
ATOM 2502 N N . THR A 1 334 ? 19.813 3.069 4.398 1.00 91.44 334 THR A N 1
ATOM 2503 C CA . THR A 1 334 ? 18.755 3.993 3.966 1.00 91.44 334 THR A CA 1
ATOM 2504 C C . THR A 1 334 ? 17.381 3.339 4.096 1.00 91.44 334 THR A C 1
ATOM 2506 O O . THR A 1 334 ? 16.478 3.968 4.645 1.00 91.44 334 THR A O 1
ATOM 2509 N N . ALA A 1 335 ? 17.208 2.089 3.667 1.00 92.69 335 ALA A N 1
ATOM 2510 C CA . ALA A 1 335 ? 15.927 1.390 3.762 1.00 92.69 335 ALA A CA 1
ATOM 2511 C C . ALA A 1 335 ? 15.428 1.278 5.206 1.00 92.69 335 ALA A C 1
ATOM 2513 O O . ALA A 1 335 ? 14.280 1.624 5.488 1.00 92.69 335 ALA A O 1
ATOM 2514 N N . LEU A 1 336 ? 16.305 0.915 6.146 1.00 93.00 336 LEU A N 1
ATOM 2515 C CA . LEU A 1 336 ? 15.950 0.914 7.565 1.00 93.00 336 LEU A CA 1
ATOM 2516 C C . LEU A 1 336 ? 15.620 2.319 8.082 1.00 93.00 336 LEU A C 1
ATOM 2518 O O . LEU A 1 336 ? 14.673 2.465 8.850 1.00 93.00 336 LEU A O 1
ATOM 2522 N N . SER A 1 337 ? 16.328 3.360 7.631 1.00 94.69 337 SER A N 1
ATOM 2523 C CA . SER A 1 337 ? 16.015 4.742 8.024 1.00 94.69 337 SER A CA 1
ATOM 2524 C C . SER A 1 337 ? 14.659 5.230 7.490 1.00 94.69 337 SER A C 1
ATOM 2526 O O . SER A 1 337 ? 13.993 6.028 8.145 1.00 94.69 337 SER A O 1
ATOM 2528 N N . VAL A 1 338 ? 14.227 4.734 6.324 1.00 95.62 338 VAL A N 1
ATOM 2529 C CA . VAL A 1 338 ? 12.901 5.006 5.742 1.00 95.62 338 VAL A CA 1
ATOM 2530 C C . VAL A 1 338 ? 11.811 4.329 6.556 1.00 95.62 338 VAL A C 1
ATOM 2532 O O . VAL A 1 338 ? 10.825 4.979 6.893 1.00 95.62 338 VAL A O 1
ATOM 2535 N N . ILE A 1 339 ? 12.008 3.060 6.919 1.00 95.12 339 ILE A N 1
ATOM 2536 C CA . ILE A 1 339 ? 11.098 2.327 7.805 1.00 95.12 339 ILE A CA 1
ATOM 2537 C C . ILE A 1 339 ? 10.961 3.060 9.147 1.00 95.12 339 ILE A C 1
ATOM 2539 O O . ILE A 1 339 ? 9.848 3.348 9.576 1.00 95.12 339 ILE A O 1
ATOM 2543 N N . GLU A 1 340 ? 12.076 3.464 9.762 1.00 94.75 340 GLU A N 1
ATOM 2544 C CA . GLU A 1 340 ? 12.067 4.212 11.030 1.00 94.75 340 GLU A CA 1
ATOM 2545 C C . GLU A 1 340 ? 11.345 5.561 10.915 1.00 94.75 340 GLU A C 1
ATOM 2547 O O . GLU A 1 340 ? 10.647 5.977 11.842 1.00 94.75 340 GLU A O 1
ATOM 2552 N N . ALA A 1 341 ? 11.485 6.252 9.781 1.00 95.44 341 ALA A N 1
ATOM 2553 C CA . ALA A 1 341 ? 10.766 7.495 9.528 1.00 95.44 341 ALA A CA 1
ATOM 2554 C C . ALA A 1 341 ? 9.255 7.261 9.371 1.00 95.44 341 ALA A C 1
ATOM 2556 O O . ALA A 1 341 ? 8.471 7.970 10.000 1.00 95.44 341 ALA A O 1
ATOM 2557 N N . LEU A 1 342 ? 8.840 6.249 8.601 1.00 94.69 342 LEU A N 1
ATOM 2558 C CA . LEU A 1 342 ? 7.430 5.866 8.452 1.00 94.69 342 LEU A CA 1
ATOM 2559 C C . LEU A 1 342 ? 6.798 5.516 9.808 1.00 94.69 342 LEU A C 1
ATOM 2561 O O . LEU A 1 342 ? 5.746 6.057 10.155 1.00 94.69 342 LEU A O 1
ATOM 2565 N N . GLU A 1 343 ? 7.475 4.709 10.625 1.00 90.62 343 GLU A N 1
ATOM 2566 C CA . GLU A 1 343 ? 7.042 4.367 11.986 1.00 90.62 343 GLU A CA 1
ATOM 2567 C C . GLU A 1 343 ? 6.926 5.611 12.887 1.00 90.62 343 GLU A C 1
ATOM 2569 O O . GLU A 1 343 ? 5.990 5.739 13.687 1.00 90.62 343 GLU A O 1
ATOM 2574 N N . ALA A 1 344 ? 7.864 6.557 12.758 1.00 91.31 344 ALA A N 1
ATOM 2575 C CA . ALA A 1 344 ? 7.846 7.814 13.499 1.00 91.31 344 ALA A CA 1
ATOM 2576 C C . ALA A 1 344 ? 6.676 8.722 13.087 1.00 91.31 344 ALA A C 1
ATOM 2578 O O . ALA A 1 344 ? 6.081 9.361 13.960 1.00 91.31 344 ALA A O 1
ATOM 2579 N N . PHE A 1 345 ? 6.307 8.735 11.803 1.00 91.31 345 PHE A N 1
ATOM 2580 C CA . PHE A 1 345 ? 5.110 9.413 11.288 1.00 91.31 345 PHE A CA 1
ATOM 2581 C C . PHE A 1 345 ? 3.805 8.699 11.680 1.00 91.31 345 PHE A C 1
ATOM 2583 O O . PHE A 1 345 ? 2.735 9.301 11.648 1.00 91.31 345 PHE A O 1
ATOM 2590 N N . GLY A 1 346 ? 3.884 7.440 12.121 1.00 83.62 346 GLY A N 1
ATOM 2591 C CA . GLY A 1 346 ? 2.733 6.633 12.526 1.00 83.62 346 GLY A CA 1
ATOM 2592 C C . GLY A 1 346 ? 2.202 5.704 11.432 1.00 83.62 346 GLY A C 1
ATOM 2593 O O . GLY A 1 346 ? 1.134 5.113 11.612 1.00 83.62 346 GLY A O 1
ATOM 2594 N N . CYS A 1 347 ? 2.925 5.547 10.322 1.00 82.44 347 CYS A N 1
ATOM 2595 C CA . CYS A 1 347 ? 2.681 4.483 9.357 1.00 82.44 347 CYS A CA 1
ATOM 2596 C C . CYS A 1 347 ? 3.213 3.163 9.904 1.00 82.44 347 CYS A C 1
ATOM 2598 O O . CYS A 1 347 ? 4.397 2.859 9.806 1.00 82.44 347 CYS A O 1
ATOM 2600 N N . ASP A 1 348 ? 2.310 2.399 10.506 1.00 72.06 348 ASP A N 1
ATOM 2601 C CA . ASP A 1 348 ? 2.554 1.017 10.899 1.00 72.06 348 ASP A CA 1
ATOM 2602 C C . ASP A 1 348 ? 2.666 0.131 9.647 1.00 72.06 348 ASP A C 1
ATOM 2604 O O . ASP A 1 348 ? 1.746 0.082 8.828 1.00 72.06 348 ASP A O 1
ATOM 2608 N N . LEU A 1 349 ? 3.806 -0.527 9.455 1.00 68.62 349 LEU A N 1
ATOM 2609 C CA . LEU A 1 349 ? 4.092 -1.276 8.231 1.00 68.62 349 LEU A CA 1
ATOM 2610 C C . LEU A 1 349 ? 3.337 -2.603 8.144 1.00 68.62 349 LEU A C 1
ATOM 2612 O O . LEU A 1 349 ? 2.922 -2.963 7.041 1.00 68.62 349 LEU A O 1
ATOM 2616 N N . ASP A 1 350 ? 3.038 -3.233 9.286 1.00 62.62 350 ASP A N 1
ATOM 2617 C CA . ASP A 1 350 ? 2.123 -4.385 9.367 1.00 62.62 350 ASP A CA 1
ATOM 2618 C C . ASP A 1 350 ? 0.722 -4.005 8.859 1.00 62.62 350 ASP A C 1
ATOM 2620 O O . ASP A 1 350 ? -0.082 -4.841 8.441 1.00 62.62 350 ASP A O 1
ATOM 2624 N N . ARG A 1 351 ? 0.422 -2.702 8.882 1.00 63.22 351 ARG A N 1
ATOM 2625 C CA . ARG A 1 351 ? -0.873 -2.139 8.535 1.00 63.22 351 ARG A CA 1
ATOM 2626 C C . ARG A 1 351 ? -0.928 -1.568 7.125 1.00 63.22 351 ARG A C 1
ATOM 2628 O O . ARG A 1 351 ? -1.883 -1.881 6.427 1.00 63.22 351 ARG A O 1
ATOM 2635 N N . TYR A 1 352 ? 0.043 -0.762 6.698 1.00 61.94 352 TYR A N 1
ATOM 2636 C CA . TYR A 1 352 ? -0.065 0.077 5.489 1.00 61.94 352 TYR A CA 1
ATOM 2637 C C . TYR A 1 352 ? 0.827 -0.352 4.315 1.00 61.94 352 TYR A C 1
ATOM 2639 O O . TYR A 1 352 ? 0.721 0.236 3.244 1.00 61.94 352 TYR A O 1
ATOM 2647 N N . ARG A 1 353 ? 1.626 -1.417 4.490 1.00 85.81 353 ARG A N 1
ATOM 2648 C CA . ARG A 1 353 ? 2.526 -2.030 3.494 1.00 85.81 353 ARG A CA 1
ATOM 2649 C C . ARG A 1 353 ? 3.584 -1.070 2.942 1.00 85.81 353 ARG A C 1
ATOM 2651 O O . ARG A 1 353 ? 3.304 -0.102 2.234 1.00 85.81 353 ARG A O 1
ATOM 2658 N N . PHE A 1 354 ? 4.842 -1.405 3.202 1.00 95.25 354 PHE A N 1
ATOM 2659 C CA . PHE A 1 354 ? 5.984 -0.780 2.544 1.00 95.25 354 PHE A CA 1
ATOM 2660 C C . PHE A 1 354 ? 6.698 -1.802 1.666 1.00 95.25 354 PHE A C 1
ATOM 2662 O O . PHE A 1 354 ? 7.041 -2.879 2.143 1.00 95.25 354 PHE A O 1
ATOM 2669 N N . VAL 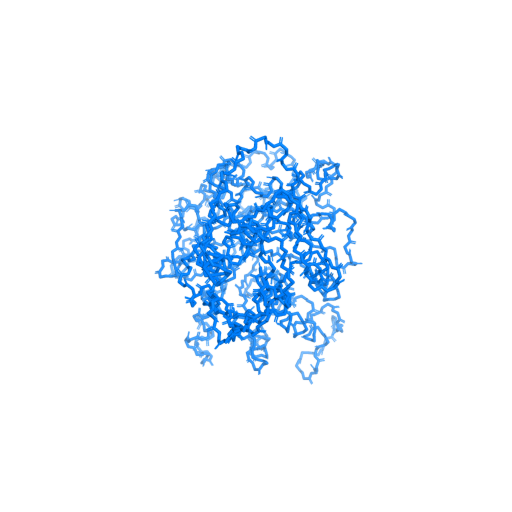A 1 355 ? 6.934 -1.465 0.400 1.00 97.12 355 VAL A N 1
ATOM 2670 C CA . VAL A 1 355 ? 7.723 -2.280 -0.530 1.00 97.12 355 VAL A CA 1
ATOM 2671 C C . VAL A 1 355 ? 9.089 -1.627 -0.703 1.00 97.12 355 VAL A C 1
ATOM 2673 O O . VAL A 1 355 ? 9.210 -0.531 -1.259 1.00 97.12 355 VAL A O 1
ATOM 2676 N N . TRP A 1 356 ? 10.132 -2.314 -0.253 1.00 95.88 356 TRP A N 1
ATOM 2677 C CA . TRP A 1 356 ? 11.504 -1.948 -0.562 1.00 95.88 356 TRP A CA 1
ATOM 2678 C C . TRP A 1 356 ? 11.865 -2.491 -1.943 1.00 95.88 356 TRP A C 1
ATOM 2680 O O . TRP A 1 356 ? 11.882 -3.696 -2.177 1.00 95.88 356 TRP A O 1
ATOM 2690 N N . ILE A 1 357 ? 12.137 -1.574 -2.862 1.00 95.38 357 ILE A N 1
ATOM 2691 C CA . ILE A 1 357 ? 12.480 -1.851 -4.253 1.00 95.38 357 ILE A CA 1
ATOM 2692 C C . ILE A 1 357 ? 13.994 -1.953 -4.424 1.00 95.38 357 ILE A C 1
ATOM 2694 O O . ILE A 1 357 ? 14.716 -1.134 -3.856 1.00 95.38 357 ILE A O 1
ATOM 2698 N N . HIS A 1 358 ? 14.444 -2.907 -5.246 1.00 91.50 358 HIS A N 1
ATOM 2699 C CA . HIS A 1 358 ? 15.852 -3.234 -5.498 1.00 91.50 358 HIS A CA 1
ATOM 2700 C C . HIS A 1 358 ? 16.622 -3.806 -4.299 1.00 91.50 358 HIS A C 1
ATOM 2702 O O . HIS A 1 358 ? 17.820 -3.558 -4.130 1.00 91.50 358 HIS A O 1
ATOM 2708 N N . THR A 1 359 ? 15.960 -4.605 -3.463 1.00 88.50 359 THR A N 1
ATOM 2709 C CA . THR A 1 359 ? 16.573 -5.216 -2.264 1.00 88.50 359 THR A CA 1
ATOM 2710 C C . THR A 1 359 ? 17.832 -6.027 -2.578 1.00 88.50 359 THR A C 1
ATOM 2712 O O . THR A 1 359 ? 18.822 -5.989 -1.843 1.00 88.50 359 THR A O 1
ATOM 2715 N N . GLN A 1 360 ? 17.845 -6.695 -3.727 1.00 78.19 360 GLN A N 1
ATOM 2716 C CA . GLN A 1 360 ? 18.965 -7.473 -4.237 1.00 78.19 360 GLN A CA 1
ATOM 2717 C C . GLN A 1 360 ? 20.198 -6.615 -4.603 1.00 78.19 360 GLN A C 1
ATOM 2719 O O . GLN A 1 360 ? 21.296 -7.153 -4.735 1.00 78.19 360 GLN A O 1
ATOM 2724 N N . VAL A 1 361 ? 20.070 -5.285 -4.744 1.00 75.06 361 VAL A N 1
ATOM 2725 C CA . VAL A 1 361 ? 21.234 -4.383 -4.878 1.00 75.06 361 VAL A CA 1
ATOM 2726 C C . VAL A 1 361 ? 21.975 -4.272 -3.554 1.00 75.06 361 VAL A C 1
ATOM 2728 O O . VAL A 1 361 ? 23.202 -4.304 -3.518 1.00 75.06 361 VAL A O 1
ATOM 2731 N N . THR A 1 362 ? 21.234 -4.132 -2.459 1.00 63.19 362 THR A N 1
ATOM 2732 C CA . THR A 1 362 ? 21.772 -3.839 -1.129 1.00 63.19 362 THR A CA 1
ATOM 2733 C C . THR A 1 362 ? 22.577 -4.993 -0.554 1.00 63.19 362 THR A C 1
ATOM 2735 O O . THR A 1 362 ? 23.670 -4.772 -0.032 1.00 63.19 362 THR A O 1
ATOM 2738 N N . ALA A 1 363 ? 22.075 -6.213 -0.753 1.00 55.88 363 ALA A N 1
ATOM 2739 C CA . ALA A 1 363 ? 22.837 -7.457 -0.713 1.00 55.88 363 ALA A CA 1
ATOM 2740 C C . ALA A 1 363 ? 24.274 -7.284 -1.247 1.00 55.88 363 ALA A C 1
ATOM 2742 O O . ALA A 1 363 ? 25.259 -7.590 -0.589 1.00 55.88 363 ALA A O 1
ATOM 2743 N N . ARG A 1 364 ? 24.410 -6.679 -2.429 1.00 55.53 364 ARG A N 1
ATOM 2744 C CA . ARG A 1 364 ? 25.683 -6.551 -3.144 1.00 55.53 364 ARG A CA 1
ATOM 2745 C C . ARG A 1 364 ? 26.477 -5.279 -2.803 1.00 55.53 364 ARG A C 1
ATOM 2747 O O . ARG A 1 364 ? 27.702 -5.275 -2.949 1.00 55.53 364 ARG A O 1
ATOM 2754 N N . ALA A 1 365 ? 25.818 -4.194 -2.393 1.00 54.88 365 ALA A N 1
ATOM 2755 C CA . ALA A 1 365 ? 26.424 -2.868 -2.234 1.00 54.88 365 ALA A CA 1
ATOM 2756 C C . ALA A 1 365 ? 27.052 -2.626 -0.847 1.00 54.88 365 ALA A C 1
ATOM 2758 O O . ALA A 1 365 ? 28.135 -2.038 -0.765 1.00 54.88 365 ALA A O 1
ATOM 2759 N N . ASP A 1 366 ? 26.434 -3.122 0.231 1.00 52.44 366 ASP A N 1
ATOM 2760 C CA . ASP A 1 366 ? 26.804 -2.757 1.610 1.00 52.44 366 ASP A CA 1
ATOM 2761 C C . ASP A 1 366 ? 27.789 -3.735 2.286 1.00 52.44 366 ASP A C 1
ATOM 2763 O O . ASP A 1 366 ? 28.255 -3.499 3.406 1.00 52.44 366 ASP A O 1
ATOM 2767 N N . GLY A 1 367 ? 28.203 -4.801 1.588 1.00 45.31 367 GLY A N 1
ATOM 2768 C CA . GLY A 1 367 ? 29.053 -5.854 2.144 1.00 45.31 367 GLY A CA 1
ATOM 2769 C C . GLY A 1 367 ? 29.921 -6.606 1.129 1.00 45.31 367 GLY A C 1
ATOM 2770 O O . GLY A 1 367 ? 29.719 -7.787 0.912 1.00 45.31 367 GLY A O 1
ATOM 2771 N N . ALA A 1 368 ? 30.992 -5.963 0.646 1.00 41.88 368 ALA A N 1
ATOM 2772 C CA . ALA A 1 368 ? 32.183 -6.568 0.014 1.00 41.88 368 ALA A CA 1
ATOM 2773 C C . ALA A 1 368 ? 32.232 -6.731 -1.527 1.00 41.88 368 ALA A C 1
ATOM 2775 O O . ALA A 1 368 ? 31.714 -7.660 -2.121 1.00 41.88 368 ALA A O 1
ATOM 2776 N N . LYS A 1 369 ? 33.115 -5.913 -2.121 1.00 39.75 369 LYS A N 1
ATOM 2777 C CA . LYS A 1 369 ? 34.012 -6.215 -3.256 1.00 39.75 369 LYS A CA 1
ATOM 2778 C C . LYS A 1 369 ? 33.403 -6.789 -4.549 1.00 39.75 369 LYS A C 1
ATOM 2780 O O . LYS A 1 369 ? 33.193 -7.985 -4.702 1.00 39.75 369 LYS A O 1
ATOM 2785 N N . LEU A 1 370 ? 33.493 -5.938 -5.571 1.00 42.47 370 LEU A N 1
ATOM 2786 C CA . LEU A 1 370 ? 33.644 -6.205 -7.011 1.00 42.47 370 LEU A CA 1
ATOM 2787 C C . LEU A 1 370 ? 34.745 -7.222 -7.432 1.00 42.47 370 LEU A C 1
ATOM 2789 O O . LEU A 1 370 ? 35.122 -7.246 -8.598 1.00 42.47 370 LEU A O 1
ATOM 2793 N N . GLU A 1 371 ? 35.269 -8.087 -6.559 1.00 34.72 371 GLU A N 1
ATOM 2794 C CA . GLU A 1 371 ? 36.256 -9.106 -6.952 1.00 34.72 371 GLU A CA 1
ATOM 2795 C C . GLU A 1 371 ? 36.091 -10.429 -6.176 1.00 34.72 371 GLU A C 1
ATOM 2797 O O . GLU A 1 371 ? 36.630 -10.602 -5.084 1.00 34.72 371 GLU A O 1
ATOM 2802 N N . GLY A 1 372 ? 35.447 -11.416 -6.811 1.00 40.38 372 GLY A N 1
ATOM 2803 C CA . GLY A 1 372 ? 36.033 -12.761 -6.892 1.00 40.38 372 GLY A CA 1
ATOM 2804 C C . GLY A 1 372 ? 35.634 -13.856 -5.894 1.00 40.38 372 GLY A C 1
ATOM 2805 O O . GLY A 1 372 ? 36.299 -14.890 -5.909 1.00 40.38 372 GLY A O 1
ATOM 2806 N N . THR A 1 373 ? 34.582 -13.728 -5.083 1.00 36.78 373 THR A N 1
ATOM 2807 C CA . THR A 1 373 ? 34.089 -14.866 -4.272 1.00 36.78 373 THR A CA 1
ATOM 2808 C C . THR A 1 373 ? 32.569 -14.951 -4.261 1.00 36.78 373 THR A C 1
ATOM 2810 O O . THR A 1 373 ? 31.916 -14.435 -3.363 1.00 36.78 373 THR A O 1
ATOM 2813 N N . TRP A 1 374 ? 32.029 -15.640 -5.264 1.00 44.09 374 TRP A N 1
ATOM 2814 C CA . TRP A 1 374 ? 30.659 -16.142 -5.270 1.00 44.09 374 TRP A CA 1
ATOM 2815 C C . TRP A 1 374 ? 30.581 -17.429 -4.438 1.00 44.09 374 TRP A C 1
ATOM 2817 O O . TRP A 1 374 ? 31.363 -18.351 -4.673 1.00 44.09 374 TRP A O 1
ATOM 2827 N N . GLY A 1 375 ? 29.637 -17.485 -3.493 1.00 43.28 375 GLY A N 1
ATOM 2828 C CA . GLY A 1 375 ? 29.251 -18.699 -2.768 1.00 43.28 375 GLY A CA 1
ATOM 2829 C C . GLY A 1 375 ? 30.161 -19.085 -1.597 1.00 43.28 375 GLY A C 1
ATOM 2830 O O . GLY A 1 375 ? 31.207 -19.688 -1.813 1.00 43.28 375 GLY A O 1
ATOM 2831 N N . SER A 1 376 ? 29.706 -18.786 -0.368 1.00 41.00 376 SER A N 1
ATOM 2832 C CA . SER A 1 376 ? 29.940 -19.522 0.903 1.00 41.00 376 SER A CA 1
ATOM 2833 C C . SER A 1 376 ? 30.134 -18.639 2.155 1.00 41.00 376 SER A C 1
ATOM 2835 O O . SER A 1 376 ? 30.668 -19.127 3.153 1.00 41.00 376 SER A O 1
ATOM 2837 N N . GLY A 1 377 ? 29.766 -17.356 2.134 1.00 50.47 377 GLY A N 1
ATOM 2838 C CA . GLY A 1 377 ? 29.875 -16.455 3.290 1.00 50.47 377 GLY A CA 1
ATOM 2839 C C . GLY A 1 377 ? 28.558 -15.741 3.579 1.00 50.47 377 GLY A C 1
ATOM 2840 O O . GLY A 1 377 ? 27.821 -15.452 2.647 1.00 50.47 377 GLY A O 1
ATOM 2841 N N . HIS A 1 378 ? 28.286 -15.488 4.863 1.00 62.28 378 HIS A N 1
ATOM 2842 C CA . HIS A 1 378 ? 27.193 -14.627 5.331 1.00 62.28 378 HIS A CA 1
ATOM 2843 C C . HIS A 1 378 ? 27.270 -13.262 4.644 1.00 62.28 378 HIS A C 1
ATOM 2845 O O . HIS A 1 378 ? 28.311 -12.605 4.750 1.00 62.28 378 HIS A O 1
ATOM 2851 N N . ASP A 1 379 ? 26.206 -12.863 3.951 1.00 64.81 379 ASP A N 1
ATOM 2852 C CA . ASP A 1 379 ? 26.117 -11.569 3.284 1.00 64.81 379 ASP A CA 1
ATOM 2853 C C . ASP A 1 379 ? 25.530 -10.528 4.258 1.00 64.81 379 ASP A C 1
ATOM 2855 O O . ASP A 1 379 ? 24.368 -10.653 4.650 1.00 64.81 379 ASP A O 1
ATOM 2859 N N . PRO A 1 380 ? 26.295 -9.498 4.669 1.00 66.06 380 PRO A N 1
ATOM 2860 C CA . PRO A 1 380 ? 25.786 -8.439 5.541 1.00 66.06 380 PRO A CA 1
ATOM 2861 C C . PRO A 1 380 ? 24.591 -7.685 4.946 1.00 66.06 380 PRO A C 1
ATOM 2863 O O . PRO A 1 380 ? 23.788 -7.127 5.688 1.00 66.06 380 PRO A O 1
ATOM 2866 N N . GLY A 1 381 ? 24.465 -7.652 3.619 1.00 72.00 381 GLY A N 1
ATOM 2867 C CA . GLY A 1 381 ? 23.323 -7.065 2.942 1.00 72.00 381 GLY A CA 1
ATOM 2868 C C . GLY A 1 381 ? 22.031 -7.851 3.193 1.00 72.00 381 GLY A C 1
ATOM 2869 O O . GLY A 1 381 ? 20.973 -7.243 3.333 1.00 72.00 381 GLY A O 1
ATOM 2870 N N . PHE A 1 382 ? 22.113 -9.177 3.366 1.00 82.75 382 PHE A N 1
ATOM 2871 C CA . PHE A 1 382 ? 20.957 -10.010 3.721 1.00 82.75 382 PHE A CA 1
ATOM 2872 C C . PHE A 1 382 ? 20.415 -9.704 5.125 1.00 82.75 382 PHE A C 1
ATOM 2874 O O . PHE A 1 382 ? 19.206 -9.769 5.335 1.00 82.75 382 PHE A O 1
ATOM 2881 N N . ASP A 1 383 ? 21.268 -9.289 6.070 1.00 86.00 383 ASP A N 1
ATOM 2882 C CA . ASP A 1 383 ? 20.813 -8.880 7.409 1.00 86.00 383 ASP A CA 1
ATOM 2883 C C . ASP A 1 383 ? 19.849 -7.685 7.341 1.00 86.00 383 ASP A C 1
ATOM 2885 O O . ASP A 1 383 ? 18.899 -7.614 8.121 1.00 86.00 383 ASP A O 1
ATOM 2889 N N . TYR A 1 384 ? 20.052 -6.759 6.395 1.00 89.19 384 TYR A N 1
ATOM 2890 C CA . TYR A 1 384 ? 19.125 -5.645 6.184 1.00 89.19 384 TYR A CA 1
ATOM 2891 C C . TYR A 1 384 ? 17.782 -6.112 5.624 1.00 89.19 384 TYR A C 1
ATOM 2893 O O . TYR A 1 384 ? 16.750 -5.594 6.044 1.00 89.19 384 TYR A O 1
ATOM 2901 N N . LEU A 1 385 ? 17.782 -7.095 4.716 1.00 90.62 385 LEU A N 1
ATOM 2902 C CA . LEU A 1 385 ? 16.553 -7.686 4.179 1.00 90.62 385 LEU A CA 1
ATOM 2903 C C . LEU A 1 385 ? 15.744 -8.344 5.299 1.00 90.62 385 LEU A C 1
ATOM 2905 O O . LEU A 1 385 ? 14.557 -8.061 5.430 1.00 90.62 385 LEU A O 1
ATOM 2909 N N . LEU A 1 386 ? 16.391 -9.152 6.146 1.00 91.56 386 LEU A N 1
ATOM 2910 C CA . LEU A 1 386 ? 15.736 -9.771 7.301 1.00 91.56 386 LEU A CA 1
ATOM 2911 C C . LEU A 1 386 ? 15.199 -8.721 8.275 1.00 91.56 386 LEU A C 1
ATOM 2913 O O . LEU A 1 386 ? 14.047 -8.808 8.679 1.00 91.56 386 LEU A O 1
ATOM 2917 N N . ALA A 1 387 ? 15.991 -7.698 8.606 1.00 92.75 387 ALA A N 1
ATOM 2918 C CA . ALA A 1 387 ? 15.561 -6.633 9.511 1.00 92.75 387 ALA A CA 1
ATOM 2919 C C . ALA A 1 387 ? 14.380 -5.815 8.956 1.00 92.75 387 ALA A C 1
ATOM 2921 O O . ALA A 1 387 ? 13.526 -5.373 9.721 1.00 92.75 387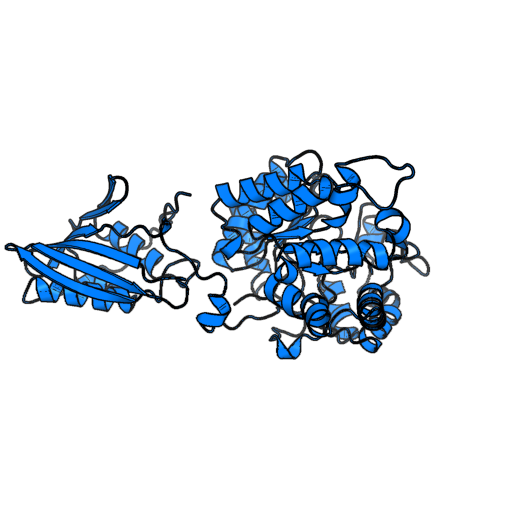 ALA A O 1
ATOM 2922 N N . ALA A 1 388 ? 14.322 -5.600 7.639 1.00 93.19 388 ALA A N 1
ATOM 2923 C CA . ALA A 1 388 ? 13.187 -4.949 6.994 1.00 93.19 388 ALA A CA 1
ATOM 2924 C C . ALA A 1 388 ? 11.949 -5.861 6.985 1.00 93.19 388 ALA A C 1
ATOM 2926 O O . ALA A 1 388 ? 10.855 -5.405 7.315 1.00 93.19 388 ALA A O 1
ATOM 2927 N N . ALA A 1 389 ? 12.122 -7.149 6.671 1.00 93.19 389 ALA A N 1
ATOM 2928 C CA . ALA A 1 389 ? 11.034 -8.119 6.662 1.00 93.19 389 ALA A CA 1
ATOM 2929 C C . ALA A 1 389 ? 10.442 -8.355 8.064 1.00 93.19 389 ALA A C 1
ATOM 2931 O O . ALA A 1 389 ? 9.224 -8.412 8.200 1.00 93.19 389 ALA A O 1
ATOM 2932 N N . GLU A 1 390 ? 11.277 -8.380 9.112 1.00 92.06 390 GLU A N 1
ATOM 2933 C CA . GLU A 1 390 ? 10.864 -8.426 10.528 1.00 92.06 390 GLU A CA 1
ATOM 2934 C C . GLU A 1 390 ? 9.958 -7.254 10.929 1.00 92.06 390 GLU A C 1
ATOM 2936 O O . GLU A 1 390 ? 9.181 -7.373 11.874 1.00 92.06 390 GLU A O 1
ATOM 2941 N N . ARG A 1 391 ? 10.066 -6.123 10.224 1.00 90.56 391 ARG A N 1
ATOM 2942 C CA . ARG A 1 391 ? 9.233 -4.929 10.411 1.00 90.56 391 ARG A CA 1
ATOM 2943 C C . ARG A 1 391 ? 8.067 -4.861 9.414 1.00 90.56 391 ARG A C 1
ATOM 2945 O O . ARG A 1 391 ? 7.507 -3.789 9.228 1.00 90.56 391 ARG A O 1
ATOM 2952 N N . GLY A 1 392 ? 7.742 -5.957 8.727 1.00 90.69 392 GLY A N 1
ATOM 2953 C CA . GLY A 1 392 ? 6.591 -6.050 7.821 1.00 90.69 392 GLY A CA 1
ATOM 2954 C C . GLY A 1 392 ? 6.820 -5.510 6.402 1.00 90.69 392 GLY A C 1
ATOM 2955 O O . GLY A 1 392 ? 5.867 -5.371 5.636 1.00 90.69 392 GLY A O 1
ATOM 2956 N N . ALA A 1 393 ? 8.061 -5.189 6.012 1.00 94.19 393 ALA A N 1
ATOM 2957 C CA . ALA A 1 393 ? 8.340 -4.710 4.658 1.00 94.19 393 ALA A CA 1
ATOM 2958 C C . ALA A 1 393 ? 8.286 -5.845 3.622 1.00 94.19 393 ALA A C 1
ATOM 2960 O O . ALA A 1 393 ? 8.875 -6.909 3.813 1.00 94.19 393 ALA A O 1
ATOM 2961 N N . TYR A 1 394 ? 7.657 -5.583 2.480 1.00 96.31 394 TYR A N 1
ATOM 2962 C CA . TYR A 1 394 ? 7.806 -6.401 1.283 1.00 96.31 394 TYR A CA 1
ATOM 2963 C C . TYR A 1 394 ? 9.175 -6.139 0.652 1.00 96.31 394 TYR A C 1
ATOM 2965 O O . TYR A 1 394 ? 9.639 -4.997 0.580 1.00 96.31 394 TYR A O 1
ATOM 2973 N N . LEU A 1 395 ? 9.813 -7.200 0.175 1.00 96.00 395 LEU A N 1
ATOM 2974 C CA . LEU A 1 395 ? 11.132 -7.187 -0.432 1.00 96.00 395 LEU A CA 1
ATOM 2975 C C . LEU A 1 395 ? 11.001 -7.458 -1.928 1.00 96.00 395 LEU A C 1
ATOM 2977 O O . LEU A 1 395 ? 10.662 -8.569 -2.332 1.00 96.00 395 LEU A O 1
ATOM 2981 N N . SER A 1 396 ? 11.264 -6.449 -2.752 1.00 95.75 396 SER A N 1
ATOM 2982 C CA . SER A 1 396 ? 11.218 -6.585 -4.205 1.00 95.75 396 SER A CA 1
ATOM 2983 C C . SER A 1 396 ? 12.596 -6.944 -4.748 1.00 95.75 396 SER A C 1
ATOM 2985 O O . SER A 1 396 ? 13.542 -6.155 -4.642 1.00 95.75 396 SER A O 1
ATOM 2987 N N . LEU A 1 397 ? 12.692 -8.168 -5.274 1.00 93.00 397 LEU A N 1
ATOM 2988 C CA . LEU A 1 397 ? 13.811 -8.731 -6.021 1.00 93.00 397 LEU A CA 1
ATOM 2989 C C . LEU A 1 397 ? 13.519 -8.599 -7.516 1.00 93.00 397 LEU A C 1
ATOM 2991 O O . LEU A 1 397 ? 12.974 -9.492 -8.159 1.00 93.00 397 LEU A O 1
ATOM 2995 N N . ASP A 1 398 ? 13.850 -7.441 -8.063 1.00 90.88 398 ASP A N 1
ATOM 2996 C CA . ASP A 1 398 ? 13.292 -6.937 -9.319 1.00 90.88 398 ASP A CA 1
ATOM 2997 C C . ASP A 1 398 ? 14.322 -6.682 -10.426 1.00 90.88 398 ASP A C 1
ATOM 2999 O O . ASP A 1 398 ? 14.110 -5.842 -11.281 1.00 90.88 398 ASP A O 1
ATOM 3003 N N . GLY A 1 399 ? 15.433 -7.414 -10.436 1.00 86.31 399 GLY A N 1
ATOM 3004 C CA . GLY A 1 399 ? 16.447 -7.368 -11.502 1.00 86.31 399 GLY A CA 1
ATOM 3005 C C . GLY A 1 399 ? 16.628 -8.716 -12.198 1.00 86.31 399 GLY A C 1
ATOM 3006 O O . GLY A 1 399 ? 17.706 -9.007 -12.716 1.00 86.31 399 GLY A O 1
ATOM 3007 N N . ILE A 1 400 ? 15.622 -9.591 -12.125 1.00 88.94 400 ILE A N 1
ATOM 3008 C CA . ILE A 1 400 ? 15.746 -11.007 -12.474 1.00 88.94 400 ILE A CA 1
ATOM 3009 C C . ILE A 1 400 ? 15.650 -11.195 -13.991 1.00 88.94 400 ILE A C 1
ATOM 3011 O O . ILE A 1 400 ? 14.750 -10.659 -14.630 1.00 88.94 400 ILE A O 1
ATOM 3015 N N . GLY A 1 401 ? 16.569 -11.980 -14.564 1.00 79.81 401 GLY A N 1
ATOM 3016 C CA . GLY A 1 401 ? 16.546 -12.428 -15.970 1.00 79.81 401 GLY A CA 1
ATOM 3017 C C . GLY A 1 401 ? 17.002 -11.408 -17.001 1.00 79.81 401 GLY A C 1
ATOM 3018 O O . GLY A 1 401 ? 17.537 -11.780 -18.043 1.00 79.81 401 GLY A O 1
ATOM 3019 N N . SER A 1 402 ? 16.874 -10.129 -16.673 1.00 75.75 402 SER A N 1
ATOM 3020 C CA . SER A 1 402 ? 17.179 -9.040 -17.583 1.00 75.75 402 SER A CA 1
ATOM 3021 C C . SER A 1 402 ? 18.643 -9.061 -18.040 1.00 75.75 402 SER A C 1
ATOM 3023 O O . SER A 1 402 ? 19.582 -9.050 -17.235 1.00 75.75 402 SER A O 1
ATOM 3025 N N . GLN A 1 403 ? 18.852 -9.034 -19.361 1.00 73.12 403 GLN A N 1
ATOM 3026 C CA . GLN A 1 403 ? 20.187 -8.903 -19.964 1.00 73.12 403 GLN A CA 1
ATOM 3027 C C . GLN A 1 403 ? 20.858 -7.596 -19.556 1.00 73.12 403 GLN A C 1
ATOM 3029 O O . GLN A 1 403 ? 22.069 -7.553 -19.345 1.00 73.12 403 GLN A O 1
ATOM 3034 N N . PHE A 1 404 ? 20.050 -6.547 -19.413 1.00 72.00 404 PHE A N 1
ATOM 3035 C CA . PHE A 1 404 ? 20.490 -5.235 -18.977 1.00 72.00 404 PHE A CA 1
ATOM 3036 C C . PHE A 1 404 ? 21.133 -5.280 -17.577 1.00 72.00 404 PHE A C 1
ATOM 3038 O O . PHE A 1 404 ? 22.144 -4.639 -17.292 1.00 72.00 404 PHE A O 1
ATOM 3045 N N . TRP A 1 405 ? 20.582 -6.140 -16.734 1.00 74.31 405 TRP A N 1
ATOM 3046 C CA . TRP A 1 405 ? 20.870 -6.256 -15.316 1.00 74.31 405 TRP A CA 1
ATOM 3047 C C . TRP A 1 405 ? 21.794 -7.422 -14.962 1.00 74.31 405 TRP A C 1
ATOM 3049 O O . TRP A 1 405 ? 22.332 -7.463 -13.857 1.00 74.31 405 TRP A O 1
ATOM 3059 N N . THR A 1 406 ? 22.049 -8.339 -15.895 1.00 72.62 406 THR A N 1
ATOM 3060 C CA . THR A 1 406 ? 22.734 -9.618 -15.641 1.00 72.62 406 THR A CA 1
ATOM 3061 C C . THR A 1 406 ? 24.095 -9.454 -14.949 1.00 72.62 406 THR A C 1
ATOM 3063 O O . THR A 1 406 ? 24.387 -10.162 -13.984 1.00 72.62 406 THR A O 1
ATOM 3066 N N . ASP A 1 407 ? 24.922 -8.487 -15.359 1.00 73.25 407 ASP A N 1
ATOM 3067 C CA . ASP A 1 407 ? 26.236 -8.255 -14.731 1.00 73.25 407 ASP A CA 1
ATOM 3068 C C . ASP A 1 407 ? 26.118 -7.724 -13.284 1.00 73.25 407 ASP A C 1
ATOM 3070 O O . ASP A 1 407 ? 27.004 -7.932 -12.437 1.00 73.25 407 ASP A O 1
ATOM 3074 N N . PHE A 1 408 ? 25.002 -7.058 -12.979 1.00 69.69 408 PHE A N 1
ATOM 3075 C CA . PHE A 1 408 ? 24.719 -6.417 -11.699 1.00 69.69 408 PHE A CA 1
ATOM 3076 C C . PHE A 1 408 ? 23.884 -7.284 -10.740 1.00 69.69 408 PHE A C 1
ATOM 3078 O O . PHE A 1 408 ? 24.083 -7.217 -9.526 1.00 69.69 408 PHE A O 1
ATOM 3085 N N . TYR A 1 409 ? 23.050 -8.182 -11.250 1.00 72.94 409 TYR A N 1
ATOM 3086 C CA . TYR A 1 409 ? 22.128 -8.984 -10.441 1.00 72.94 409 TYR A CA 1
ATOM 3087 C C . TYR A 1 409 ? 22.335 -10.493 -10.556 1.00 72.94 409 TYR A C 1
ATOM 3089 O O . TYR A 1 409 ? 21.707 -11.254 -9.826 1.00 72.94 409 TYR A O 1
ATOM 3097 N N . GLY A 1 410 ? 23.263 -10.936 -11.408 1.00 78.69 410 GLY A N 1
ATOM 3098 C CA . GLY A 1 410 ? 23.556 -12.350 -11.607 1.00 78.69 410 GLY A CA 1
ATOM 3099 C C . GLY A 1 410 ? 22.445 -13.093 -12.352 1.00 78.69 410 GLY A C 1
ATOM 3100 O O . GLY A 1 410 ? 21.543 -12.495 -12.931 1.00 78.69 410 GLY A O 1
ATOM 3101 N N . GLY A 1 411 ? 22.554 -14.422 -12.372 1.00 83.88 411 GLY A N 1
ATOM 3102 C CA . GLY A 1 411 ? 21.600 -15.302 -13.042 1.00 83.88 411 GLY A CA 1
ATOM 3103 C C . GLY A 1 411 ? 20.420 -15.713 -12.160 1.00 83.88 411 GLY A C 1
ATOM 3104 O O . GLY A 1 411 ? 20.315 -15.345 -10.986 1.00 83.88 411 GLY A O 1
ATOM 3105 N N . PHE A 1 412 ? 19.536 -16.525 -12.736 1.00 89.94 412 PHE A N 1
ATOM 3106 C CA . PHE A 1 412 ? 18.390 -17.117 -12.043 1.00 89.94 412 PHE A CA 1
ATOM 3107 C C . PHE A 1 412 ? 18.775 -17.935 -10.805 1.00 89.94 412 PHE A C 1
ATOM 3109 O O . PHE A 1 412 ? 18.082 -17.878 -9.796 1.00 89.94 412 PHE A O 1
ATOM 3116 N N . ASP A 1 413 ? 19.898 -18.650 -10.851 1.00 87.88 413 ASP A N 1
ATOM 3117 C CA . ASP A 1 413 ? 20.405 -19.469 -9.750 1.00 87.88 413 ASP A CA 1
ATOM 3118 C C . ASP A 1 413 ? 20.741 -18.642 -8.507 1.00 87.88 413 ASP A C 1
ATOM 3120 O O . ASP A 1 413 ? 20.364 -19.009 -7.393 1.00 87.88 413 ASP A O 1
ATOM 3124 N N . LEU A 1 414 ? 21.404 -17.502 -8.701 1.00 82.88 414 LEU A N 1
ATOM 3125 C CA . LEU A 1 414 ? 21.707 -16.580 -7.618 1.00 82.88 414 LEU A CA 1
ATOM 3126 C C . LEU A 1 414 ? 20.421 -16.014 -7.018 1.00 82.88 414 LEU A C 1
ATOM 3128 O O . LEU A 1 414 ? 20.240 -16.100 -5.807 1.00 82.88 414 LEU A O 1
ATOM 3132 N N . ASN A 1 415 ? 19.535 -15.464 -7.852 1.00 86.75 415 ASN A N 1
ATOM 3133 C CA . ASN A 1 415 ? 18.291 -14.838 -7.396 1.00 86.75 415 ASN A CA 1
ATOM 3134 C C . ASN A 1 415 ? 17.383 -15.841 -6.669 1.00 86.75 415 ASN A C 1
ATOM 3136 O O . ASN A 1 415 ? 16.840 -15.520 -5.613 1.00 86.75 415 ASN A O 1
ATOM 3140 N N . LEU A 1 416 ? 17.296 -17.083 -7.156 1.00 90.75 416 LEU A N 1
ATOM 3141 C CA . LEU A 1 416 ? 16.591 -18.152 -6.453 1.00 90.75 416 LEU A CA 1
ATOM 3142 C C . LEU A 1 416 ? 17.220 -18.450 -5.085 1.00 90.75 416 LEU A C 1
ATOM 3144 O O . LEU A 1 416 ? 16.488 -18.688 -4.132 1.00 90.75 416 LEU A O 1
ATOM 3148 N N . GLY A 1 417 ? 18.549 -18.400 -4.954 1.00 88.38 417 GLY A N 1
ATOM 3149 C CA . GLY A 1 417 ? 19.226 -18.537 -3.661 1.00 88.38 417 GLY A CA 1
ATOM 3150 C C . GLY A 1 417 ? 18.707 -17.543 -2.615 1.00 88.38 417 GLY A C 1
ATOM 3151 O O . GLY A 1 417 ? 18.291 -17.960 -1.538 1.00 88.38 417 GLY A O 1
ATOM 3152 N N . TRP A 1 418 ? 18.631 -16.256 -2.970 1.00 86.56 418 TRP A N 1
ATOM 3153 C CA . TRP A 1 418 ? 18.100 -15.201 -2.093 1.00 86.56 418 TRP A CA 1
ATOM 3154 C C . TRP A 1 418 ? 16.636 -15.428 -1.717 1.00 86.56 418 TRP A C 1
ATOM 3156 O O . TRP A 1 418 ? 16.267 -15.311 -0.548 1.00 86.56 418 TRP A O 1
ATOM 3166 N N . ILE A 1 419 ? 15.809 -15.797 -2.699 1.00 92.38 419 ILE A N 1
ATOM 3167 C CA . ILE A 1 419 ? 14.399 -16.131 -2.474 1.00 92.38 419 ILE A CA 1
ATOM 3168 C C . ILE A 1 419 ? 14.291 -17.288 -1.475 1.00 92.38 419 ILE A C 1
ATOM 3170 O O . ILE A 1 419 ? 13.541 -17.200 -0.505 1.00 92.38 419 ILE A O 1
ATOM 3174 N N . MET A 1 420 ? 15.068 -18.356 -1.660 1.00 93.75 420 MET A N 1
ATOM 3175 C CA . MET A 1 420 ? 15.019 -19.529 -0.785 1.00 93.75 420 MET A CA 1
ATOM 3176 C C . MET A 1 420 ? 15.555 -19.252 0.623 1.00 93.75 420 MET A C 1
ATOM 3178 O O . MET A 1 420 ? 15.063 -19.856 1.582 1.00 93.75 420 MET A O 1
ATOM 3182 N N . ASP A 1 421 ? 16.512 -18.338 0.776 1.00 90.69 421 ASP A N 1
ATOM 3183 C CA . ASP A 1 421 ? 16.987 -17.901 2.088 1.00 90.69 421 ASP A CA 1
ATOM 3184 C C . ASP A 1 421 ? 15.891 -17.117 2.838 1.00 90.69 421 ASP A C 1
ATOM 3186 O O . ASP A 1 421 ? 15.658 -17.376 4.021 1.00 90.69 421 ASP A O 1
ATOM 3190 N N . LEU A 1 422 ? 15.141 -16.238 2.155 1.00 92.56 422 LEU A N 1
ATOM 3191 C CA . LEU A 1 422 ? 13.980 -15.535 2.730 1.00 92.56 422 LEU A CA 1
ATOM 3192 C C . LEU A 1 422 ? 12.838 -16.495 3.087 1.00 92.56 422 LEU A C 1
ATOM 3194 O O . LEU A 1 422 ? 12.271 -16.404 4.176 1.00 92.56 422 LEU A O 1
ATOM 3198 N N . VAL A 1 423 ? 12.541 -17.459 2.211 1.00 95.75 423 VAL A N 1
ATOM 3199 C CA . VAL A 1 423 ? 11.558 -18.526 2.471 1.00 95.75 423 VAL A CA 1
ATOM 3200 C C . VAL A 1 423 ? 11.962 -19.333 3.707 1.00 95.75 423 VAL A C 1
ATOM 3202 O O . VAL A 1 423 ? 11.146 -19.569 4.595 1.00 95.75 423 VAL A O 1
ATOM 3205 N N . THR A 1 424 ? 13.238 -19.713 3.818 1.00 95.12 424 THR A N 1
ATOM 3206 C CA . THR A 1 424 ? 13.762 -20.454 4.979 1.00 95.12 424 THR A CA 1
ATOM 3207 C C . THR A 1 424 ? 13.669 -19.638 6.270 1.00 95.12 424 THR A C 1
ATOM 3209 O O . THR A 1 424 ? 13.455 -20.209 7.342 1.00 95.12 424 THR A O 1
ATOM 3212 N N . ALA A 1 425 ? 13.802 -18.313 6.176 1.00 93.75 425 ALA A N 1
ATOM 3213 C CA . ALA A 1 425 ? 13.617 -17.386 7.288 1.00 93.75 425 ALA A CA 1
ATOM 3214 C C . ALA A 1 425 ? 12.138 -17.123 7.643 1.00 93.75 425 ALA A C 1
ATOM 3216 O O . ALA A 1 425 ? 11.874 -16.548 8.696 1.00 93.75 425 ALA A O 1
ATOM 3217 N N . GLY A 1 426 ? 11.186 -17.594 6.828 1.00 95.56 426 GLY A N 1
ATOM 3218 C CA . GLY A 1 426 ? 9.746 -17.475 7.072 1.00 95.56 426 GLY A CA 1
ATOM 3219 C C . GLY A 1 426 ? 9.077 -16.259 6.427 1.00 95.56 426 GLY A C 1
ATOM 3220 O O . GLY A 1 426 ? 7.954 -15.943 6.800 1.00 95.56 426 GLY A O 1
ATOM 3221 N N . TYR A 1 427 ? 9.732 -15.601 5.466 1.00 95.19 427 TYR A N 1
ATOM 3222 C CA . TYR A 1 427 ? 9.250 -14.368 4.825 1.00 95.19 427 TYR A CA 1
ATOM 3223 C C . TYR A 1 427 ? 8.732 -14.580 3.396 1.00 95.19 427 TYR A C 1
ATOM 3225 O O . TYR A 1 427 ? 8.787 -13.670 2.576 1.00 95.19 427 TYR A O 1
ATOM 3233 N N . GLU A 1 428 ? 8.245 -15.780 3.068 1.00 96.44 428 GLU A N 1
ATOM 3234 C CA . GLU A 1 428 ? 7.811 -16.128 1.705 1.00 96.44 428 GLU A CA 1
ATOM 3235 C C . GLU A 1 428 ? 6.654 -15.266 1.171 1.00 96.44 428 GLU A C 1
ATOM 3237 O O . GLU A 1 428 ? 6.588 -15.033 -0.033 1.00 96.44 428 GLU A O 1
ATOM 3242 N N . ASP A 1 429 ? 5.795 -14.744 2.051 1.00 94.31 429 ASP A N 1
ATOM 3243 C CA . ASP A 1 429 ? 4.638 -13.901 1.701 1.00 94.31 429 ASP A CA 1
ATOM 3244 C C . ASP A 1 429 ? 5.006 -12.425 1.459 1.00 94.31 429 ASP A C 1
ATOM 3246 O O . ASP A 1 429 ? 4.185 -11.629 1.014 1.00 94.31 429 ASP A O 1
ATOM 3250 N N . GLN A 1 430 ? 6.257 -12.046 1.734 1.00 94.62 430 GLN A N 1
ATOM 3251 C CA . GLN A 1 430 ? 6.756 -10.675 1.588 1.00 94.62 430 GLN A CA 1
ATOM 3252 C C . GLN A 1 430 ? 7.625 -10.492 0.338 1.00 94.62 430 GLN A C 1
ATOM 3254 O O . GLN A 1 430 ? 8.160 -9.410 0.118 1.00 94.62 430 GLN A O 1
ATOM 3259 N N . ILE A 1 431 ? 7.794 -11.524 -0.491 1.00 97.25 431 ILE A N 1
ATOM 3260 C CA . ILE A 1 431 ? 8.705 -11.482 -1.640 1.00 97.25 431 ILE A CA 1
ATOM 3261 C C . ILE A 1 431 ? 7.958 -11.013 -2.887 1.00 97.25 431 ILE A C 1
ATOM 3263 O O . ILE A 1 431 ? 7.023 -11.675 -3.335 1.00 97.25 431 ILE A O 1
ATOM 3267 N N . ILE A 1 432 ? 8.415 -9.917 -3.488 1.00 97.56 432 ILE A N 1
ATOM 3268 C CA . ILE A 1 432 ? 8.015 -9.483 -4.830 1.00 97.56 432 ILE A CA 1
ATOM 3269 C C . ILE A 1 432 ? 9.151 -9.798 -5.797 1.00 97.56 432 ILE A C 1
ATOM 3271 O O . ILE A 1 432 ? 10.319 -9.622 -5.457 1.00 97.56 432 ILE A O 1
ATOM 3275 N N . VAL A 1 433 ? 8.821 -10.255 -7.003 1.00 96.25 433 VAL A N 1
ATOM 3276 C CA . VAL A 1 433 ? 9.809 -10.503 -8.056 1.00 96.25 433 VAL A CA 1
ATOM 3277 C C . VAL A 1 433 ? 9.496 -9.699 -9.313 1.00 96.25 433 VAL A C 1
ATOM 3279 O O . VAL A 1 433 ? 8.337 -9.466 -9.651 1.00 96.25 433 VAL A O 1
ATOM 3282 N N . GLY A 1 434 ? 10.535 -9.270 -10.019 1.00 93.94 434 GLY A N 1
ATOM 3283 C CA . GLY A 1 434 ? 10.407 -8.488 -11.246 1.00 93.94 434 GLY A CA 1
ATOM 3284 C C . GLY A 1 434 ? 11.719 -8.406 -12.018 1.00 93.94 434 GLY A C 1
ATOM 3285 O O . GLY A 1 434 ? 12.700 -9.068 -11.666 1.00 93.94 434 GLY A O 1
ATOM 3286 N N . SER A 1 435 ? 11.737 -7.572 -13.053 1.00 90.69 435 SER A N 1
ATOM 3287 C CA . SER A 1 435 ? 12.920 -7.407 -13.903 1.00 90.69 435 SER A CA 1
ATOM 3288 C C . SER A 1 435 ? 13.376 -5.960 -14.055 1.00 90.69 435 SER A C 1
ATOM 3290 O O . SER A 1 435 ? 14.504 -5.779 -14.497 1.00 90.69 435 SER A O 1
ATOM 3292 N N . ASP A 1 436 ? 12.567 -4.961 -13.670 1.00 91.56 436 ASP A N 1
ATOM 3293 C CA . ASP A 1 436 ? 12.900 -3.533 -13.787 1.00 91.56 436 ASP A CA 1
ATOM 3294 C C . ASP A 1 436 ? 13.388 -3.201 -15.203 1.00 91.56 436 ASP A C 1
ATOM 3296 O O . ASP A 1 436 ? 14.487 -2.699 -15.436 1.00 91.56 436 ASP A O 1
ATOM 3300 N N . THR A 1 437 ? 12.583 -3.618 -16.178 1.00 86.56 437 THR A N 1
ATOM 3301 C CA . THR A 1 437 ? 12.852 -3.508 -17.611 1.00 86.56 437 THR A CA 1
ATOM 3302 C C . THR A 1 437 ? 11.604 -3.089 -18.370 1.00 86.56 437 THR A C 1
ATOM 3304 O O . THR A 1 437 ? 10.496 -3.010 -17.837 1.00 86.56 437 THR A O 1
ATOM 3307 N N . GLY A 1 438 ? 11.810 -2.815 -19.647 1.00 79.31 438 GLY A N 1
ATOM 3308 C CA . GLY A 1 438 ? 10.801 -2.787 -20.688 1.00 79.31 438 GLY A CA 1
ATOM 3309 C C . GLY A 1 438 ? 10.617 -1.429 -21.342 1.00 79.31 438 GLY A C 1
ATOM 3310 O O . GLY A 1 438 ? 9.842 -1.311 -22.278 1.00 79.31 438 GLY A O 1
ATOM 3311 N N . TRP A 1 439 ? 11.281 -0.380 -20.862 1.00 85.69 439 TRP A N 1
ATOM 3312 C CA . TRP A 1 439 ? 10.881 0.971 -21.233 1.00 85.69 439 TRP A CA 1
ATOM 3313 C C . TRP A 1 439 ? 11.279 1.361 -22.660 1.00 85.69 439 TRP A C 1
ATOM 3315 O O . TRP A 1 439 ? 12.329 0.983 -23.189 1.00 85.69 439 TRP A O 1
ATOM 3325 N N . TYR A 1 440 ? 10.433 2.191 -23.259 1.00 88.62 440 TYR A N 1
ATOM 3326 C CA . TYR A 1 440 ? 10.821 3.106 -24.320 1.00 88.62 440 TYR A CA 1
ATOM 3327 C C . TYR A 1 440 ? 11.562 4.294 -23.700 1.00 88.62 440 TYR A C 1
ATOM 3329 O O . TYR A 1 440 ? 11.054 4.908 -22.755 1.00 88.62 440 TYR A O 1
ATOM 3337 N N . ASP A 1 441 ? 12.737 4.619 -24.240 1.00 87.06 441 ASP A N 1
ATOM 3338 C CA . ASP A 1 441 ? 13.530 5.779 -23.839 1.00 87.06 441 ASP A CA 1
ATOM 3339 C C . ASP A 1 441 ? 13.488 6.851 -24.945 1.00 87.06 441 ASP A C 1
ATOM 3341 O O . ASP A 1 441 ? 14.013 6.636 -26.046 1.00 87.06 441 ASP A O 1
ATOM 3345 N N . PRO A 1 442 ? 12.882 8.024 -24.687 1.00 85.69 442 PRO A N 1
ATOM 3346 C CA . PRO A 1 442 ? 12.796 9.085 -25.681 1.00 85.69 442 PRO A CA 1
ATOM 3347 C C . PRO A 1 442 ? 14.155 9.707 -26.040 1.00 85.69 442 PRO A C 1
ATOM 3349 O O . PRO A 1 442 ? 14.223 10.446 -27.018 1.00 85.69 442 PRO A O 1
ATOM 3352 N N . GLY A 1 443 ? 15.237 9.416 -25.310 1.00 82.81 443 GLY A N 1
ATOM 3353 C CA . GLY A 1 443 ? 16.600 9.822 -25.663 1.00 82.81 443 GLY A CA 1
ATOM 3354 C C . GLY A 1 443 ? 17.181 9.076 -26.867 1.00 82.81 443 GLY A C 1
ATOM 3355 O O . GLY A 1 443 ? 18.160 9.539 -27.457 1.00 82.81 443 GLY A O 1
ATOM 3356 N N . TYR A 1 444 ? 16.566 7.964 -27.279 1.00 78.69 444 TYR A N 1
ATOM 3357 C CA . TYR A 1 444 ? 17.086 7.094 -28.337 1.00 78.69 444 TYR A CA 1
ATOM 3358 C C . TYR A 1 444 ? 16.055 6.792 -29.449 1.00 78.69 444 TYR A C 1
ATOM 3360 O O . TYR A 1 444 ? 15.912 5.646 -29.843 1.00 78.69 444 TYR A O 1
ATOM 3368 N N . PRO A 1 445 ? 15.324 7.764 -30.024 1.00 65.12 445 PRO A N 1
ATOM 3369 C CA . PRO A 1 445 ? 14.165 7.488 -30.888 1.00 65.12 445 PRO A CA 1
ATOM 3370 C C . PRO A 1 445 ? 14.478 6.606 -32.123 1.00 65.12 445 PRO A C 1
ATOM 3372 O O . PRO A 1 445 ? 15.507 6.767 -32.782 1.00 65.12 445 PRO A O 1
ATOM 3375 N N . GLY A 1 446 ? 13.546 5.720 -32.506 1.00 61.25 446 GLY A N 1
ATOM 3376 C CA . GLY A 1 446 ? 13.627 4.872 -33.713 1.00 61.25 446 GLY A CA 1
ATOM 3377 C C . GLY A 1 446 ? 13.950 3.393 -33.439 1.00 61.25 446 GLY A C 1
ATOM 3378 O O . GLY A 1 446 ? 13.509 2.841 -32.441 1.00 61.25 446 GLY A O 1
ATOM 3379 N N . GLU A 1 447 ? 14.715 2.7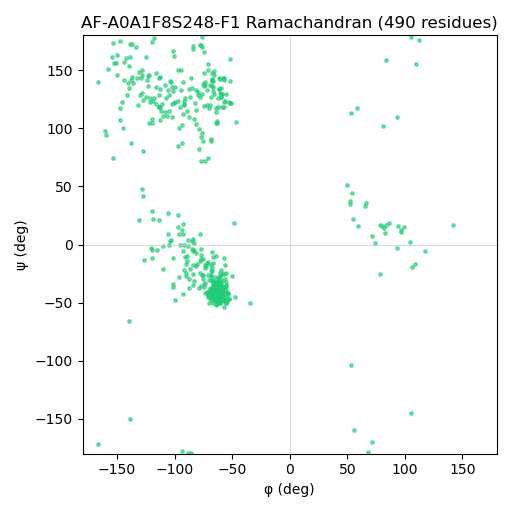24 -34.320 1.00 51.12 447 GLU A N 1
ATOM 3380 C CA . GLU A 1 447 ? 15.137 1.310 -34.129 1.00 51.12 447 GLU A CA 1
ATOM 3381 C C . GLU A 1 447 ? 16.056 1.111 -32.898 1.00 51.12 447 GLU A C 1
ATOM 3383 O O . GLU A 1 447 ? 16.316 -0.022 -32.498 1.00 51.12 447 GLU A O 1
ATOM 3388 N N . GLU A 1 448 ? 16.519 2.211 -32.291 1.00 54.41 448 GLU A N 1
ATOM 3389 C CA . GLU A 1 448 ? 17.334 2.271 -31.072 1.00 54.41 448 GLU A CA 1
ATOM 3390 C C . GLU A 1 448 ? 16.532 2.746 -29.842 1.00 54.41 448 GLU A C 1
ATOM 3392 O O . GLU A 1 448 ? 17.130 2.955 -28.796 1.00 54.41 448 GLU A O 1
ATOM 3397 N N . ALA A 1 449 ? 15.193 2.865 -29.928 1.00 54.72 449 ALA A N 1
ATOM 3398 C CA . ALA A 1 449 ? 14.303 3.380 -28.861 1.00 54.72 449 ALA A CA 1
ATOM 3399 C C . ALA A 1 449 ? 14.375 2.631 -27.527 1.00 54.72 449 ALA A C 1
ATOM 3401 O O . ALA A 1 449 ? 13.807 3.077 -26.529 1.00 54.72 449 ALA A O 1
ATOM 3402 N N . SER A 1 450 ? 15.045 1.478 -27.560 1.00 57.66 450 SER A N 1
ATOM 3403 C CA . SER A 1 450 ? 15.579 0.687 -26.457 1.00 57.66 450 SER A CA 1
ATOM 3404 C C . SER A 1 450 ? 17.027 0.963 -26.119 1.00 57.66 450 SER A C 1
ATOM 3406 O O . SER A 1 450 ? 17.866 0.779 -27.002 1.00 57.66 450 SER A O 1
ATOM 3408 N N . TRP A 1 451 ? 17.388 1.148 -24.847 1.00 57.59 451 TRP A N 1
ATOM 3409 C CA . TRP A 1 451 ? 18.735 0.727 -24.479 1.00 57.59 451 TRP A CA 1
ATOM 3410 C C . TRP A 1 451 ? 18.869 -0.794 -24.751 1.00 57.59 451 TRP A C 1
ATOM 3412 O O . TRP A 1 451 ? 17.991 -1.562 -24.346 1.00 57.59 451 TRP A O 1
ATOM 3422 N N . PRO A 1 452 ? 19.881 -1.284 -25.500 1.00 57.28 452 PRO A N 1
ATOM 3423 C CA . PRO A 1 452 ? 19.922 -2.690 -25.900 1.00 57.28 452 PRO A CA 1
ATOM 3424 C C . PRO A 1 452 ? 19.874 -3.641 -24.699 1.00 57.28 452 PRO A C 1
ATOM 3426 O O . PRO A 1 452 ? 20.734 -3.588 -23.823 1.00 57.28 452 PRO A O 1
ATOM 3429 N N . GLY A 1 453 ? 18.872 -4.526 -24.682 1.00 60.94 453 GLY A N 1
ATOM 3430 C CA . GLY A 1 453 ? 18.640 -5.482 -23.594 1.00 60.94 453 GLY A CA 1
ATOM 3431 C C . GLY A 1 453 ? 17.672 -5.005 -22.508 1.00 60.94 453 GLY A C 1
ATOM 3432 O O . GLY A 1 453 ? 17.374 -5.793 -21.615 1.00 60.94 453 GLY A O 1
ATOM 3433 N N . SER A 1 454 ? 17.159 -3.768 -22.582 1.00 64.38 454 SER A N 1
ATOM 3434 C CA . SER A 1 454 ? 16.154 -3.265 -21.638 1.00 64.38 454 SER A CA 1
ATOM 3435 C C . SER A 1 454 ? 14.711 -3.532 -22.067 1.00 64.38 454 SER A C 1
ATOM 3437 O O . SER A 1 454 ? 13.838 -3.343 -21.247 1.00 64.38 454 SER A O 1
ATOM 3439 N N . GLN A 1 455 ? 14.422 -3.992 -23.290 1.00 67.44 455 GLN A N 1
ATOM 3440 C CA . GLN A 1 455 ? 13.049 -4.159 -23.826 1.00 67.44 455 GLN A CA 1
ATOM 3441 C C . GLN A 1 455 ? 12.286 -5.400 -23.329 1.00 67.44 455 GLN A C 1
ATOM 3443 O O . GLN A 1 455 ? 11.233 -5.747 -23.855 1.00 67.44 455 GLN A O 1
ATOM 3448 N N . ASP A 1 456 ? 12.830 -6.105 -22.350 1.00 82.06 456 ASP A N 1
ATOM 3449 C CA . ASP A 1 456 ? 12.338 -7.417 -21.970 1.00 82.06 456 ASP A CA 1
ATOM 3450 C C . ASP A 1 456 ? 11.191 -7.339 -20.939 1.00 82.06 456 ASP A C 1
ATOM 3452 O O . ASP A 1 456 ? 11.335 -6.722 -19.884 1.00 82.06 456 ASP A O 1
ATOM 3456 N N . TYR A 1 457 ? 10.066 -7.995 -21.246 1.00 89.69 457 TYR A N 1
ATOM 3457 C CA . TYR A 1 457 ? 8.937 -8.248 -20.335 1.00 89.69 457 TYR A CA 1
ATOM 3458 C C . TYR A 1 457 ? 8.720 -9.741 -20.025 1.00 89.69 457 TYR A C 1
ATOM 3460 O O . TYR A 1 457 ? 7.821 -10.100 -19.263 1.00 89.69 457 TYR A O 1
ATOM 3468 N N . ASN A 1 458 ? 9.488 -10.626 -20.662 1.00 89.56 458 ASN A N 1
ATOM 3469 C CA . ASN A 1 458 ? 9.393 -12.074 -20.553 1.00 89.56 458 ASN A CA 1
ATOM 3470 C C . ASN A 1 458 ? 10.269 -12.645 -19.424 1.00 89.56 458 ASN A C 1
ATOM 3472 O O . ASN A 1 458 ? 9.921 -13.687 -18.871 1.00 89.56 458 ASN A O 1
ATOM 3476 N N . SER A 1 459 ? 11.338 -11.944 -19.033 1.00 89.25 459 SER A N 1
ATOM 3477 C CA . SER A 1 459 ? 12.377 -12.427 -18.114 1.00 89.25 459 SER A CA 1
ATOM 3478 C C . SER A 1 459 ? 11.841 -13.086 -16.840 1.00 89.25 459 SER A C 1
ATOM 3480 O O . SER A 1 459 ? 12.297 -14.164 -16.452 1.00 89.25 459 SER A O 1
ATOM 3482 N N . ILE A 1 460 ? 10.850 -12.476 -16.182 1.00 93.12 460 ILE A N 1
ATOM 3483 C CA . ILE A 1 460 ? 10.301 -13.029 -14.938 1.00 93.12 460 ILE A CA 1
ATOM 3484 C C . ILE A 1 460 ? 9.367 -14.230 -15.166 1.00 93.12 460 ILE A C 1
ATOM 3486 O O . ILE A 1 460 ? 9.265 -15.115 -14.318 1.00 93.12 460 ILE A O 1
ATOM 3490 N N . LEU A 1 461 ? 8.730 -14.314 -16.334 1.00 94.69 461 LEU A N 1
ATOM 3491 C CA . LEU A 1 461 ? 7.922 -15.471 -16.732 1.00 94.69 461 LEU A CA 1
ATOM 3492 C C . LEU A 1 461 ? 8.831 -16.654 -17.083 1.00 94.69 461 LEU A C 1
ATOM 3494 O O . LEU A 1 461 ? 8.589 -17.775 -16.641 1.00 94.69 461 LEU A O 1
ATOM 3498 N N . GLU A 1 462 ? 9.930 -16.396 -17.797 1.00 93.44 462 GLU A N 1
ATOM 3499 C CA . GLU A 1 462 ? 10.969 -17.397 -18.050 1.00 93.44 462 GLU A CA 1
ATOM 3500 C C . GLU A 1 462 ? 11.609 -17.884 -16.745 1.00 93.44 462 GLU A C 1
ATOM 3502 O O . GLU A 1 462 ? 11.887 -19.075 -16.595 1.00 93.44 462 GLU A O 1
ATOM 3507 N N . PHE A 1 463 ? 11.797 -16.988 -15.771 1.00 93.69 463 PHE A N 1
ATOM 3508 C CA . PHE A 1 463 ? 12.256 -17.363 -14.438 1.00 93.69 463 PHE A CA 1
ATOM 3509 C C . PHE A 1 463 ? 11.268 -18.295 -13.728 1.00 93.69 463 PHE A C 1
ATOM 3511 O O . PHE A 1 463 ? 11.697 -19.277 -13.125 1.00 93.69 463 PHE A O 1
ATOM 3518 N N . ALA A 1 464 ? 9.959 -18.044 -13.824 1.00 96.06 464 ALA A N 1
ATOM 3519 C CA . ALA A 1 464 ? 8.935 -18.920 -13.254 1.00 96.06 464 ALA A CA 1
ATOM 3520 C C . ALA A 1 464 ? 8.965 -20.331 -13.871 1.00 96.06 464 ALA A C 1
ATOM 3522 O O . ALA A 1 464 ? 8.972 -21.328 -13.141 1.00 96.06 464 ALA A O 1
ATOM 3523 N N . ASP A 1 465 ? 9.071 -20.426 -15.199 1.00 95.44 465 ASP A N 1
ATOM 3524 C CA . ASP A 1 465 ? 9.229 -21.703 -15.906 1.00 95.44 465 ASP A CA 1
ATOM 3525 C C . ASP A 1 465 ? 10.530 -22.418 -15.510 1.00 95.44 465 ASP A C 1
ATOM 3527 O O . ASP A 1 465 ? 10.555 -23.637 -15.301 1.00 95.44 465 ASP A O 1
ATOM 3531 N N . TRP A 1 466 ? 11.620 -21.662 -15.361 1.00 96.06 466 TRP A N 1
ATOM 3532 C CA . TRP A 1 466 ? 12.906 -22.189 -14.919 1.00 96.06 466 TRP A CA 1
ATOM 3533 C C . TRP A 1 466 ? 12.850 -22.708 -13.475 1.00 96.06 466 TRP A C 1
ATOM 3535 O O . TRP A 1 466 ? 13.294 -23.826 -13.213 1.00 96.06 466 TRP A O 1
ATOM 3545 N N . MET A 1 467 ? 12.230 -21.967 -12.551 1.00 97.06 467 MET A N 1
ATOM 3546 C CA . MET A 1 467 ? 11.995 -22.406 -11.170 1.00 97.06 467 MET A CA 1
ATOM 3547 C C . MET A 1 467 ? 11.214 -23.725 -11.129 1.00 97.06 467 MET A C 1
ATOM 3549 O O . MET A 1 467 ? 11.576 -24.640 -10.384 1.00 97.06 467 MET A O 1
ATOM 3553 N N . ALA A 1 468 ? 10.177 -23.865 -11.961 1.00 97.06 468 ALA A N 1
ATOM 3554 C CA . ALA A 1 468 ? 9.418 -25.108 -12.068 1.00 97.06 468 ALA A CA 1
ATOM 3555 C C . ALA A 1 468 ? 10.295 -26.277 -12.554 1.00 97.06 468 ALA A C 1
ATOM 3557 O O . ALA A 1 468 ? 10.182 -27.394 -12.038 1.00 97.06 468 ALA A O 1
ATOM 3558 N N . ALA A 1 469 ? 11.197 -26.033 -13.510 1.00 97.31 469 ALA A N 1
ATOM 3559 C CA . ALA A 1 469 ? 12.143 -27.034 -14.004 1.00 97.31 469 ALA A CA 1
ATOM 3560 C C . ALA A 1 469 ? 13.186 -27.455 -12.948 1.00 97.31 469 ALA A C 1
ATOM 3562 O O . ALA A 1 469 ? 13.550 -28.632 -12.894 1.00 97.31 469 ALA A O 1
ATOM 3563 N N . GLU A 1 470 ? 13.607 -26.534 -12.078 1.00 96.62 470 GLU A N 1
ATOM 3564 C CA . GLU A 1 470 ? 14.490 -26.799 -10.929 1.00 96.62 470 GLU A CA 1
ATOM 3565 C C . GLU A 1 470 ? 13.762 -27.451 -9.736 1.00 96.62 470 GLU A C 1
ATOM 3567 O O . GLU A 1 470 ? 14.383 -27.850 -8.749 1.00 96.62 470 GLU A O 1
ATOM 3572 N N . GLY A 1 471 ? 12.441 -27.632 -9.831 1.00 97.25 471 GLY A N 1
ATOM 3573 C CA . GLY A 1 471 ? 11.639 -28.331 -8.828 1.00 97.25 471 GLY A CA 1
ATOM 3574 C C . GLY A 1 471 ? 11.155 -27.453 -7.675 1.00 97.25 471 GLY A C 1
ATOM 3575 O O . GLY A 1 471 ? 10.763 -27.992 -6.635 1.00 97.25 471 GLY A O 1
ATOM 3576 N N . VAL A 1 472 ? 11.150 -26.127 -7.845 1.00 97.81 472 VAL A N 1
ATOM 3577 C CA . VAL A 1 472 ? 10.449 -25.206 -6.940 1.00 97.81 472 VAL A CA 1
ATOM 3578 C C . VAL A 1 472 ? 8.955 -25.547 -6.941 1.00 97.81 472 VAL A C 1
ATOM 3580 O O . VAL A 1 472 ? 8.387 -25.959 -7.956 1.00 97.81 472 VAL A O 1
ATOM 3583 N N . SER A 1 473 ? 8.311 -25.445 -5.778 1.00 98.12 473 SER A N 1
ATOM 3584 C CA . SER A 1 473 ? 6.911 -25.843 -5.648 1.00 98.12 473 SER A CA 1
ATOM 3585 C C . SER A 1 473 ? 5.994 -24.905 -6.452 1.00 98.12 473 SER A C 1
ATOM 3587 O O . SER A 1 473 ? 6.209 -23.692 -6.439 1.00 98.12 473 SER A O 1
ATOM 3589 N N . PRO A 1 474 ? 4.927 -25.424 -7.094 1.00 98.31 474 PRO A N 1
ATOM 3590 C CA . PRO A 1 474 ? 3.950 -24.576 -7.777 1.00 98.31 474 PRO A CA 1
ATOM 3591 C C . PRO A 1 474 ? 3.339 -23.507 -6.865 1.00 98.31 474 PRO A C 1
ATOM 3593 O O . PRO A 1 474 ? 3.121 -22.394 -7.314 1.00 98.31 474 PRO A O 1
ATOM 3596 N N . ALA A 1 475 ? 3.139 -23.827 -5.581 1.00 98.19 475 ALA A N 1
ATOM 3597 C CA . ALA A 1 475 ? 2.601 -22.889 -4.599 1.00 98.19 475 ALA A CA 1
ATOM 3598 C C . ALA A 1 475 ? 3.537 -21.697 -4.338 1.00 98.19 475 ALA A C 1
ATOM 3600 O O . ALA A 1 475 ? 3.065 -20.577 -4.217 1.00 98.19 475 ALA A O 1
ATOM 3601 N N . LEU A 1 476 ? 4.860 -21.908 -4.270 1.00 98.19 476 LEU A N 1
ATOM 3602 C CA . LEU A 1 476 ? 5.793 -20.787 -4.114 1.00 98.19 476 LEU A CA 1
ATOM 3603 C C . LEU A 1 476 ? 5.845 -19.936 -5.388 1.00 98.19 476 LEU A C 1
ATOM 3605 O O . LEU A 1 476 ? 5.880 -18.717 -5.304 1.00 98.19 476 LEU A O 1
ATOM 3609 N N . ILE A 1 477 ? 5.810 -20.561 -6.567 1.00 98.44 477 ILE A N 1
ATOM 3610 C CA . ILE A 1 477 ? 5.773 -19.823 -7.839 1.00 98.44 477 ILE A CA 1
ATOM 3611 C C . ILE A 1 477 ? 4.496 -18.976 -7.932 1.00 98.44 477 ILE A C 1
ATOM 3613 O O . ILE A 1 477 ? 4.573 -17.809 -8.299 1.00 98.44 477 ILE A O 1
ATOM 3617 N N . GLU A 1 478 ? 3.343 -19.530 -7.551 1.00 98.12 478 GLU A N 1
ATOM 3618 C CA . GLU A 1 478 ? 2.065 -18.810 -7.479 1.00 98.12 478 GLU A CA 1
ATOM 3619 C C . GLU A 1 478 ? 2.139 -17.624 -6.508 1.00 98.12 478 GLU A C 1
ATOM 3621 O O . GLU A 1 478 ? 1.778 -16.512 -6.885 1.00 98.12 478 GLU A O 1
ATOM 3626 N N . LYS A 1 479 ? 2.738 -17.799 -5.321 1.00 97.81 479 LYS A N 1
ATOM 3627 C CA . LYS A 1 479 ? 2.986 -16.678 -4.403 1.00 97.81 479 LYS A CA 1
ATOM 3628 C C . LYS A 1 479 ? 3.790 -15.555 -5.052 1.00 97.81 479 LYS A C 1
ATOM 3630 O O . LYS A 1 479 ? 3.378 -14.400 -5.024 1.00 97.81 479 LYS A O 1
ATOM 3635 N N . LEU A 1 480 ? 4.918 -15.888 -5.677 1.00 98.06 480 LEU A N 1
ATOM 3636 C CA . LEU A 1 480 ? 5.824 -14.897 -6.267 1.00 98.06 480 LEU A CA 1
ATOM 3637 C C . LEU A 1 480 ? 5.208 -14.174 -7.473 1.00 98.06 480 LEU A C 1
ATOM 3639 O O . LEU A 1 480 ? 5.395 -12.969 -7.628 1.00 98.06 480 LEU A O 1
ATOM 3643 N N . MET A 1 481 ? 4.487 -14.905 -8.324 1.00 98.19 481 MET A N 1
ATOM 3644 C CA . MET A 1 481 ? 3.963 -14.388 -9.590 1.00 98.19 481 MET A CA 1
ATOM 3645 C C . MET A 1 481 ? 2.564 -13.778 -9.470 1.00 98.19 481 MET A C 1
ATOM 3647 O O . MET A 1 481 ? 2.149 -13.070 -10.383 1.00 98.19 481 MET A O 1
ATOM 3651 N N . HIS A 1 482 ? 1.829 -14.059 -8.393 1.00 98.00 482 HIS A N 1
ATOM 3652 C CA . HIS A 1 482 ? 0.419 -13.700 -8.262 1.00 98.00 482 HIS A CA 1
ATOM 3653 C C . HIS A 1 482 ? 0.059 -13.206 -6.854 1.00 98.00 482 HIS A C 1
ATOM 3655 O O . HIS A 1 482 ? -0.270 -12.026 -6.700 1.00 98.00 482 HIS A O 1
ATOM 3661 N N . ASP A 1 483 ? 0.142 -14.062 -5.827 1.00 96.62 483 ASP A N 1
ATOM 3662 C CA . ASP A 1 483 ? -0.452 -13.744 -4.517 1.00 96.62 483 ASP A CA 1
ATOM 3663 C C . ASP A 1 483 ? 0.256 -12.578 -3.828 1.00 96.62 483 ASP A C 1
ATOM 3665 O O . ASP A 1 483 ? -0.405 -11.660 -3.346 1.00 96.62 483 ASP A O 1
ATOM 3669 N N . ASN A 1 484 ? 1.592 -12.572 -3.816 1.00 96.88 484 ASN A N 1
ATOM 3670 C CA . ASN A 1 484 ? 2.362 -11.536 -3.137 1.00 96.88 484 ASN A CA 1
ATOM 3671 C C . ASN A 1 484 ? 2.213 -10.178 -3.840 1.00 96.88 484 ASN A C 1
ATOM 3673 O O . ASN A 1 484 ? 1.912 -9.205 -3.148 1.00 96.88 484 ASN A O 1
ATOM 3677 N N . PRO A 1 485 ? 2.345 -10.049 -5.181 1.00 97.06 485 PRO A N 1
ATOM 3678 C CA . PRO A 1 485 ? 2.040 -8.789 -5.860 1.00 97.06 485 PRO A CA 1
ATOM 3679 C C . PRO A 1 485 ? 0.603 -8.308 -5.624 1.00 97.06 485 PRO A C 1
ATOM 3681 O O . PRO A 1 485 ? 0.385 -7.116 -5.393 1.00 97.06 485 PRO A O 1
ATOM 3684 N N . PHE A 1 486 ? -0.384 -9.210 -5.630 1.00 96.06 486 PHE A N 1
ATOM 3685 C CA . PHE A 1 486 ? -1.764 -8.844 -5.321 1.00 96.06 486 PHE A CA 1
ATOM 3686 C C . PHE A 1 486 ? -1.891 -8.332 -3.886 1.00 96.06 486 PHE A C 1
ATOM 3688 O O . PHE A 1 486 ? -2.399 -7.232 -3.668 1.00 96.06 486 PHE A O 1
ATOM 3695 N N . ALA A 1 487 ? -1.383 -9.076 -2.906 1.00 92.38 487 ALA A N 1
ATOM 3696 C CA . ALA A 1 487 ? -1.403 -8.698 -1.497 1.00 92.38 487 ALA A CA 1
ATOM 3697 C C . ALA A 1 487 ? -0.625 -7.403 -1.227 1.00 92.38 487 ALA A C 1
ATOM 3699 O O . ALA A 1 487 ? -1.026 -6.621 -0.366 1.00 92.38 487 ALA A O 1
ATOM 3700 N N . ALA A 1 488 ? 0.440 -7.131 -1.982 1.00 93.62 488 ALA A N 1
ATOM 3701 C CA . ALA A 1 488 ? 1.252 -5.935 -1.833 1.00 93.62 488 ALA A CA 1
ATOM 3702 C C . ALA A 1 488 ? 0.596 -4.690 -2.430 1.00 93.62 488 ALA A C 1
ATOM 3704 O O . ALA A 1 488 ? 0.765 -3.620 -1.860 1.00 93.62 488 ALA A O 1
ATOM 3705 N N . PHE A 1 489 ? -0.137 -4.786 -3.544 1.00 96.00 489 PHE A N 1
ATOM 3706 C CA . PHE A 1 489 ? -0.573 -3.603 -4.306 1.00 96.00 489 PHE A CA 1
ATOM 3707 C C . PHE A 1 489 ? -2.091 -3.433 -4.450 1.00 96.00 489 PHE A C 1
ATOM 3709 O O . PHE A 1 489 ? -2.546 -2.366 -4.863 1.00 96.00 489 PHE A O 1
ATOM 3716 N N . SER A 1 490 ? -2.896 -4.442 -4.114 1.00 93.69 490 SER A N 1
ATOM 3717 C CA . SER A 1 490 ? -4.359 -4.309 -4.093 1.00 93.69 490 SER A CA 1
ATOM 3718 C C . SER A 1 490 ? -4.817 -3.424 -2.934 1.00 93.69 490 SER A C 1
ATOM 3720 O O . SER A 1 490 ? -4.181 -3.382 -1.886 1.00 93.69 490 SER A O 1
ATOM 3722 N N . ARG A 1 491 ? -5.933 -2.715 -3.076 1.00 89.50 491 ARG A N 1
ATOM 3723 C CA . ARG A 1 491 ? -6.486 -1.868 -2.006 1.00 89.50 491 ARG A CA 1
ATOM 3724 C C . ARG A 1 491 ? -8.014 -1.996 -1.927 1.00 89.50 491 ARG A C 1
ATOM 3726 O O . ARG A 1 491 ? -8.591 -2.460 -2.913 1.00 89.50 491 ARG A O 1
ATOM 3733 N N . PRO A 1 492 ? -8.645 -1.618 -0.802 1.00 85.75 492 PRO A N 1
ATOM 3734 C CA . PRO A 1 492 ? -10.091 -1.718 -0.606 1.00 85.75 492 PRO A CA 1
ATOM 3735 C C . PRO A 1 492 ? -10.943 -0.966 -1.638 1.00 85.75 492 PRO A C 1
ATOM 3737 O O . PRO A 1 492 ? -10.442 0.013 -2.250 1.00 85.75 492 PRO A O 1
#